Protein 7LIR (pdb70)

Foldseek 3Di:
DDFWDKFFQQLDAAADARDDDPAQDADDVCSAKHADPLRKIKGFAAAFAKKKKWWFAWWPEAPVGHTFFWKMKIFIKTAHGRQMKMHWKHWWFWAWFCDPNDTFIATGTPSRPGGDGGDQAWIWWIAWTFMDRVPPATQKTTKTTFTDGGDDDAFKEWFEARDDDDADPRCDDRHVQQHDHFLRDDDQHRQGPDPLSRRWTGYTRRGIIIGSGQTYAIYTNHTAHSPDDDCSSIYDIDGNCLAGVDMDMGGDPDRGTIIDIIGDQDDDEDPPWGWFFDDVSSPDIDTAQLLPDHLVPDPHGNPQPDDADDQWDWAARNMHRQTWTQHPVRDICSDDPPDHND/DFDKFFQCLDAAADADDDNVVQDQDPLNKHKDFAAAWDKKKKWWFAFWAEAPVGGTFFWKMKIFIKTAHGGQMKMFWKHWWDWAWDDDPNDTGIATGTDPDPVPHGHDQAWIWWIAWGFIDRDDPATQKTIWITWTHGGPDDAQKEWFEARDDDDADPRCDDRHVQQYDPDQSGDPPGSAGDDPLSRNWGGYTRRRIIIGSGQTYAIYTNHTAHSPDDDCSRIYDIDGHCLAGVDMDIDGDPDNGIIMDGIGDQPDDEDPPWDWFFDDVSSPDIDTAQRLPDHQVPDPHGNPQPDDAPQAWAWDARNMHRHTWTQHPQGDIRSDDPPDHDD

Sequence (673 aa):
DIPDLFINTCGASGFEQPQNCDHNRELDGQTGHFLKEDGTQQWTVPVTGFYREICGAGGGSNSKASGDTGDCVTLQVHLIENLSLRLIGQGESPCFTEHDDELRPSSCSKISHNYVYDGKRGAAGGGATLLTVEKDLWNVVAGGGAGASWDGFDEVGYGASAIHVKPDQRCNETCKAVSHTDFIVERRDNRCPGEKGESTVFGGFGGGGNSCGLGGSGAGYQAGNPFGKSRARSGSSNVSIDFSKSPIYYQSERLDEGYIKIAFCRKRCEPPTVCRFRKDYFEEEYCGCPDGSNVTDTEEACAFPLVCPSSSTNQYRNFTYEPFCLCNNGKEIYDVYNDTCEPDLFINTCGASGFEQPQNCDHHFLKEDGTQQWTVPVTGFYREICGAGGGSNSKASGDTGDCVTLQVHLIENLSLRLIGQGESPCFTEHDDELRPSSCSKISHNYVYDGKRGAAGGGATLLTVEKDLWNVVAGGGAGASWDGFDEVGYGASAIHVKPDQRCNETCKAVSHTDFIVERRDNRCPGEKGESTVFGGFGGGGNSCGLGGSGAGYQAGNPFGKSRARSGSSNVSIDFSKSPIYYQSERLDEGYIKIAFCRKRCEPPTVCRFRKDYFEEEYCGCPDGSNVTDTEEACAFPLVCPSSSTNQYRNFTYEPFCLCNNGKEIYDVYNDTCE

B-factor: mean 89.22, std 40.59, range [37.66, 240.66]

Radius of gyration: 31.57 Å; Cα contacts (8 Å, |Δi|>4): 2245; chains: 2; bounding box: 45×100×73 Å

Nearest PDB structures (foldseek):
  7lir-assembly1_A  TM=1.003E+00  e=1.337E-70  Caenorhabditis elegans
  7lir-assembly2_B  TM=9.619E-01  e=8.510E-59  Caenorhabditis elegans
  7mzy-assembly1_A  TM=6.285E-01  e=9.570E-11  Homo sapiens
  7mzy-assembly1_B  TM=6.028E-01  e=8.582E-10  Homo sapiens
  7ls0-assembly1_C  TM=6.102E-01  e=5.889E-09  Homo sapiens

GO terms:
  GO:0040024 dauer larval development (P, IGI)
  GO:0050893 sensory processing (P, IGI)
  GO:0007606 sensory perception of chemical stimulus (P, IGI)
  GO:0050893 sensory processing (P, IMP)
  GO:0007606 sensory perception of chemical stimulus (P, IMP)

Structure (mmCIF, N/CA/C/O backbone):
data_7LIR
#
_entry.id   7LIR
#
_cell.length_a   224.339
_cell.length_b   224.339
_cell.length_c   114.525
_cell.angle_alpha   90.000
_cell.angle_beta   90.000
_cell.angle_gamma   90.000
#
_symmetry.space_group_name_H-M   'I 41 2 2'
#
loop_
_entity.id
_entity.type
_entity.pdbx_description
1 polymer 'ALK tyrosine kinase receptor homolog scd-2'
2 branched alpha-D-mannopyranose-(1-3)-alpha-D-mannopyranose-(1-4)-2-acetamido-2-deoxy-beta-D-glucopyranose-(1-4)-[alpha-L-fucopyranose-(1-3)][alpha-L-fucopyranose-(1-6)]2-acetamido-2-deoxy-beta-D-glucopyranose
3 branched 2-acetamido-2-deoxy-beta-D-glucopyranose-(1-4)-2-acetamido-2-deoxy-beta-D-glucopyranose
4 branched alpha-L-fucopyranose-(1-4)-2-acetamido-2-deoxy-beta-D-glucopyranose
5 branched alpha-D-mannopyranose-(1-4)-2-acetamido-2-deoxy-beta-D-glucopyranose-(1-4)-[alpha-L-fucopyranose-(1-3)][alpha-L-fucopyranose-(1-6)]2-acetamido-2-deoxy-beta-D-glucopyranose
6 branched alpha-D-mannopyranose-(1-4)-2-acetamido-2-deoxy-beta-D-glucopyranose-(1-4)-2-acetamido-2-deoxy-beta-D-glucopyranose
7 non-polymer 'SULFATE ION'
8 non-polymer 2-acetamido-2-deoxy-beta-D-glucopyranose
9 water water
#
loop_
_atom_site.group_PDB
_atom_site.id
_atom_site.type_symbol
_atom_site.label_atom_id
_atom_site.label_alt_id
_atom_site.label_comp_id
_atom_site.label_asym_id
_atom_site.label_entity_id
_atom_site.label_seq_id
_atom_site.pdbx_PDB_ins_code
_atom_site.Cartn_x
_atom_site.Cartn_y
_atom_site.Cartn_z
_atom_site.occupancy
_atom_site.B_iso_or_equiv
_atom_site.auth_seq_id
_atom_site.auth_comp_id
_atom_site.auth_asym_id
_atom_site.auth_atom_id
_atom_site.pdbx_PDB_model_num
ATOM 1 N N . ASP A 1 3 ? -27.850 -56.140 45.179 1.00 91.26 3 ASP A N 1
ATOM 2 C CA . ASP A 1 3 ? -26.789 -56.870 44.399 1.00 99.38 3 ASP A CA 1
ATOM 3 C C . ASP A 1 3 ? -27.098 -56.836 42.892 1.00 95.61 3 ASP A C 1
ATOM 4 O O . ASP A 1 3 ? -27.848 -57.721 42.409 1.00 88.29 3 ASP A O 1
ATOM 9 N N . ILE A 1 4 ? -26.519 -55.867 42.175 1.00 78.86 4 ILE A N 1
ATOM 10 C CA . ILE A 1 4 ? -26.864 -55.565 40.759 1.00 67.31 4 ILE A CA 1
ATOM 11 C C . ILE A 1 4 ? -25.667 -55.913 39.898 1.00 63.77 4 ILE A C 1
ATOM 12 O O . ILE A 1 4 ? -24.528 -55.687 40.304 1.00 69.65 4 ILE A O 1
ATOM 17 N N . PRO A 1 5 ? -25.887 -56.494 38.701 1.00 59.95 5 PRO A N 1
ATOM 18 C CA . PRO A 1 5 ? -24.784 -56.756 37.782 1.00 61.21 5 PRO A CA 1
ATOM 19 C C . PRO A 1 5 ? -24.389 -55.485 37.022 1.00 60.91 5 PRO A C 1
ATOM 20 O O . PRO A 1 5 ? -25.200 -54.531 36.937 1.00 55.39 5 PRO A O 1
ATOM 24 N N . ASP A 1 6 ? -23.181 -55.509 36.458 1.00 54.71 6 ASP A N 1
ATOM 25 C CA . ASP A 1 6 ? -22.679 -54.431 35.572 1.00 52.58 6 ASP A CA 1
ATOM 26 C C . ASP A 1 6 ? -23.701 -54.160 34.472 1.00 53.72 6 ASP A C 1
ATOM 27 O O . ASP A 1 6 ? -24.310 -55.110 33.948 1.00 62.06 6 ASP A O 1
ATOM 32 N N . LEU A 1 7 ? -23.913 -52.893 34.151 1.00 51.18 7 LEU A N 1
ATOM 33 C CA . LEU A 1 7 ? -24.834 -52.532 33.054 1.00 52.67 7 LEU A CA 1
ATOM 34 C C . LEU A 1 7 ? -24.075 -52.492 31.730 1.00 51.20 7 LEU A C 1
ATOM 35 O O . LEU A 1 7 ? -22.857 -52.298 31.713 1.00 48.36 7 LEU A O 1
ATOM 40 N N . PHE A 1 8 ? -24.816 -52.703 30.658 1.00 52.19 8 PHE A N 1
ATOM 41 C CA . PHE A 1 8 ? -24.333 -52.624 29.266 1.00 51.19 8 PHE A CA 1
ATOM 42 C C . PHE A 1 8 ? -25.401 -51.871 28.504 1.00 48.26 8 PHE A C 1
ATOM 43 O O . PHE A 1 8 ? -26.360 -52.534 28.057 1.00 45.68 8 PHE A O 1
ATOM 51 N N . ILE A 1 9 ? -25.272 -50.542 28.467 1.00 47.85 9 ILE A N 1
ATOM 52 C CA . ILE A 1 9 ? -26.189 -49.671 27.689 1.00 46.41 9 ILE A CA 1
ATOM 53 C C . ILE A 1 9 ? -25.794 -49.755 26.219 1.00 46.37 9 ILE A C 1
ATOM 54 O O . ILE A 1 9 ? -24.674 -49.363 25.859 1.00 48.98 9 ILE A O 1
ATOM 59 N N . ASN A 1 10 ? -26.699 -50.303 25.425 1.00 46.84 10 ASN A N 1
ATOM 60 C CA . ASN A 1 10 ? -26.430 -50.735 24.041 1.00 46.76 10 ASN A CA 1
ATOM 61 C C . ASN A 1 10 ? -27.416 -50.006 23.127 1.00 48.93 10 ASN A C 1
ATOM 62 O O . ASN A 1 10 ? -28.132 -49.088 23.565 1.00 48.52 10 ASN A O 1
ATOM 67 N N . THR A 1 11 ? -27.447 -50.436 21.885 1.00 47.27 11 THR A N 1
ATOM 68 C CA . THR A 1 11 ? -28.212 -49.813 20.796 1.00 48.89 11 THR A CA 1
ATOM 69 C C . THR A 1 11 ? -29.616 -50.434 20.713 1.00 52.84 11 THR A C 1
ATOM 70 O O . THR A 1 11 ? -30.382 -50.011 19.836 1.00 48.34 11 THR A O 1
ATOM 74 N N . CYS A 1 12 ? -29.927 -51.442 21.536 1.00 56.80 12 CYS A N 1
ATOM 75 C CA . CYS A 1 12 ? -31.225 -52.165 21.533 1.00 54.06 12 CYS A CA 1
ATOM 76 C C . CYS A 1 12 ? -31.564 -52.689 20.127 1.00 55.20 12 CYS A C 1
ATOM 77 O O . CYS A 1 12 ? -32.696 -52.499 19.640 1.00 59.54 12 CYS A O 1
ATOM 80 N N . GLY A 1 13 ? -30.604 -53.325 19.472 1.00 59.91 13 GLY A N 1
ATOM 81 C CA . GLY A 1 13 ? -30.830 -53.985 18.177 1.00 62.49 13 GLY A CA 1
ATOM 82 C C . GLY A 1 13 ? -30.897 -53.022 17.006 1.00 60.81 13 GLY A C 1
ATOM 83 O O . GLY A 1 13 ? -31.030 -53.510 15.876 1.00 62.82 13 GLY A O 1
ATOM 84 N N . ALA A 1 14 ? -30.767 -51.717 17.243 1.00 53.09 14 ALA A N 1
ATOM 85 C CA . ALA A 1 14 ? -30.805 -50.677 16.190 1.00 54.81 14 ALA A CA 1
ATOM 86 C C . ALA A 1 14 ? -29.409 -50.466 15.615 1.00 52.41 14 ALA A C 1
ATOM 87 O O . ALA A 1 14 ? -28.439 -50.526 16.375 1.00 56.12 14 ALA A O 1
ATOM 89 N N . SER A 1 15 ? -29.326 -50.180 14.323 1.00 52.82 15 SER A N 1
ATOM 90 C CA . SER A 1 15 ? -28.076 -49.710 13.688 1.00 47.00 15 SER A CA 1
ATOM 91 C C . SER A 1 15 ? -28.386 -48.630 12.652 1.00 44.89 15 SER A C 1
ATOM 92 O O . SER A 1 15 ? -29.564 -48.400 12.349 1.00 57.47 15 SER A O 1
ATOM 95 N N . GLY A 1 16 ? -27.335 -48.000 12.130 1.00 48.42 16 GLY A N 1
ATOM 96 C CA . GLY A 1 16 ? -27.443 -47.045 11.020 1.00 43.80 16 GLY A CA 1
ATOM 97 C C . GLY A 1 16 ? -28.128 -45.791 11.483 1.00 44.09 16 GLY A C 1
ATOM 98 O O . GLY A 1 16 ? -28.054 -45.472 12.689 1.00 41.75 16 GLY A O 1
ATOM 99 N N . PHE A 1 17 ? -28.801 -45.114 10.565 1.00 46.71 17 PHE A N 1
ATOM 100 C CA . PHE A 1 17 ? -29.365 -43.766 10.826 1.00 51.38 17 PHE A CA 1
ATOM 101 C C . PHE A 1 17 ? -30.512 -43.823 11.845 1.00 46.61 17 PHE A C 1
ATOM 102 O O . PHE A 1 17 ? -30.521 -43.032 12.791 1.00 47.03 17 PHE A O 1
ATOM 110 N N . GLU A 1 18 ? -31.437 -44.766 11.687 1.00 51.26 18 GLU A N 1
ATOM 111 C CA . GLU A 1 18 ? -32.669 -44.836 12.506 1.00 50.10 18 GLU A CA 1
ATOM 112 C C . GLU A 1 18 ? -32.281 -45.144 13.950 1.00 53.26 18 GLU A C 1
ATOM 113 O O . GLU A 1 18 ? -31.483 -46.076 14.160 1.00 50.67 18 GLU A O 1
ATOM 119 N N . GLN A 1 19 ? -32.823 -44.360 14.885 1.00 58.70 19 GLN A N 1
ATOM 120 C CA . GLN A 1 19 ? -32.563 -44.431 16.351 1.00 53.94 19 GLN A CA 1
ATOM 121 C C . GLN A 1 19 ? -33.224 -45.671 16.939 1.00 49.19 19 GLN A C 1
ATOM 122 O O . GLN A 1 19 ? -34.062 -46.289 16.301 1.00 57.23 19 GLN A O 1
ATOM 128 N N . PRO A 1 20 ? -32.880 -46.071 18.178 1.00 50.04 20 PRO A N 1
ATOM 129 C CA . PRO A 1 20 ? -33.534 -47.193 18.825 1.00 51.09 20 PRO A CA 1
ATOM 130 C C . PRO A 1 20 ? -35.027 -46.918 18.972 1.00 53.33 20 PRO A C 1
ATOM 131 O O . PRO A 1 20 ? -35.377 -45.771 19.172 1.00 54.18 20 PRO A O 1
ATOM 135 N N . GLN A 1 21 ? -35.832 -47.980 18.865 1.00 59.23 21 GLN A N 1
ATOM 136 C CA . GLN A 1 21 ? -37.314 -47.942 18.969 1.00 65.54 21 GLN A CA 1
ATOM 137 C C . GLN A 1 21 ? -37.831 -48.773 20.155 1.00 71.23 21 GLN A C 1
ATOM 138 O O . GLN A 1 21 ? -38.819 -48.374 20.764 1.00 78.98 21 GLN A O 1
ATOM 144 N N . ASN A 1 22 ? -37.218 -49.909 20.463 1.00 84.18 22 ASN A N 1
ATOM 145 C CA . ASN A 1 22 ? -37.720 -50.817 21.522 1.00 94.33 22 ASN A CA 1
ATOM 146 C C . ASN A 1 22 ? -36.550 -51.313 22.370 1.00 87.85 22 ASN A C 1
ATOM 147 O O . ASN A 1 22 ? -35.819 -52.189 21.910 1.00 99.30 22 ASN A O 1
ATOM 152 N N . CYS A 1 23 ? -36.417 -50.802 23.588 1.00 85.52 23 CYS A N 1
ATOM 153 C CA . CYS A 1 23 ? -35.493 -51.354 24.603 1.00 89.43 23 CYS A CA 1
ATOM 154 C C . CYS A 1 23 ? -36.311 -52.087 25.672 1.00 97.87 23 CYS A C 1
ATOM 155 O O . CYS A 1 23 ? -37.555 -52.196 25.533 1.00 80.57 23 CYS A O 1
ATOM 158 N N . ASP A 1 24 ? -35.609 -52.634 26.667 1.00 125.74 24 ASP A N 1
ATOM 159 C CA . ASP A 1 24 ? -36.186 -53.414 27.795 1.00 131.47 24 ASP A CA 1
ATOM 160 C C . ASP A 1 24 ? -37.348 -52.614 28.383 1.00 123.90 24 ASP A C 1
ATOM 161 O O . ASP A 1 24 ? -38.510 -53.036 28.215 1.00 108.59 24 ASP A O 1
ATOM 166 N N . HIS A 1 25 ? -37.017 -51.494 29.028 1.00 131.30 25 HIS A N 1
ATOM 167 C CA . HIS A 1 25 ? -37.977 -50.475 29.516 1.00 133.51 25 HIS A CA 1
ATOM 168 C C . HIS A 1 25 ? -37.990 -49.324 28.512 1.00 122.34 25 HIS A C 1
ATOM 169 O O . HIS A 1 25 ? -36.894 -48.939 28.056 1.00 99.90 25 HIS A O 1
ATOM 176 N N . ASN A 1 26 ? -39.188 -48.841 28.173 1.00 123.16 26 ASN A N 1
ATOM 177 C CA . ASN A 1 26 ? -39.422 -47.619 27.361 1.00 121.37 26 ASN A CA 1
ATOM 178 C C . ASN A 1 26 ? -40.068 -46.542 28.234 1.00 127.74 26 ASN A C 1
ATOM 179 O O . ASN A 1 26 ? -40.048 -45.370 27.821 1.00 141.04 26 ASN A O 1
ATOM 184 N N . ARG A 1 27 ? -40.648 -46.928 29.373 1.00 140.84 27 ARG A N 1
ATOM 185 C CA . ARG A 1 27 ? -41.144 -45.976 30.397 1.00 147.68 27 ARG A CA 1
ATOM 186 C C . ARG A 1 27 ? -40.454 -46.285 31.725 1.00 143.85 27 ARG A C 1
ATOM 187 O O . ARG A 1 27 ? -40.050 -47.451 31.944 1.00 120.22 27 ARG A O 1
ATOM 195 N N . GLU A 1 28 ? -40.310 -45.255 32.559 1.00 153.62 28 GLU A N 1
ATOM 196 C CA . GLU A 1 28 ? -39.645 -45.361 33.878 1.00 157.56 28 GLU A CA 1
ATOM 197 C C . GLU A 1 28 ? -40.541 -46.192 34.802 1.00 159.88 28 GLU A C 1
ATOM 198 O O . GLU A 1 28 ? -41.787 -46.088 34.706 1.00 149.14 28 GLU A O 1
ATOM 204 N N . LEU A 1 29 ? -39.910 -47.033 35.619 1.00 167.16 29 LEU A N 1
ATOM 205 C CA . LEU A 1 29 ? -40.544 -47.708 36.775 1.00 166.76 29 LEU A CA 1
ATOM 206 C C . LEU A 1 29 ? -40.006 -47.059 38.051 1.00 170.83 29 LEU A C 1
ATOM 207 O O . LEU A 1 29 ? -39.121 -46.180 37.948 1.00 159.31 29 LEU A O 1
ATOM 212 N N . ASP A 1 30 ? -40.528 -47.476 39.205 1.00 178.34 30 ASP A N 1
ATOM 213 C CA . ASP A 1 30 ? -40.131 -46.947 40.536 1.00 177.88 30 ASP A CA 1
ATOM 214 C C . ASP A 1 30 ? -39.330 -48.011 41.291 1.00 179.66 30 ASP A C 1
ATOM 215 O O . ASP A 1 30 ? -38.335 -47.625 41.929 1.00 184.04 30 ASP A O 1
ATOM 220 N N . GLY A 1 31 ? -39.732 -49.286 41.217 1.00 186.98 31 GLY A N 1
ATOM 221 C CA . GLY A 1 31 ? -38.931 -50.422 41.717 1.00 187.17 31 GLY A CA 1
ATOM 222 C C . GLY A 1 31 ? -37.773 -50.724 40.779 1.00 185.42 31 GLY A C 1
ATOM 223 O O . GLY A 1 31 ? -38.043 -51.175 39.644 1.00 179.99 31 GLY A O 1
ATOM 224 N N . GLN A 1 32 ? -36.534 -50.481 41.227 1.00 185.53 32 GLN A N 1
ATOM 225 C CA . GLN A 1 32 ? -35.312 -50.535 40.379 1.00 181.24 32 GLN A CA 1
ATOM 226 C C . GLN A 1 32 ? -35.548 -49.630 39.159 1.00 179.06 32 GLN A C 1
ATOM 227 O O . GLN A 1 32 ? -35.552 -50.154 38.021 1.00 189.15 32 GLN A O 1
ATOM 233 N N . THR A 1 33 ? -35.791 -48.335 39.402 1.00 168.88 33 THR A N 1
ATOM 234 C CA . THR A 1 33 ? -36.087 -47.287 38.378 1.00 155.69 33 THR A CA 1
ATOM 235 C C . THR A 1 33 ? -35.170 -47.492 37.159 1.00 146.01 33 THR A C 1
ATOM 236 O O . THR A 1 33 ? -35.689 -47.501 36.016 1.00 130.02 33 THR A O 1
ATOM 240 N N . GLY A 1 34 ? -33.866 -47.663 37.403 1.00 136.17 34 GLY A N 1
ATOM 241 C CA . GLY A 1 34 ? -32.889 -48.213 36.443 1.00 126.89 34 GLY A CA 1
ATOM 242 C C . GLY A 1 34 ? -32.862 -47.469 35.120 1.00 106.51 34 GLY A C 1
ATOM 243 O O . GLY A 1 34 ? -33.093 -46.227 35.117 1.00 78.81 34 GLY A O 1
ATOM 244 N N . HIS A 1 35 ? -32.610 -48.228 34.043 1.00 99.33 35 HIS A N 1
ATOM 245 C CA . HIS A 1 35 ? -32.388 -47.743 32.657 1.00 92.80 35 HIS A CA 1
ATOM 246 C C . HIS A 1 35 ? -33.671 -47.806 31.829 1.00 76.66 35 HIS A C 1
ATOM 247 O O . HIS A 1 35 ? -34.458 -48.707 32.023 1.00 96.30 35 HIS A O 1
ATOM 254 N N . PHE A 1 36 ? -33.827 -46.891 30.887 1.00 76.99 36 PHE A N 1
ATOM 255 C CA . PHE A 1 36 ? -34.936 -46.915 29.910 1.00 80.92 36 PHE A CA 1
ATOM 256 C C . PHE A 1 36 ? -34.683 -45.953 28.740 1.00 80.06 36 PHE A C 1
ATOM 257 O O . PHE A 1 36 ? -33.852 -45.032 28.823 1.00 67.69 36 PHE A O 1
ATOM 265 N N . LEU A 1 37 ? -35.452 -46.160 27.674 1.00 71.07 37 LEU A N 1
ATOM 266 C CA . LEU A 1 37 ? -35.271 -45.488 26.374 1.00 62.32 37 LEU A CA 1
ATOM 267 C C . LEU A 1 37 ? -36.254 -44.330 26.252 1.00 60.00 37 LEU A C 1
ATOM 268 O O . LEU A 1 37 ? -37.437 -44.562 26.294 1.00 56.22 37 LEU A O 1
ATOM 273 N N . LYS A 1 38 ? -35.726 -43.135 26.021 1.00 68.76 38 LYS A N 1
ATOM 274 C CA . LYS A 1 38 ? -36.494 -41.904 25.728 1.00 61.93 38 LYS A CA 1
ATOM 275 C C . LYS A 1 38 ? -36.960 -41.937 24.275 1.00 66.22 38 LYS A C 1
ATOM 276 O O . LYS A 1 38 ? -36.429 -42.750 23.495 1.00 62.25 38 LYS A O 1
ATOM 282 N N . GLU A 1 39 ? -37.893 -41.051 23.925 1.00 67.83 39 GLU A N 1
ATOM 283 C CA . GLU A 1 39 ? -38.544 -41.037 22.595 1.00 68.69 39 GLU A CA 1
ATOM 284 C C . GLU A 1 39 ? -37.634 -40.375 21.559 1.00 65.43 39 GLU A C 1
ATOM 285 O O . GLU A 1 39 ? -37.851 -40.607 20.363 1.00 65.74 39 GLU A O 1
ATOM 291 N N . ASP A 1 40 ? -36.659 -39.572 21.983 1.00 59.73 40 ASP A N 1
ATOM 292 C CA . ASP A 1 40 ? -35.724 -38.913 21.034 1.00 62.96 40 ASP A CA 1
ATOM 293 C C . ASP A 1 40 ? -34.555 -39.838 20.670 1.00 62.95 40 ASP A C 1
ATOM 294 O O . ASP A 1 40 ? -33.759 -39.437 19.797 1.00 65.75 40 ASP A O 1
ATOM 299 N N . GLY A 1 41 ? -34.456 -41.028 21.268 1.00 58.72 41 GLY A N 1
ATOM 300 C CA . GLY A 1 41 ? -33.393 -41.991 20.928 1.00 53.14 41 GLY A CA 1
ATOM 301 C C . GLY A 1 41 ? -32.336 -42.066 22.003 1.00 51.55 41 GLY A C 1
ATOM 302 O O . GLY A 1 41 ? -31.508 -42.979 21.928 1.00 49.91 41 GLY A O 1
ATOM 303 N N . THR A 1 42 ? -32.351 -41.148 22.969 1.00 50.72 42 THR A N 1
ATOM 304 C CA . THR A 1 42 ? -31.412 -41.174 24.113 1.00 53.03 42 THR A CA 1
ATOM 305 C C . THR A 1 42 ? -31.923 -42.147 25.162 1.00 54.56 42 THR A C 1
ATOM 306 O O . THR A 1 42 ? -33.029 -42.632 25.014 1.00 49.82 42 THR A O 1
ATOM 310 N N . GLN A 1 43 ? -31.108 -42.408 26.179 1.00 58.81 43 GLN A N 1
ATOM 311 C CA . GLN A 1 43 ? -31.374 -43.445 27.200 1.00 53.89 43 GLN A CA 1
ATOM 312 C C . GLN A 1 43 ? -31.006 -42.906 28.576 1.00 54.89 43 GLN A C 1
ATOM 313 O O . GLN A 1 43 ? -29.849 -42.514 28.779 1.00 66.49 43 GLN A O 1
ATOM 319 N N . GLN A 1 44 ? -31.970 -42.923 29.492 1.00 68.60 44 GLN A N 1
ATOM 320 C CA . GLN A 1 44 ? -31.814 -42.423 30.880 1.00 63.39 44 GLN A CA 1
ATOM 321 C C . GLN A 1 44 ? -31.395 -43.572 31.800 1.00 54.14 44 GLN A C 1
ATOM 322 O O . GLN A 1 44 ? -31.732 -44.714 31.528 1.00 68.48 44 GLN A O 1
ATOM 328 N N . TRP A 1 45 ? -30.634 -43.272 32.832 1.00 51.45 45 TRP A N 1
ATOM 329 C CA . TRP A 1 45 ? -30.260 -44.252 33.868 1.00 53.22 45 TRP A CA 1
ATOM 330 C C . TRP A 1 45 ? -30.144 -43.532 35.198 1.00 61.16 45 TRP A C 1
ATOM 331 O O . TRP A 1 45 ? -29.483 -42.485 35.243 1.00 61.75 45 TRP A O 1
ATOM 342 N N . THR A 1 46 ? -30.764 -44.087 36.234 1.00 66.52 46 THR A N 1
ATOM 343 C CA . THR A 1 46 ? -30.751 -43.500 37.589 1.00 61.63 46 THR A CA 1
ATOM 344 C C . THR A 1 46 ? -29.801 -44.312 38.445 1.00 65.55 46 THR A C 1
ATOM 345 O O . THR A 1 46 ? -30.013 -45.518 38.576 1.00 70.32 46 THR A O 1
ATOM 349 N N . VAL A 1 47 ? -28.759 -43.657 38.944 1.00 67.04 47 VAL A N 1
ATOM 350 C CA . VAL A 1 47 ? -27.700 -44.309 39.752 1.00 64.72 47 VAL A CA 1
ATOM 351 C C . VAL A 1 47 ? -28.399 -44.897 40.965 1.00 66.66 47 VAL A C 1
ATOM 352 O O . VAL A 1 47 ? -29.156 -44.198 41.629 1.00 64.51 47 VAL A O 1
ATOM 356 N N . PRO A 1 48 ? -28.220 -46.198 41.254 1.00 61.43 48 PRO A N 1
ATOM 357 C CA . PRO A 1 48 ? -28.931 -46.817 42.366 1.00 63.89 48 PRO A CA 1
ATOM 358 C C . PRO A 1 48 ? -28.183 -46.739 43.712 1.00 64.88 48 PRO A C 1
ATOM 359 O O . PRO A 1 48 ? -28.804 -46.652 44.744 1.00 63.89 48 PRO A O 1
ATOM 363 N N . VAL A 1 49 ? -26.859 -46.782 43.705 1.00 64.65 49 VAL A N 1
ATOM 364 C CA . VAL A 1 49 ? -26.085 -46.741 44.977 1.00 69.69 49 VAL A CA 1
ATOM 365 C C . VAL A 1 49 ? -24.962 -45.717 44.832 1.00 67.92 49 VAL A C 1
ATOM 366 O O . VAL A 1 49 ? -24.261 -45.726 43.822 1.00 79.37 49 VAL A O 1
ATOM 370 N N . THR A 1 50 ? -24.794 -44.878 45.840 1.00 68.93 50 THR A N 1
ATOM 371 C CA . THR A 1 50 ? -23.657 -43.948 45.925 1.00 63.86 50 THR A CA 1
ATOM 372 C C . THR A 1 50 ? -22.360 -44.738 46.004 1.00 58.21 50 THR A C 1
ATOM 373 O O . THR A 1 50 ? -22.241 -45.555 46.876 1.00 68.80 50 THR A O 1
ATOM 377 N N . GLY A 1 51 ? -21.417 -44.451 45.125 1.00 67.17 51 GLY A N 1
ATOM 378 C CA . GLY A 1 51 ? -20.110 -45.119 45.133 1.00 70.57 51 GLY A CA 1
ATOM 379 C C . GLY A 1 51 ? -19.376 -44.843 43.845 1.00 66.42 51 GLY A C 1
ATOM 380 O O . GLY A 1 51 ? -19.901 -44.062 43.002 1.00 55.93 51 GLY A O 1
ATOM 381 N N . PHE A 1 52 ? -18.211 -45.467 43.716 1.00 64.04 52 PHE A N 1
ATOM 382 C CA . PHE A 1 52 ? -17.355 -45.345 42.527 1.00 63.39 52 PHE A CA 1
ATOM 383 C C . PHE A 1 52 ? -17.805 -46.361 41.502 1.00 69.25 52 PHE A C 1
ATOM 384 O O . PHE A 1 52 ? -18.103 -47.505 41.855 1.00 77.77 52 PHE A O 1
ATOM 392 N N . TYR A 1 53 ? -17.843 -45.902 40.260 1.00 72.14 53 TYR A N 1
ATOM 393 C CA . TYR A 1 53 ? -18.246 -46.681 39.077 1.00 59.98 53 TYR A CA 1
ATOM 394 C C . TYR A 1 53 ? -17.134 -46.556 38.059 1.00 54.44 53 TYR A C 1
ATOM 395 O O . TYR A 1 53 ? -16.563 -45.481 37.969 1.00 62.44 53 TYR A O 1
ATOM 404 N N . ARG A 1 54 ? -16.839 -47.643 37.367 1.00 55.01 54 ARG A N 1
ATOM 405 C CA . ARG A 1 54 ? -15.927 -47.658 36.206 1.00 53.10 54 ARG A CA 1
ATOM 406 C C . ARG A 1 54 ? -16.762 -47.735 34.926 1.00 59.68 54 ARG A C 1
ATOM 407 O O . ARG A 1 54 ? -17.594 -48.651 34.788 1.00 60.16 54 ARG A O 1
ATOM 423 N N . GLU A 1 56 ? -16.817 -47.727 30.594 1.00 49.00 56 GLU A N 1
ATOM 424 C CA . GLU A 1 56 ? -16.178 -47.768 29.258 1.00 51.69 56 GLU A CA 1
ATOM 425 C C . GLU A 1 56 ? -17.213 -47.171 28.309 1.00 48.57 56 GLU A C 1
ATOM 426 O O . GLU A 1 56 ? -18.353 -47.604 28.319 1.00 46.27 56 GLU A O 1
ATOM 432 N N . ILE A 1 57 ? -16.838 -46.117 27.601 1.00 53.69 57 ILE A N 1
ATOM 433 C CA . ILE A 1 57 ? -17.743 -45.439 26.644 1.00 53.52 57 ILE A CA 1
ATOM 434 C C . ILE A 1 57 ? -17.094 -45.492 25.274 1.00 54.01 57 ILE A C 1
ATOM 435 O O . ILE A 1 57 ? -15.991 -44.920 25.136 1.00 54.05 57 ILE A O 1
ATOM 440 N N . CYS A 1 58 ? -17.750 -46.181 24.332 1.00 51.05 58 CYS A N 1
ATOM 441 C CA . CYS A 1 58 ? -17.221 -46.446 22.974 1.00 49.80 58 CYS A CA 1
ATOM 442 C C . CYS A 1 58 ? -18.171 -45.863 21.941 1.00 47.08 58 CYS A C 1
ATOM 443 O O . CYS A 1 58 ? -19.399 -46.068 22.024 1.00 45.15 58 CYS A O 1
ATOM 446 N N . GLY A 1 59 ? -17.597 -45.138 21.001 1.00 47.61 59 GLY A N 1
ATOM 447 C CA . GLY A 1 59 ? -18.327 -44.692 19.818 1.00 45.93 59 GLY A CA 1
ATOM 448 C C . GLY A 1 59 ? -18.515 -45.853 18.863 1.00 47.38 59 GLY A C 1
ATOM 449 O O . GLY A 1 59 ? -17.910 -46.891 19.066 1.00 48.43 59 GLY A O 1
ATOM 450 N N . ALA A 1 60 ? -19.367 -45.665 17.863 1.00 49.30 60 ALA A N 1
ATOM 451 C CA . ALA A 1 60 ? -19.730 -46.701 16.893 1.00 46.91 60 ALA A CA 1
ATOM 452 C C . ALA A 1 60 ? -18.702 -46.696 15.775 1.00 47.71 60 ALA A C 1
ATOM 453 O O . ALA A 1 60 ? -18.120 -45.653 15.484 1.00 46.41 60 ALA A O 1
ATOM 455 N N . GLY A 1 61 ? -18.541 -47.848 15.149 1.00 47.44 61 GLY A N 1
ATOM 456 C CA . GLY A 1 61 ? -17.602 -48.016 14.044 1.00 47.82 61 GLY A CA 1
ATOM 457 C C . GLY A 1 61 ? -18.224 -47.582 12.754 1.00 51.21 61 GLY A C 1
ATOM 458 O O . GLY A 1 61 ? -19.459 -47.430 12.690 1.00 55.50 61 GLY A O 1
ATOM 459 N N . GLY A 1 62 ? -17.374 -47.418 11.751 1.00 53.05 62 GLY A N 1
ATOM 460 C CA . GLY A 1 62 ? -17.811 -47.010 10.409 1.00 54.19 62 GLY A CA 1
ATOM 461 C C . GLY A 1 62 ? -18.492 -48.152 9.692 1.00 48.84 62 GLY A C 1
ATOM 462 O O . GLY A 1 62 ? -18.201 -49.318 10.007 1.00 48.29 62 GLY A O 1
ATOM 463 N N . GLY A 1 63 ? -19.363 -47.829 8.747 1.00 44.57 63 GLY A N 1
ATOM 464 C CA . GLY A 1 63 ? -19.910 -48.835 7.830 1.00 46.63 63 GLY A CA 1
ATOM 465 C C . GLY A 1 63 ? -18.836 -49.404 6.919 1.00 48.21 63 GLY A C 1
ATOM 466 O O . GLY A 1 63 ? -17.710 -48.828 6.823 1.00 42.78 63 GLY A O 1
ATOM 467 N N . SER A 1 64 ? -19.187 -50.474 6.218 1.00 44.80 64 SER A N 1
ATOM 468 C CA . SER A 1 64 ? -18.243 -51.208 5.354 1.00 47.20 64 SER A CA 1
ATOM 469 C C . SER A 1 64 ? -18.831 -51.393 3.962 1.00 50.22 64 SER A C 1
ATOM 470 O O . SER A 1 64 ? -20.067 -51.485 3.822 1.00 58.54 64 SER A O 1
ATOM 473 N N . ASN A 1 65 ? -17.951 -51.486 2.978 1.00 45.68 65 ASN A N 1
ATOM 474 C CA . ASN A 1 65 ? -18.330 -51.788 1.582 1.00 47.37 65 ASN A CA 1
ATOM 475 C C . ASN A 1 65 ? -17.688 -53.116 1.206 1.00 49.83 65 ASN A C 1
ATOM 476 O O . ASN A 1 65 ? -16.916 -53.638 2.016 1.00 61.16 65 ASN A O 1
ATOM 481 N N . SER A 1 66 ? -18.018 -53.615 0.019 1.00 51.43 66 SER A N 1
ATOM 482 C CA . SER A 1 66 ? -17.627 -54.952 -0.466 1.00 51.81 66 SER A CA 1
ATOM 483 C C . SER A 1 66 ? -16.101 -55.028 -0.550 1.00 51.92 66 SER A C 1
ATOM 484 O O . SER A 1 66 ? -15.578 -56.157 -0.592 1.00 53.07 66 SER A O 1
ATOM 487 N N . LYS A 1 67 ? -15.401 -53.896 -0.514 1.00 49.41 67 LYS A N 1
ATOM 488 C CA . LYS A 1 67 ? -13.927 -53.895 -0.701 1.00 53.05 67 LYS A CA 1
ATOM 489 C C . LYS A 1 67 ? -13.186 -53.845 0.626 1.00 53.26 67 LYS A C 1
ATOM 490 O O . LYS A 1 67 ? -12.029 -54.265 0.637 1.00 65.91 67 LYS A O 1
ATOM 496 N N . ALA A 1 68 ? -13.785 -53.271 1.664 1.00 53.88 68 ALA A N 1
ATOM 497 C CA . ALA A 1 68 ? -13.052 -52.868 2.881 1.00 53.60 68 ALA A CA 1
ATOM 498 C C . ALA A 1 68 ? -14.002 -52.793 4.079 1.00 51.72 68 ALA A C 1
ATOM 499 O O . ALA A 1 68 ? -15.214 -52.598 3.872 1.00 49.65 68 ALA A O 1
ATOM 501 N N . SER A 1 69 ? -13.444 -52.955 5.278 1.00 51.25 69 SER A N 1
ATOM 502 C CA . SER A 1 69 ? -14.161 -52.858 6.566 1.00 44.88 69 SER A CA 1
ATOM 503 C C . SER A 1 69 ? -14.021 -51.434 7.045 1.00 51.08 69 SER A C 1
ATOM 504 O O . SER A 1 69 ? -12.994 -50.782 6.707 1.00 56.33 69 SER A O 1
ATOM 507 N N . GLY A 1 70 ? -15.017 -50.986 7.792 1.00 44.91 70 GLY A N 1
ATOM 508 C CA . GLY A 1 70 ? -14.996 -49.648 8.396 1.00 49.96 70 GLY A CA 1
ATOM 509 C C . GLY A 1 70 ? -13.966 -49.573 9.504 1.00 49.52 70 GLY A C 1
ATOM 510 O O . GLY A 1 70 ? -13.438 -50.627 9.924 1.00 49.03 70 GLY A O 1
ATOM 511 N N . ASP A 1 71 ? -13.694 -48.361 9.950 1.00 41.19 71 ASP A N 1
ATOM 512 C CA . ASP A 1 71 ? -12.790 -48.083 11.079 1.00 46.74 71 ASP A CA 1
ATOM 513 C C . ASP A 1 71 ? -13.572 -48.279 12.383 1.00 55.31 71 ASP A C 1
ATOM 514 O O . ASP A 1 71 ? -14.795 -47.934 12.431 1.00 51.75 71 ASP A O 1
ATOM 519 N N . THR A 1 72 ? -12.880 -48.746 13.427 1.00 49.50 72 THR A N 1
ATOM 520 C CA . THR A 1 72 ? -13.491 -48.988 14.752 1.00 42.19 72 THR A CA 1
ATOM 521 C C . THR A 1 72 ? -13.727 -47.659 15.457 1.00 42.71 72 THR A C 1
ATOM 522 O O . THR A 1 72 ? -12.948 -46.704 15.268 1.00 42.62 72 THR A O 1
ATOM 526 N N . GLY A 1 73 ? -14.771 -47.619 16.268 1.00 44.18 73 GLY A N 1
ATOM 527 C CA . GLY A 1 73 ? -15.029 -46.443 17.110 1.00 48.27 73 GLY A CA 1
ATOM 528 C C . GLY A 1 73 ? -13.884 -46.227 18.084 1.00 50.73 73 GLY A C 1
ATOM 529 O O . GLY A 1 73 ? -12.974 -47.120 18.183 1.00 46.88 73 GLY A O 1
ATOM 530 N N . ASP A 1 74 ? -13.936 -45.096 18.783 1.00 44.83 74 ASP A N 1
ATOM 531 C CA . ASP A 1 74 ? -12.960 -44.724 19.828 1.00 48.90 74 ASP A CA 1
ATOM 532 C C . ASP A 1 74 ? -13.594 -45.052 21.178 1.00 52.51 74 ASP A C 1
ATOM 533 O O . ASP A 1 74 ? -14.819 -44.914 21.335 1.00 55.94 74 ASP A O 1
ATOM 538 N N . CYS A 1 75 ? -12.781 -45.449 22.145 1.00 57.79 75 CYS A N 1
ATOM 539 C CA . CYS A 1 75 ? -13.258 -45.742 23.511 1.00 57.24 75 CYS A CA 1
ATOM 540 C C . CYS A 1 75 ? -12.539 -44.860 24.521 1.00 53.92 75 CYS A C 1
ATOM 541 O O . CYS A 1 75 ? -11.382 -44.470 24.279 1.00 58.57 75 CYS A O 1
ATOM 544 N N . VAL A 1 76 ? -13.229 -44.578 25.613 1.00 47.07 76 VAL A N 1
ATOM 545 C CA . VAL A 1 76 ? -12.631 -43.990 26.835 1.00 52.54 76 VAL A CA 1
ATOM 546 C C . VAL A 1 76 ? -13.090 -44.831 28.027 1.00 56.94 76 VAL A C 1
ATOM 547 O O . VAL A 1 76 ? -14.302 -45.073 28.159 1.00 63.84 76 VAL A O 1
ATOM 551 N N . THR A 1 77 ? -12.146 -45.256 28.860 1.00 58.32 77 THR A N 1
ATOM 552 C CA . THR A 1 77 ? -12.412 -45.895 30.170 1.00 61.28 77 THR A CA 1
ATOM 553 C C . THR A 1 77 ? -12.125 -44.872 31.268 1.00 58.72 77 THR A C 1
ATOM 554 O O . THR A 1 77 ? -11.019 -44.317 31.271 1.00 59.87 77 THR A O 1
ATOM 558 N N . LEU A 1 78 ? -13.066 -44.668 32.181 1.00 57.18 78 LEU A N 1
ATOM 559 C CA . LEU A 1 78 ? -12.896 -43.714 33.297 1.00 59.44 78 LEU A CA 1
ATOM 560 C C . LEU A 1 78 ? -13.514 -44.256 34.587 1.00 58.99 78 LEU A C 1
ATOM 561 O O . LEU A 1 78 ? -14.356 -45.148 34.539 1.00 59.06 78 LEU A O 1
ATOM 566 N N . GLN A 1 79 ? -13.140 -43.645 35.698 1.00 65.39 79 GLN A N 1
ATOM 567 C CA . GLN A 1 79 ? -13.680 -43.916 37.052 1.00 60.16 79 GLN A CA 1
ATOM 568 C C . GLN A 1 79 ? -14.341 -42.633 37.537 1.00 53.71 79 GLN A C 1
ATOM 569 O O . GLN A 1 79 ? -13.805 -41.533 37.348 1.00 60.48 79 GLN A O 1
ATOM 575 N N . VAL A 1 80 ? -15.502 -42.750 38.122 1.00 53.06 80 VAL A N 1
ATOM 576 C CA . VAL A 1 80 ? -16.254 -41.543 38.533 1.00 54.71 80 VAL A CA 1
ATOM 577 C C . VAL A 1 80 ? -17.073 -41.921 39.756 1.00 63.00 80 VAL A C 1
ATOM 578 O O . VAL A 1 80 ? -17.635 -43.029 39.784 1.00 71.76 80 VAL A O 1
ATOM 582 N N . HIS A 1 81 ? -17.137 -41.020 40.721 1.00 63.96 81 HIS A N 1
ATOM 583 C CA . HIS A 1 81 ? -17.976 -41.196 41.918 1.00 61.29 81 HIS A CA 1
ATOM 584 C C . HIS A 1 81 ? -19.356 -40.676 41.571 1.00 61.27 81 HIS A C 1
ATOM 585 O O . HIS A 1 81 ? -19.435 -39.498 41.170 1.00 62.02 81 HIS A O 1
ATOM 592 N N . LEU A 1 82 ? -20.371 -41.531 41.736 1.00 59.39 82 LEU A N 1
ATOM 593 C CA . LEU A 1 82 ? -21.784 -41.163 41.482 1.00 63.72 82 LEU A CA 1
ATOM 594 C C . LEU A 1 82 ? -22.609 -41.271 42.764 1.00 58.79 82 LEU A C 1
ATOM 595 O O . LEU A 1 82 ? -22.379 -42.183 43.562 1.00 56.38 82 LEU A O 1
ATOM 600 N N . ILE A 1 83 ? -23.526 -40.328 42.924 1.00 59.85 83 ILE A N 1
ATOM 601 C CA . ILE A 1 83 ? -24.465 -40.232 44.069 1.00 63.83 83 ILE A CA 1
ATOM 602 C C . ILE A 1 83 ? -25.737 -40.954 43.662 1.00 70.11 83 ILE A C 1
ATOM 603 O O . ILE A 1 83 ? -26.161 -40.792 42.500 1.00 72.05 83 ILE A O 1
ATOM 608 N N . GLU A 1 84 ? -26.330 -41.693 44.599 1.00 74.27 84 GLU A N 1
ATOM 609 C CA . GLU A 1 84 ? -27.612 -42.389 44.357 1.00 75.73 84 GLU A CA 1
ATOM 610 C C . GLU A 1 84 ? -28.642 -41.368 43.854 1.00 66.48 84 GLU A C 1
ATOM 611 O O . GLU A 1 84 ? -28.591 -40.207 44.249 1.00 62.95 84 GLU A O 1
ATOM 617 N N . ASN A 1 85 ? -29.492 -41.811 42.938 1.00 71.16 85 ASN A N 1
ATOM 618 C CA . ASN A 1 85 ? -30.685 -41.097 42.420 1.00 77.52 85 ASN A CA 1
ATOM 619 C C . ASN A 1 85 ? -30.303 -39.988 41.430 1.00 76.77 85 ASN A C 1
ATOM 620 O O . ASN A 1 85 ? -31.232 -39.358 40.856 1.00 63.95 85 ASN A O 1
ATOM 625 N N . LEU A 1 86 ? -29.010 -39.802 41.164 1.00 75.60 86 LEU A N 1
ATOM 626 C CA . LEU A 1 86 ? -28.546 -38.932 40.055 1.00 72.32 86 LEU A CA 1
ATOM 627 C C . LEU A 1 86 ? -28.991 -39.562 38.741 1.00 67.10 86 LEU A C 1
ATOM 628 O O . LEU A 1 86 ? -28.824 -40.769 38.608 1.00 69.69 86 LEU A O 1
ATOM 633 N N . SER A 1 87 ? -29.517 -38.764 37.817 1.00 66.34 87 SER A N 1
ATOM 634 C CA . SER A 1 87 ? -29.973 -39.225 36.480 1.00 68.94 87 SER A CA 1
ATOM 635 C C . SER A 1 87 ? -28.918 -38.913 35.408 1.00 66.34 87 SER A C 1
ATOM 636 O O . SER A 1 87 ? -28.492 -37.762 35.310 1.00 67.02 87 SER A O 1
ATOM 639 N N . LEU A 1 88 ? -28.506 -39.925 34.650 1.00 66.60 88 LEU A N 1
ATOM 640 C CA . LEU A 1 88 ? -27.583 -39.803 33.497 1.00 60.24 88 LEU A CA 1
ATOM 641 C C . LEU A 1 88 ? -28.386 -40.009 32.218 1.00 65.26 88 LEU A C 1
ATOM 642 O O . LEU A 1 88 ? -29.140 -40.991 32.154 1.00 66.95 88 LEU A O 1
ATOM 647 N N . ARG A 1 89 ? -28.206 -39.118 31.245 1.00 62.11 89 ARG A N 1
ATOM 648 C CA . ARG A 1 89 ? -28.807 -39.237 29.900 1.00 54.76 89 ARG A CA 1
ATOM 649 C C . ARG A 1 89 ? -27.688 -39.543 28.912 1.00 54.07 89 ARG A C 1
ATOM 650 O O . ARG A 1 89 ? -26.588 -38.975 29.035 1.00 56.33 89 ARG A O 1
ATOM 666 N N . LEU A 1 91 ? -26.486 -41.023 24.745 1.00 50.50 91 LEU A N 1
ATOM 667 C CA . LEU A 1 91 ? -26.702 -41.388 23.327 1.00 47.00 91 LEU A CA 1
ATOM 668 C C . LEU A 1 91 ? -25.688 -42.468 22.996 1.00 48.02 91 LEU A C 1
ATOM 669 O O . LEU A 1 91 ? -24.479 -42.277 23.218 1.00 49.23 91 LEU A O 1
ATOM 674 N N . ILE A 1 92 ? -26.178 -43.605 22.545 1.00 45.57 92 ILE A N 1
ATOM 675 C CA . ILE A 1 92 ? -25.290 -44.706 22.093 1.00 47.75 92 ILE A CA 1
ATOM 676 C C . ILE A 1 92 ? -25.190 -44.582 20.580 1.00 48.04 92 ILE A C 1
ATOM 677 O O . ILE A 1 92 ? -26.226 -44.718 19.886 1.00 42.37 92 ILE A O 1
ATOM 682 N N . GLY A 1 93 ? -23.992 -44.258 20.115 1.00 45.64 93 GLY A N 1
ATOM 683 C CA . GLY A 1 93 ? -23.734 -44.106 18.683 1.00 41.73 93 GLY A CA 1
ATOM 684 C C . GLY A 1 93 ? -23.965 -45.422 17.978 1.00 43.04 93 GLY A C 1
ATOM 685 O O . GLY A 1 93 ? -23.768 -46.491 18.591 1.00 37.82 93 GLY A O 1
ATOM 686 N N . GLN A 1 94 ? -24.335 -45.342 16.715 1.00 38.73 94 GLN A N 1
ATOM 687 C CA . GLN A 1 94 ? -24.681 -46.515 15.910 1.00 41.68 94 GLN A CA 1
ATOM 688 C C . GLN A 1 94 ? -23.781 -46.510 14.681 1.00 43.13 94 GLN A C 1
ATOM 689 O O . GLN A 1 94 ? -23.356 -45.455 14.258 1.00 43.87 94 GLN A O 1
ATOM 703 N N . GLY A 1 96 ? -22.343 -46.746 10.884 1.00 51.10 96 GLY A N 1
ATOM 704 C CA . GLY A 1 96 ? -22.727 -46.134 9.612 1.00 44.73 96 GLY A CA 1
ATOM 705 C C . GLY A 1 96 ? -23.308 -47.151 8.667 1.00 44.35 96 GLY A C 1
ATOM 706 O O . GLY A 1 96 ? -23.010 -48.332 8.781 1.00 49.02 96 GLY A O 1
ATOM 707 N N . GLU A 1 97 ? -24.125 -46.690 7.738 1.00 45.98 97 GLU A N 1
ATOM 708 C CA . GLU A 1 97 ? -24.786 -47.577 6.771 1.00 40.59 97 GLU A CA 1
ATOM 709 C C . GLU A 1 97 ? -23.811 -47.762 5.623 1.00 45.44 97 GLU A C 1
ATOM 710 O O . GLU A 1 97 ? -22.699 -47.149 5.644 1.00 42.62 97 GLU A O 1
ATOM 716 N N . SER A 1 98 ? -24.258 -48.524 4.639 1.00 43.30 98 SER A N 1
ATOM 717 C CA . SER A 1 98 ? -23.425 -49.001 3.523 1.00 48.02 98 SER A CA 1
ATOM 718 C C . SER A 1 98 ? -24.135 -48.727 2.203 1.00 49.47 98 SER A C 1
ATOM 719 O O . SER A 1 98 ? -25.361 -48.768 2.119 1.00 55.04 98 SER A O 1
ATOM 722 N N . PRO A 1 99 ? -23.377 -48.505 1.115 1.00 48.29 99 PRO A N 1
ATOM 723 C CA . PRO A 1 99 ? -23.968 -48.316 -0.196 1.00 45.76 99 PRO A CA 1
ATOM 724 C C . PRO A 1 99 ? -24.560 -49.609 -0.734 1.00 44.49 99 PRO A C 1
ATOM 725 O O . PRO A 1 99 ? -23.861 -50.582 -0.728 1.00 54.28 99 PRO A O 1
ATOM 729 N N . CYS A 1 100 ? -25.816 -49.549 -1.169 1.00 46.28 100 CYS A N 1
ATOM 730 C CA . CYS A 1 100 ? -26.572 -50.703 -1.694 1.00 47.80 100 CYS A CA 1
ATOM 731 C C . CYS A 1 100 ? -27.457 -50.254 -2.863 1.00 52.39 100 CYS A C 1
ATOM 732 O O . CYS A 1 100 ? -27.328 -49.112 -3.318 1.00 48.65 100 CYS A O 1
ATOM 735 N N . PHE A 1 101 ? -28.245 -51.182 -3.386 1.00 53.52 101 PHE A N 1
ATOM 736 C CA . PHE A 1 101 ? -29.358 -50.928 -4.317 1.00 51.78 101 PHE A CA 1
ATOM 737 C C . PHE A 1 101 ? -30.606 -51.606 -3.759 1.00 60.98 101 PHE A C 1
ATOM 738 O O . PHE A 1 101 ? -30.489 -52.678 -3.131 1.00 65.58 101 PHE A O 1
ATOM 746 N N . THR A 1 102 ? -31.769 -51.007 -4.001 1.00 67.30 102 THR A N 1
ATOM 747 C CA . THR A 1 102 ? -33.075 -51.593 -3.622 1.00 68.46 102 THR A CA 1
ATOM 748 C C . THR A 1 102 ? -34.004 -51.631 -4.826 1.00 77.77 102 THR A C 1
ATOM 749 O O . THR A 1 102 ? -33.928 -50.724 -5.678 1.00 73.44 102 THR A O 1
ATOM 753 N N . GLU A 1 103 ? -34.847 -52.662 -4.845 1.00 87.64 103 GLU A N 1
ATOM 754 C CA . GLU A 1 103 ? -35.839 -52.935 -5.907 1.00 103.43 103 GLU A CA 1
ATOM 755 C C . GLU A 1 103 ? -37.049 -52.046 -5.630 1.00 115.44 103 GLU A C 1
ATOM 756 O O . GLU A 1 103 ? -38.065 -52.571 -5.151 1.00 127.58 103 GLU A O 1
ATOM 762 N N . HIS A 1 104 ? -36.906 -50.739 -5.860 1.00 130.69 104 HIS A N 1
ATOM 763 C CA . HIS A 1 104 ? -38.021 -49.757 -5.817 1.00 145.46 104 HIS A CA 1
ATOM 764 C C . HIS A 1 104 ? -38.829 -49.900 -7.105 1.00 163.64 104 HIS A C 1
ATOM 765 O O . HIS A 1 104 ? -38.216 -49.782 -8.177 1.00 183.85 104 HIS A O 1
ATOM 772 N N . ASP A 1 105 ? -40.127 -50.187 -6.993 1.00 173.45 105 ASP A N 1
ATOM 773 C CA . ASP A 1 105 ? -40.964 -50.426 -8.198 1.00 172.67 105 ASP A CA 1
ATOM 774 C C . ASP A 1 105 ? -40.437 -51.671 -8.925 1.00 165.20 105 ASP A C 1
ATOM 775 O O . ASP A 1 105 ? -40.331 -52.725 -8.278 1.00 157.09 105 ASP A O 1
ATOM 780 N N . ASP A 1 106 ? -40.155 -51.558 -10.224 1.00 152.93 106 ASP A N 1
ATOM 781 C CA . ASP A 1 106 ? -39.678 -52.711 -11.035 1.00 148.89 106 ASP A CA 1
ATOM 782 C C . ASP A 1 106 ? -38.214 -52.517 -11.449 1.00 144.69 106 ASP A C 1
ATOM 783 O O . ASP A 1 106 ? -37.781 -53.209 -12.387 1.00 141.36 106 ASP A O 1
ATOM 788 N N . GLU A 1 107 ? -37.485 -51.631 -10.765 1.00 133.98 107 GLU A N 1
ATOM 789 C CA . GLU A 1 107 ? -36.076 -51.308 -11.129 1.00 119.20 107 GLU A CA 1
ATOM 790 C C . GLU A 1 107 ? -35.235 -51.126 -9.854 1.00 103.38 107 GLU A C 1
ATOM 791 O O . GLU A 1 107 ? -35.773 -51.301 -8.735 1.00 105.95 107 GLU A O 1
ATOM 797 N N . LEU A 1 108 ? -33.939 -50.864 -10.030 1.00 84.86 108 LEU A N 1
ATOM 798 C CA . LEU A 1 108 ? -32.943 -50.847 -8.932 1.00 79.02 108 LEU A CA 1
ATOM 799 C C . LEU A 1 108 ? -32.413 -49.435 -8.785 1.00 79.71 108 LEU A C 1
ATOM 800 O O . LEU A 1 108 ? -31.676 -48.991 -9.689 1.00 84.61 108 LEU A O 1
ATOM 805 N N . ARG A 1 109 ? -32.722 -48.794 -7.662 1.00 81.08 109 ARG A N 1
ATOM 806 C CA . ARG A 1 109 ? -32.181 -47.453 -7.347 1.00 81.17 109 ARG A CA 1
ATOM 807 C C . ARG A 1 109 ? -31.073 -47.627 -6.321 1.00 67.01 109 ARG A C 1
ATOM 808 O O . ARG A 1 109 ? -31.158 -48.500 -5.456 1.00 63.49 109 ARG A O 1
ATOM 816 N N . PRO A 1 110 ? -30.030 -46.772 -6.366 1.00 58.28 110 PRO A N 1
ATOM 817 C CA . PRO A 1 110 ? -29.068 -46.677 -5.276 1.00 57.23 110 PRO A CA 1
ATOM 818 C C . PRO A 1 110 ? -29.780 -46.367 -3.955 1.00 54.35 110 PRO A C 1
ATOM 819 O O . PRO A 1 110 ? -30.827 -45.756 -3.944 1.00 67.44 110 PRO A O 1
ATOM 823 N N . SER A 1 111 ? -29.200 -46.806 -2.855 1.00 49.41 111 SER A N 1
ATOM 824 C CA . SER A 1 111 ? -29.830 -46.664 -1.530 1.00 48.22 111 SER A CA 1
ATOM 825 C C . SER A 1 111 ? -28.762 -46.758 -0.454 1.00 46.90 111 SER A C 1
ATOM 826 O O . SER A 1 111 ? -27.580 -46.907 -0.802 1.00 49.38 111 SER A O 1
ATOM 829 N N . SER A 1 112 ? -29.194 -46.605 0.793 1.00 43.98 112 SER A N 1
ATOM 830 C CA . SER A 1 112 ? -28.362 -46.750 2.002 1.00 42.24 112 SER A CA 1
ATOM 831 C C . SER A 1 112 ? -28.924 -47.907 2.784 1.00 46.26 112 SER A C 1
ATOM 832 O O . SER A 1 112 ? -30.138 -47.952 2.902 1.00 65.89 112 SER A O 1
ATOM 835 N N . CYS A 1 113 ? -28.068 -48.799 3.261 1.00 51.33 113 CYS A N 1
ATOM 836 C CA . CYS A 1 113 ? -28.483 -50.029 3.980 1.00 60.93 113 CYS A CA 1
ATOM 837 C C . CYS A 1 113 ? -27.701 -50.151 5.298 1.00 57.16 113 CYS A C 1
ATOM 838 O O . CYS A 1 113 ? -26.468 -50.072 5.267 1.00 53.77 113 CYS A O 1
ATOM 841 N N . SER A 1 114 ? -28.428 -50.291 6.408 1.00 55.34 114 SER A N 1
ATOM 842 C CA . SER A 1 114 ? -27.891 -50.509 7.767 1.00 53.94 114 SER A CA 1
ATOM 843 C C . SER A 1 114 ? -27.611 -51.997 7.951 1.00 55.94 114 SER A C 1
ATOM 844 O O . SER A 1 114 ? -28.188 -52.820 7.206 1.00 60.01 114 SER A O 1
ATOM 847 N N . LYS A 1 115 ? -26.852 -52.334 8.987 1.00 54.13 115 LYS A N 1
ATOM 848 C CA . LYS A 1 115 ? -26.516 -53.748 9.283 1.00 49.08 115 LYS A CA 1
ATOM 849 C C . LYS A 1 115 ? -27.765 -54.555 9.642 1.00 49.44 115 LYS A C 1
ATOM 850 O O . LYS A 1 115 ? -27.693 -55.794 9.548 1.00 58.75 115 LYS A O 1
ATOM 856 N N . ILE A 1 116 ? -28.862 -53.903 10.029 1.00 50.73 116 ILE A N 1
ATOM 857 C CA . ILE A 1 116 ? -30.126 -54.609 10.379 1.00 48.82 116 ILE A CA 1
ATOM 858 C C . ILE A 1 116 ? -31.152 -54.453 9.260 1.00 51.48 116 ILE A C 1
ATOM 859 O O . ILE A 1 116 ? -32.353 -54.734 9.513 1.00 58.50 116 ILE A O 1
ATOM 864 N N . SER A 1 117 ? -30.721 -54.083 8.055 1.00 57.09 117 SER A N 1
ATOM 865 C CA . SER A 1 117 ? -31.653 -53.963 6.903 1.00 56.96 117 SER A CA 1
ATOM 866 C C . SER A 1 117 ? -32.214 -55.332 6.533 1.00 56.74 117 SER A C 1
ATOM 867 O O . SER A 1 117 ? -31.430 -56.306 6.411 1.00 55.99 117 SER A O 1
ATOM 870 N N . HIS A 1 118 ? -33.522 -55.388 6.316 1.00 63.26 118 HIS A N 1
ATOM 871 C CA . HIS A 1 118 ? -34.221 -56.595 5.816 1.00 67.21 118 HIS A CA 1
ATOM 872 C C . HIS A 1 118 ? -34.163 -56.627 4.285 1.00 67.36 118 HIS A C 1
ATOM 873 O O . HIS A 1 118 ? -34.361 -57.717 3.766 1.00 77.93 118 HIS A O 1
ATOM 880 N N . ASN A 1 119 ? -33.867 -55.506 3.602 1.00 75.15 119 ASN A N 1
ATOM 881 C CA . ASN A 1 119 ? -33.990 -55.375 2.121 1.00 73.67 119 ASN A CA 1
ATOM 882 C C . ASN A 1 119 ? -32.621 -55.139 1.462 1.00 67.05 119 ASN A C 1
ATOM 883 O O . ASN A 1 119 ? -32.553 -54.446 0.435 1.00 78.29 119 ASN A O 1
ATOM 888 N N . TYR A 1 120 ? -31.553 -55.715 1.997 1.00 67.27 120 TYR A N 1
ATOM 889 C CA . TYR A 1 120 ? -30.181 -55.554 1.453 1.00 63.19 120 TYR A CA 1
ATOM 890 C C . TYR A 1 120 ? -29.827 -56.815 0.675 1.00 60.18 120 TYR A C 1
ATOM 891 O O . TYR A 1 120 ? -29.689 -57.855 1.279 1.00 72.17 120 TYR A O 1
ATOM 900 N N . VAL A 1 121 ? -29.704 -56.737 -0.635 1.00 64.07 121 VAL A N 1
ATOM 901 C CA . VAL A 1 121 ? -29.235 -57.901 -1.437 1.00 66.40 121 VAL A CA 1
ATOM 902 C C . VAL A 1 121 ? -28.153 -57.444 -2.429 1.00 53.06 121 VAL A C 1
ATOM 903 O O . VAL A 1 121 ? -27.341 -58.271 -2.806 1.00 53.85 121 VAL A O 1
ATOM 907 N N . TYR A 1 122 ? -28.118 -56.175 -2.828 1.00 49.22 122 TYR A N 1
ATOM 908 C CA . TYR A 1 122 ? -27.227 -55.691 -3.915 1.00 52.53 122 TYR A CA 1
ATOM 909 C C . TYR A 1 122 ? -26.230 -54.681 -3.352 1.00 50.56 122 TYR A C 1
ATOM 910 O O . TYR A 1 122 ? -26.628 -53.730 -2.669 1.00 52.19 122 TYR A O 1
ATOM 919 N N . ASP A 1 123 ? -24.956 -54.871 -3.658 1.00 49.11 123 ASP A N 1
ATOM 920 C CA . ASP A 1 123 ? -23.875 -54.000 -3.145 1.00 51.87 123 ASP A CA 1
ATOM 921 C C . ASP A 1 123 ? -23.590 -52.867 -4.111 1.00 52.37 123 ASP A C 1
ATOM 922 O O . ASP A 1 123 ? -23.749 -53.067 -5.309 1.00 57.13 123 ASP A O 1
ATOM 927 N N . GLY A 1 124 ? -23.133 -51.745 -3.559 1.00 53.87 124 GLY A N 1
ATOM 928 C CA . GLY A 1 124 ? -22.742 -50.533 -4.296 1.00 49.09 124 GLY A CA 1
ATOM 929 C C . GLY A 1 124 ? -21.251 -50.341 -4.254 1.00 50.04 124 GLY A C 1
ATOM 930 O O . GLY A 1 124 ? -20.597 -50.984 -3.426 1.00 71.12 124 GLY A O 1
ATOM 931 N N . LYS A 1 125 ? -20.718 -49.520 -5.143 1.00 45.94 125 LYS A N 1
ATOM 932 C CA . LYS A 1 125 ? -19.259 -49.362 -5.293 1.00 46.54 125 LYS A CA 1
ATOM 933 C C . LYS A 1 125 ? -18.889 -47.925 -4.938 1.00 48.97 125 LYS A C 1
ATOM 934 O O . LYS A 1 125 ? -18.426 -47.155 -5.803 1.00 54.81 125 LYS A O 1
ATOM 940 N N . ARG A 1 126 ? -19.062 -47.600 -3.670 1.00 49.82 126 ARG A N 1
ATOM 941 C CA . ARG A 1 126 ? -18.737 -46.265 -3.141 1.00 50.01 126 ARG A CA 1
ATOM 942 C C . ARG A 1 126 ? -18.411 -46.363 -1.645 1.00 47.90 126 ARG A C 1
ATOM 943 O O . ARG A 1 126 ? -18.602 -47.404 -1.014 1.00 45.02 126 ARG A O 1
ATOM 951 N N . GLY A 1 127 ? -17.919 -45.266 -1.093 1.00 53.00 127 GLY A N 1
ATOM 952 C CA . GLY A 1 127 ? -17.684 -45.132 0.353 1.00 50.28 127 GLY A CA 1
ATOM 953 C C . GLY A 1 127 ? -18.904 -45.537 1.161 1.00 50.96 127 GLY A C 1
ATOM 954 O O . GLY A 1 127 ? -20.037 -45.535 0.628 1.00 57.31 127 GLY A O 1
ATOM 955 N N . ALA A 1 128 ? -18.663 -45.904 2.409 1.00 49.87 128 ALA A N 1
ATOM 956 C CA . ALA A 1 128 ? -19.708 -46.158 3.406 1.00 46.66 128 ALA A CA 1
ATOM 957 C C . ALA A 1 128 ? -19.647 -45.014 4.408 1.00 47.07 128 ALA A C 1
ATOM 958 O O . ALA A 1 128 ? -18.700 -44.198 4.330 1.00 46.87 128 ALA A O 1
ATOM 960 N N . ALA A 1 129 ? -20.610 -44.969 5.325 1.00 39.97 129 ALA A N 1
ATOM 961 C CA . ALA A 1 129 ? -20.786 -43.809 6.216 1.00 42.83 129 ALA A CA 1
ATOM 962 C C . ALA A 1 129 ? -20.048 -43.989 7.543 1.00 41.94 129 ALA A C 1
ATOM 963 O O . ALA A 1 129 ? -19.653 -45.099 7.937 1.00 45.30 129 ALA A O 1
ATOM 965 N N . GLY A 1 130 ? -19.906 -42.888 8.243 1.00 42.68 130 GLY A N 1
ATOM 966 C CA . GLY A 1 130 ? -19.218 -42.865 9.536 1.00 51.31 130 GLY A CA 1
ATOM 967 C C . GLY A 1 130 ? -20.101 -43.348 10.667 1.00 50.07 130 GLY A C 1
ATOM 968 O O . GLY A 1 130 ? -21.340 -43.271 10.587 1.00 44.94 130 GLY A O 1
ATOM 969 N N . GLY A 1 131 ? -19.462 -43.815 11.726 1.00 48.91 131 GLY A N 1
ATOM 970 C CA . GLY A 1 131 ? -20.170 -44.156 12.958 1.00 49.91 131 GLY A CA 1
ATOM 971 C C . GLY A 1 131 ? -20.554 -42.909 13.726 1.00 43.67 131 GLY A C 1
ATOM 972 O O . GLY A 1 131 ? -19.827 -41.873 13.662 1.00 44.60 131 GLY A O 1
ATOM 973 N N . GLY A 1 132 ? -21.625 -43.027 14.494 1.00 38.97 132 GLY A N 1
ATOM 974 C CA . GLY A 1 132 ? -22.036 -41.978 15.442 1.00 48.45 132 GLY A CA 1
ATOM 975 C C . GLY A 1 132 ? -21.162 -42.005 16.677 1.00 48.54 132 GLY A C 1
ATOM 976 O O . GLY A 1 132 ? -20.669 -43.106 17.076 1.00 45.59 132 GLY A O 1
ATOM 977 N N . ALA A 1 133 ? -20.978 -40.842 17.279 1.00 43.58 133 ALA A N 1
ATOM 978 C CA . ALA A 1 133 ? -20.308 -40.735 18.586 1.00 49.00 133 ALA A CA 1
ATOM 979 C C . ALA A 1 133 ? -21.252 -41.267 19.669 1.00 48.69 133 ALA A C 1
ATOM 980 O O . ALA A 1 133 ? -22.477 -41.340 19.421 1.00 41.41 133 ALA A O 1
ATOM 982 N N . THR A 1 134 ? -20.696 -41.560 20.847 1.00 45.70 134 THR A N 1
ATOM 983 C CA . THR A 1 134 ? -21.451 -41.973 22.046 1.00 44.13 134 THR A CA 1
ATOM 984 C C . THR A 1 134 ? -21.274 -40.901 23.107 1.00 47.22 134 THR A C 1
ATOM 985 O O . THR A 1 134 ? -20.125 -40.526 23.395 1.00 46.14 134 THR A O 1
ATOM 989 N N . LEU A 1 135 ? -22.392 -40.417 23.642 1.00 52.71 135 LEU A N 1
ATOM 990 C CA . LEU A 1 135 ? -22.427 -39.205 24.487 1.00 51.41 135 LEU A CA 1
ATOM 991 C C . LEU A 1 135 ? -22.971 -39.531 25.872 1.00 51.50 135 LEU A C 1
ATOM 992 O O . LEU A 1 135 ? -23.833 -40.389 25.981 1.00 49.25 135 LEU A O 1
ATOM 997 N N . LEU A 1 136 ? -22.507 -38.797 26.873 1.00 55.97 136 LEU A N 1
ATOM 998 C CA . LEU A 1 136 ? -23.072 -38.822 28.236 1.00 55.25 136 LEU A CA 1
ATOM 999 C C . LEU A 1 136 ? -23.141 -37.400 28.774 1.00 56.54 136 LEU A C 1
ATOM 1000 O O . LEU A 1 136 ? -22.118 -36.719 28.806 1.00 60.89 136 LEU A O 1
ATOM 1005 N N . THR A 1 137 ? -24.326 -37.004 29.203 1.00 55.31 137 THR A N 1
ATOM 1006 C CA . THR A 1 137 ? -24.578 -35.727 29.888 1.00 54.80 137 THR A CA 1
ATOM 1007 C C . THR A 1 137 ? -25.063 -36.041 31.300 1.00 60.34 137 THR A C 1
ATOM 1008 O O . THR A 1 137 ? -25.978 -36.854 31.440 1.00 61.10 137 THR A O 1
ATOM 1012 N N . VAL A 1 138 ? -24.467 -35.394 32.295 1.00 65.67 138 VAL A N 1
ATOM 1013 C CA . VAL A 1 138 ? -24.921 -35.429 33.714 1.00 60.58 138 VAL A CA 1
ATOM 1014 C C . VAL A 1 138 ? -26.048 -34.405 33.914 1.00 58.25 138 VAL A C 1
ATOM 1015 O O . VAL A 1 138 ? -27.150 -34.841 34.236 1.00 54.78 138 VAL A O 1
ATOM 1019 N N . GLU A 1 139 ? -25.789 -33.106 33.709 1.00 56.66 139 GLU A N 1
ATOM 1020 C CA . GLU A 1 139 ? -26.746 -32.017 34.044 1.00 58.82 139 GLU A CA 1
ATOM 1021 C C . GLU A 1 139 ? -27.643 -31.655 32.853 1.00 58.47 139 GLU A C 1
ATOM 1022 O O . GLU A 1 139 ? -28.424 -30.714 32.988 1.00 67.12 139 GLU A O 1
ATOM 1028 N N . LYS A 1 140 ? -27.547 -32.362 31.730 1.00 64.13 140 LYS A N 1
ATOM 1029 C CA . LYS A 1 140 ? -28.421 -32.178 30.535 1.00 63.28 140 LYS A CA 1
ATOM 1030 C C . LYS A 1 140 ? -28.281 -30.762 29.975 1.00 58.19 140 LYS A C 1
ATOM 1031 O O . LYS A 1 140 ? -29.298 -30.228 29.465 1.00 58.96 140 LYS A O 1
ATOM 1037 N N . ASP A 1 141 ? -27.083 -30.177 30.042 1.00 57.50 141 ASP A N 1
ATOM 1038 C CA . ASP A 1 141 ? -26.788 -28.861 29.399 1.00 63.99 141 ASP A CA 1
ATOM 1039 C C . ASP A 1 141 ? -25.598 -28.983 28.435 1.00 53.76 141 ASP A C 1
ATOM 1040 O O . ASP A 1 141 ? -25.485 -28.150 27.541 1.00 62.64 141 ASP A O 1
ATOM 1045 N N . LEU A 1 142 ? -24.745 -29.979 28.604 1.00 52.72 142 LEU A N 1
ATOM 1046 C CA . LEU A 1 142 ? -23.712 -30.288 27.601 1.00 51.67 142 LEU A CA 1
ATOM 1047 C C . LEU A 1 142 ? -23.235 -31.728 27.788 1.00 50.77 142 LEU A C 1
ATOM 1048 O O . LEU A 1 142 ? -23.450 -32.309 28.829 1.00 65.40 142 LEU A O 1
ATOM 1053 N N . TRP A 1 143 ? -22.586 -32.272 26.785 1.00 48.19 143 TRP A N 1
ATOM 1054 C CA . TRP A 1 143 ? -22.137 -33.676 26.800 1.00 52.55 143 TRP A CA 1
ATOM 1055 C C . TRP A 1 143 ? -20.830 -33.741 27.576 1.00 52.29 143 TRP A C 1
ATOM 1056 O O . TRP A 1 143 ? -19.795 -33.330 27.027 1.00 69.21 143 TRP A O 1
ATOM 1067 N N . ASN A 1 144 ? -20.878 -34.233 28.803 1.00 50.54 144 ASN A N 1
ATOM 1068 C CA . ASN A 1 144 ? -19.667 -34.337 29.657 1.00 51.82 144 ASN A CA 1
ATOM 1069 C C . ASN A 1 144 ? -18.724 -35.397 29.092 1.00 51.30 144 ASN A C 1
ATOM 1070 O O . ASN A 1 144 ? -17.520 -35.371 29.436 1.00 62.77 144 ASN A O 1
ATOM 1075 N N . VAL A 1 145 ? -19.238 -36.349 28.320 1.00 48.50 145 VAL A N 1
ATOM 1076 C CA . VAL A 1 145 ? -18.350 -37.340 27.658 1.00 51.44 145 VAL A CA 1
ATOM 1077 C C . VAL A 1 145 ? -18.783 -37.451 26.214 1.00 49.94 145 VAL A C 1
ATOM 1078 O O . VAL A 1 145 ? -19.987 -37.523 25.962 1.00 52.21 145 VAL A O 1
ATOM 1082 N N . VAL A 1 146 ? -17.797 -37.441 25.327 1.00 49.33 146 VAL A N 1
ATOM 1083 C CA . VAL A 1 146 ? -17.976 -37.740 23.888 1.00 46.37 146 VAL A CA 1
ATOM 1084 C C . VAL A 1 146 ? -16.928 -38.774 23.497 1.00 47.21 146 VAL A C 1
ATOM 1085 O O . VAL A 1 146 ? -15.743 -38.532 23.696 1.00 47.40 146 VAL A O 1
ATOM 1089 N N . ALA A 1 147 ? -17.377 -39.906 22.981 1.00 45.57 147 ALA A N 1
ATOM 1090 C CA . ALA A 1 147 ? -16.489 -40.953 22.476 1.00 46.82 147 ALA A CA 1
ATOM 1091 C C . ALA A 1 147 ? -16.660 -40.977 20.968 1.00 50.44 147 ALA A C 1
ATOM 1092 O O . ALA A 1 147 ? -17.797 -41.091 20.499 1.00 49.53 147 ALA A O 1
ATOM 1094 N N . GLY A 1 148 ? -15.553 -40.867 20.246 1.00 56.91 148 GLY A N 1
ATOM 1095 C CA . GLY A 1 148 ? -15.579 -40.689 18.787 1.00 56.91 148 GLY A CA 1
ATOM 1096 C C . GLY A 1 148 ? -15.963 -41.975 18.104 1.00 55.69 148 GLY A C 1
ATOM 1097 O O . GLY A 1 148 ? -15.604 -43.057 18.631 1.00 51.60 148 GLY A O 1
ATOM 1098 N N . GLY A 1 149 ? -16.674 -41.851 16.986 1.00 53.08 149 GLY A N 1
ATOM 1099 C CA . GLY A 1 149 ? -16.947 -42.971 16.067 1.00 52.60 149 GLY A CA 1
ATOM 1100 C C . GLY A 1 149 ? -15.904 -43.088 14.960 1.00 48.32 149 GLY A C 1
ATOM 1101 O O . GLY A 1 149 ? -15.077 -42.181 14.764 1.00 44.77 149 GLY A O 1
ATOM 1102 N N . GLY A 1 150 ? -15.942 -44.199 14.244 1.00 47.27 150 GLY A N 1
ATOM 1103 C CA . GLY A 1 150 ? -14.964 -44.519 13.199 1.00 53.59 150 GLY A CA 1
ATOM 1104 C C . GLY A 1 150 ? -15.451 -44.065 11.845 1.00 53.97 150 GLY A C 1
ATOM 1105 O O . GLY A 1 150 ? -16.676 -44.054 11.608 1.00 46.01 150 GLY A O 1
ATOM 1106 N N . ALA A 1 151 ? -14.514 -43.731 10.965 1.00 55.24 151 ALA A N 1
ATOM 1107 C CA . ALA A 1 151 ? -14.827 -43.387 9.563 1.00 55.41 151 ALA A CA 1
ATOM 1108 C C . ALA A 1 151 ? -15.339 -44.628 8.841 1.00 49.91 151 ALA A C 1
ATOM 1109 O O . ALA A 1 151 ? -14.966 -45.725 9.239 1.00 46.66 151 ALA A O 1
ATOM 1111 N N . GLY A 1 152 ? -16.170 -44.438 7.817 1.00 50.25 152 GLY A N 1
ATOM 1112 C CA . GLY A 1 152 ? -16.661 -45.537 6.963 1.00 50.11 152 GLY A CA 1
ATOM 1113 C C . GLY A 1 152 ? -15.578 -46.019 6.021 1.00 50.03 152 GLY A C 1
ATOM 1114 O O . GLY A 1 152 ? -14.530 -45.352 5.863 1.00 48.47 152 GLY A O 1
ATOM 1115 N N . ALA A 1 153 ? -15.803 -47.160 5.397 1.00 49.71 153 ALA A N 1
ATOM 1116 C CA . ALA A 1 153 ? -14.839 -47.727 4.428 1.00 48.73 153 ALA A CA 1
ATOM 1117 C C . ALA A 1 153 ? -14.877 -46.844 3.189 1.00 48.22 153 ALA A C 1
ATOM 1118 O O . ALA A 1 153 ? -15.982 -46.622 2.675 1.00 47.53 153 ALA A O 1
ATOM 1120 N N . SER A 1 154 ? -13.715 -46.388 2.727 1.00 48.91 154 SER A N 1
ATOM 1121 C CA . SER A 1 154 ? -13.544 -45.765 1.391 1.00 43.67 154 SER A CA 1
ATOM 1122 C C . SER A 1 154 ? -13.534 -46.838 0.302 1.00 39.00 154 SER A C 1
ATOM 1123 O O . SER A 1 154 ? -13.193 -47.979 0.584 1.00 45.86 154 SER A O 1
ATOM 1126 N N . TRP A 1 155 ? -13.905 -46.457 -0.910 1.00 46.15 155 TRP A N 1
ATOM 1127 C CA . TRP A 1 155 ? -13.752 -47.290 -2.122 1.00 48.66 155 TRP A CA 1
ATOM 1128 C C . TRP A 1 155 ? -12.480 -46.803 -2.807 1.00 52.84 155 TRP A C 1
ATOM 1129 O O . TRP A 1 155 ? -11.691 -46.131 -2.137 1.00 58.10 155 TRP A O 1
ATOM 1140 N N . ASP A 1 156 ? -12.318 -47.045 -4.098 1.00 61.59 156 ASP A N 1
ATOM 1141 C CA . ASP A 1 156 ? -10.991 -47.028 -4.748 1.00 69.65 156 ASP A CA 1
ATOM 1142 C C . ASP A 1 156 ? -10.558 -45.592 -5.043 1.00 71.02 156 ASP A C 1
ATOM 1143 O O . ASP A 1 156 ? -9.334 -45.295 -4.945 1.00 85.31 156 ASP A O 1
ATOM 1148 N N . GLY A 1 157 ? -11.488 -44.726 -5.411 1.00 58.01 157 GLY A N 1
ATOM 1149 C CA . GLY A 1 157 ? -11.082 -43.481 -6.087 1.00 66.68 157 GLY A CA 1
ATOM 1150 C C . GLY A 1 157 ? -10.743 -42.352 -5.135 1.00 57.71 157 GLY A C 1
ATOM 1151 O O . GLY A 1 157 ? -10.149 -42.601 -4.087 1.00 62.28 157 GLY A O 1
ATOM 1152 N N . PHE A 1 158 ? -11.087 -41.133 -5.536 1.00 60.47 158 PHE A N 1
ATOM 1153 C CA . PHE A 1 158 ? -11.033 -39.925 -4.687 1.00 55.68 158 PHE A CA 1
ATOM 1154 C C . PHE A 1 158 ? -11.971 -38.881 -5.272 1.00 52.61 158 PHE A C 1
ATOM 1155 O O . PHE A 1 158 ? -12.092 -38.789 -6.487 1.00 60.12 158 PHE A O 1
ATOM 1163 N N . ASP A 1 159 ? -12.597 -38.122 -4.388 1.00 55.83 159 ASP A N 1
ATOM 1164 C CA . ASP A 1 159 ? -13.406 -36.937 -4.735 1.00 50.84 159 ASP A CA 1
ATOM 1165 C C . ASP A 1 159 ? -13.659 -36.169 -3.448 1.00 53.69 159 ASP A C 1
ATOM 1166 O O . ASP A 1 159 ? -13.112 -36.563 -2.421 1.00 69.07 159 ASP A O 1
ATOM 1179 N N . GLU A 1 161 ? -16.832 -35.471 -2.454 1.00 43.69 161 GLU A N 1
ATOM 1180 C CA . GLU A 1 161 ? -18.287 -35.709 -2.237 1.00 48.19 161 GLU A CA 1
ATOM 1181 C C . GLU A 1 161 ? -18.500 -36.556 -0.980 1.00 47.50 161 GLU A C 1
ATOM 1182 O O . GLU A 1 161 ? -18.810 -37.745 -1.088 1.00 53.54 161 GLU A O 1
ATOM 1188 N N . VAL A 1 162 ? -18.231 -35.967 0.177 1.00 48.70 162 VAL A N 1
ATOM 1189 C CA . VAL A 1 162 ? -18.185 -36.693 1.466 1.00 46.48 162 VAL A CA 1
ATOM 1190 C C . VAL A 1 162 ? -18.374 -35.689 2.587 1.00 47.93 162 VAL A C 1
ATOM 1191 O O . VAL A 1 162 ? -17.983 -34.510 2.422 1.00 49.61 162 VAL A O 1
ATOM 1195 N N . GLY A 1 163 ? -18.942 -36.174 3.681 1.00 45.52 163 GLY A N 1
ATOM 1196 C CA . GLY A 1 163 ? -19.344 -35.330 4.810 1.00 50.95 163 GLY A CA 1
ATOM 1197 C C . GLY A 1 163 ? -18.529 -35.636 6.049 1.00 55.35 163 GLY A C 1
ATOM 1198 O O . GLY A 1 163 ? -18.169 -36.804 6.259 1.00 56.92 163 GLY A O 1
ATOM 1199 N N . TYR A 1 164 ? -18.244 -34.606 6.839 1.00 52.21 164 TYR A N 1
ATOM 1200 C CA . TYR A 1 164 ? -17.788 -34.754 8.229 1.00 49.05 164 TYR A CA 1
ATOM 1201 C C . TYR A 1 164 ? -18.938 -35.335 9.047 1.00 50.90 164 TYR A C 1
ATOM 1202 O O . TYR A 1 164 ? -20.128 -35.031 8.734 1.00 42.36 164 TYR A O 1
ATOM 1211 N N . GLY A 1 165 ? -18.576 -36.096 10.082 1.00 47.36 165 GLY A N 1
ATOM 1212 C CA . GLY A 1 165 ? -19.485 -36.419 11.186 1.00 49.84 165 GLY A CA 1
ATOM 1213 C C . GLY A 1 165 ? -19.802 -35.182 11.994 1.00 45.26 165 GLY A C 1
ATOM 1214 O O . GLY A 1 165 ? -19.262 -34.130 11.692 1.00 51.14 165 GLY A O 1
ATOM 1215 N N . ALA A 1 166 ? -20.656 -35.312 12.993 1.00 45.15 166 ALA A N 1
ATOM 1216 C CA . ALA A 1 166 ? -21.005 -34.203 13.896 1.00 46.28 166 ALA A CA 1
ATOM 1217 C C . ALA A 1 166 ? -19.883 -34.018 14.903 1.00 39.72 166 ALA A C 1
ATOM 1218 O O . ALA A 1 166 ? -19.148 -34.967 15.147 1.00 45.25 166 ALA A O 1
ATOM 1220 N N . SER A 1 167 ? -19.802 -32.819 15.472 1.00 44.32 167 SER A N 1
ATOM 1221 C CA . SER A 1 167 ? -18.755 -32.419 16.445 1.00 49.14 167 SER A CA 1
ATOM 1222 C C . SER A 1 167 ? -19.399 -31.715 17.629 1.00 44.30 167 SER A C 1
ATOM 1223 O O . SER A 1 167 ? -20.490 -31.197 17.490 1.00 48.97 167 SE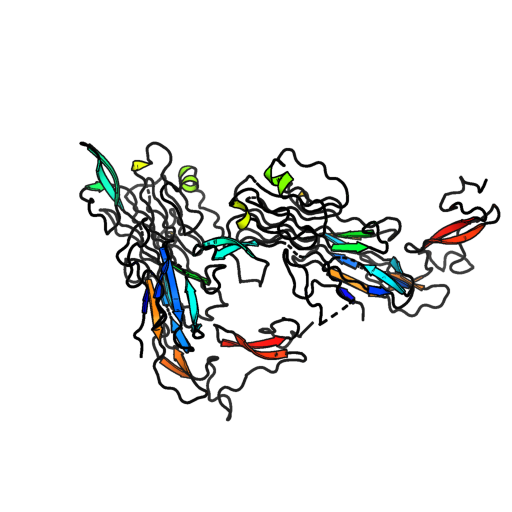R A O 1
ATOM 1226 N N . ALA A 1 168 ? -18.756 -31.729 18.778 1.00 49.35 168 ALA A N 1
ATOM 1227 C CA . ALA A 1 168 ? -19.271 -30.958 19.925 1.00 53.21 168 ALA A CA 1
ATOM 1228 C C . ALA A 1 168 ? -18.806 -29.523 19.747 1.00 59.35 168 ALA A C 1
ATOM 1229 O O . ALA A 1 168 ? -19.637 -28.571 19.863 1.00 63.73 168 ALA A O 1
ATOM 1231 N N . ILE A 1 169 ? -17.520 -29.372 19.447 1.00 52.40 169 ILE A N 1
ATOM 1232 C CA . ILE A 1 169 ? -16.906 -28.025 19.345 1.00 51.90 169 ILE A CA 1
ATOM 1233 C C . ILE A 1 169 ? -16.622 -27.710 17.881 1.00 57.03 169 ILE A C 1
ATOM 1234 O O . ILE A 1 169 ? -16.645 -28.632 17.027 1.00 57.14 169 ILE A O 1
ATOM 1239 N N . HIS A 1 170 ? -16.358 -26.439 17.611 1.00 58.19 170 HIS A N 1
ATOM 1240 C CA . HIS A 1 170 ? -16.106 -25.927 16.245 1.00 54.96 170 HIS A CA 1
ATOM 1241 C C . HIS A 1 170 ? -14.909 -26.670 15.648 1.00 47.82 170 HIS A C 1
ATOM 1242 O O . HIS A 1 170 ? -13.971 -26.968 16.378 1.00 54.53 170 HIS A O 1
ATOM 1249 N N . VAL A 1 171 ? -14.984 -26.927 14.348 1.00 53.79 171 VAL A N 1
ATOM 1250 C CA . VAL A 1 171 ? -13.924 -27.556 13.521 1.00 58.88 171 VAL A CA 1
ATOM 1251 C C . VAL A 1 171 ? -13.705 -26.708 12.272 1.00 59.96 171 VAL A C 1
ATOM 1252 O O . VAL A 1 171 ? -14.676 -26.419 11.585 1.00 65.85 171 VAL A O 1
ATOM 1256 N N . LYS A 1 172 ? -12.460 -26.343 11.997 1.00 60.03 172 LYS A N 1
ATOM 1257 C CA . LYS A 1 172 ? -12.059 -25.744 10.707 1.00 62.17 172 LYS A CA 1
ATOM 1258 C C . LYS A 1 172 ? -11.869 -26.889 9.733 1.00 57.41 172 LYS A C 1
ATOM 1259 O O . LYS A 1 172 ? -10.952 -27.681 9.882 1.00 80.43 172 LYS A O 1
ATOM 1265 N N . PRO A 1 173 ? -12.729 -27.025 8.712 1.00 55.65 173 PRO A N 1
ATOM 1266 C CA . PRO A 1 173 ? -12.638 -28.170 7.815 1.00 52.11 173 PRO A CA 1
ATOM 1267 C C . PRO A 1 173 ? -11.400 -28.146 6.928 1.00 50.71 173 PRO A C 1
ATOM 1268 O O . PRO A 1 173 ? -10.765 -27.143 6.836 1.00 56.43 173 PRO A O 1
ATOM 1272 N N . ASP A 1 174 ? -11.137 -29.282 6.300 1.00 52.45 174 ASP A N 1
ATOM 1273 C CA . ASP A 1 174 ? -10.003 -29.522 5.374 1.00 55.71 174 ASP A CA 1
ATOM 1274 C C . ASP A 1 174 ? -10.242 -28.713 4.100 1.00 57.55 174 ASP A C 1
ATOM 1275 O O . ASP A 1 174 ? -11.409 -28.557 3.679 1.00 54.14 174 ASP A O 1
ATOM 1280 N N . GLN A 1 175 ? -9.165 -28.219 3.501 1.00 61.94 175 GLN A N 1
ATOM 1281 C CA . GLN A 1 175 ? -9.248 -27.398 2.267 1.00 59.77 175 GLN A CA 1
ATOM 1282 C C . GLN A 1 175 ? -10.028 -28.166 1.196 1.00 55.41 175 GLN A C 1
ATOM 1283 O O . GLN A 1 175 ? -10.679 -27.519 0.390 1.00 56.24 175 GLN A O 1
ATOM 1289 N N . ARG A 1 176 ? -10.000 -29.493 1.203 1.00 54.71 176 ARG A N 1
ATOM 1290 C CA . ARG A 1 176 ? -10.727 -30.318 0.209 1.00 49.43 176 ARG A CA 1
ATOM 1291 C C . ARG A 1 176 ? -12.208 -30.417 0.567 1.00 50.48 176 ARG A C 1
ATOM 1292 O O . ARG A 1 176 ? -12.946 -31.051 -0.187 1.00 45.55 176 ARG A O 1
ATOM 1300 N N . CYS A 1 177 ? -12.634 -29.842 1.694 1.00 51.24 177 CYS A N 1
ATOM 1301 C CA . CYS A 1 177 ? -14.096 -29.891 1.938 1.00 55.14 177 CYS A CA 1
ATOM 1302 C C . CYS A 1 177 ? -14.671 -28.712 1.163 1.00 53.21 177 CYS A C 1
ATOM 1303 O O . CYS A 1 177 ? -14.446 -27.565 1.564 1.00 55.09 177 CYS A O 1
ATOM 1306 N N . ASN A 1 178 ? -15.381 -29.023 0.085 1.00 49.24 178 ASN A N 1
ATOM 1307 C CA . ASN A 1 178 ? -15.917 -27.997 -0.851 1.00 54.12 178 ASN A CA 1
ATOM 1308 C C . ASN A 1 178 ? -17.452 -28.059 -0.817 1.00 53.45 178 ASN A C 1
ATOM 1309 O O . ASN A 1 178 ? -18.002 -28.510 0.192 1.00 61.46 178 ASN A O 1
ATOM 1314 N N . GLU A 1 179 ? -18.103 -27.588 -1.887 1.00 54.53 179 GLU A N 1
ATOM 1315 C CA . GLU A 1 179 ? -19.577 -27.457 -1.960 1.00 59.45 179 GLU A CA 1
ATOM 1316 C C . GLU A 1 179 ? -20.317 -28.612 -1.300 1.00 54.46 179 GLU A C 1
ATOM 1317 O O . GLU A 1 179 ? -21.045 -28.350 -0.324 1.00 55.14 179 GLU A O 1
ATOM 1323 N N . THR A 1 180 ? -20.147 -29.829 -1.814 1.00 50.45 180 THR A N 1
ATOM 1324 C CA . THR A 1 180 ? -20.933 -30.992 -1.344 1.00 51.88 180 THR A CA 1
ATOM 1325 C C . THR A 1 180 ? -20.592 -31.247 0.126 1.00 51.57 180 THR A C 1
ATOM 1326 O O . THR A 1 180 ? -21.511 -31.400 0.954 1.00 54.00 180 THR A O 1
ATOM 1330 N N . CYS A 1 181 ? -19.310 -31.268 0.451 1.00 48.79 181 CYS A N 1
ATOM 1331 C CA . CYS A 1 181 ? -18.858 -31.646 1.802 1.00 48.81 181 CYS A CA 1
ATOM 1332 C C . CYS A 1 181 ? -19.528 -30.731 2.827 1.00 51.16 181 CYS A C 1
ATOM 1333 O O . CYS A 1 181 ? -20.034 -31.220 3.835 1.00 63.13 181 CYS A O 1
ATOM 1336 N N . LYS A 1 182 ? -19.543 -29.436 2.569 1.00 50.45 182 LYS A N 1
ATOM 1337 C CA . LYS A 1 182 ? -20.171 -28.457 3.478 1.00 45.23 182 LYS A CA 1
ATOM 1338 C C . LYS A 1 182 ? -21.676 -28.652 3.466 1.00 44.86 182 LYS A C 1
ATOM 1339 O O . LYS A 1 182 ? -22.288 -28.436 4.497 1.00 55.46 182 LYS A O 1
ATOM 1345 N N . ALA A 1 183 ? -22.250 -29.055 2.343 1.00 47.39 183 ALA A N 1
ATOM 1346 C CA . ALA A 1 183 ? -23.714 -29.237 2.234 1.00 47.71 183 ALA A CA 1
ATOM 1347 C C . ALA A 1 183 ? -24.174 -30.413 3.095 1.00 51.08 183 ALA A C 1
ATOM 1348 O O . ALA A 1 183 ? -25.295 -30.332 3.599 1.00 55.18 183 ALA A O 1
ATOM 1350 N N . VAL A 1 184 ? -23.372 -31.478 3.212 1.00 46.85 184 VAL A N 1
ATOM 1351 C CA . VAL A 1 184 ? -23.855 -32.763 3.804 1.00 48.33 184 VAL A CA 1
ATOM 1352 C C . VAL A 1 184 ? -23.233 -32.982 5.190 1.00 53.04 184 VAL A C 1
ATOM 1353 O O . VAL A 1 184 ? -23.690 -33.895 5.900 1.00 58.59 184 VAL A O 1
ATOM 1357 N N . SER A 1 185 ? -22.235 -32.191 5.572 1.00 51.27 185 SER A N 1
ATOM 1358 C CA . SER A 1 185 ? -21.568 -32.313 6.891 1.00 49.28 185 SER A CA 1
ATOM 1359 C C . SER A 1 185 ? -22.597 -32.036 7.988 1.00 52.31 185 SER A C 1
ATOM 1360 O O . SER A 1 185 ? -23.351 -31.068 7.869 1.00 54.86 185 SER A O 1
ATOM 1363 N N . HIS A 1 186 ? -22.630 -32.875 9.018 1.00 56.96 186 HIS A N 1
ATOM 1364 C CA . HIS A 1 186 ? -23.622 -32.788 10.116 1.00 50.12 186 HIS A CA 1
ATOM 1365 C C . HIS A 1 186 ? -23.193 -31.717 11.094 1.00 49.19 186 HIS A C 1
ATOM 1366 O O . HIS A 1 186 ? -21.981 -31.580 11.312 1.00 51.52 186 HIS A O 1
ATOM 1373 N N . THR A 1 187 ? -24.161 -31.036 11.695 1.00 54.03 187 THR A N 1
ATOM 1374 C CA . THR A 1 187 ? -23.892 -29.939 12.652 1.00 64.85 187 THR A CA 1
ATOM 1375 C C . THR A 1 187 ? -24.020 -30.491 14.067 1.00 72.97 187 THR A C 1
ATOM 1376 O O . THR A 1 187 ? -23.048 -30.303 14.844 1.00 74.21 187 THR A O 1
ATOM 1380 N N . ASP A 1 188 ? -25.142 -31.140 14.398 1.00 69.49 188 ASP A N 1
ATOM 1381 C CA . ASP A 1 188 ? -25.291 -31.726 15.753 1.00 79.78 188 ASP A CA 1
ATOM 1382 C C . ASP A 1 188 ? -25.563 -33.227 15.687 1.00 71.76 188 ASP A C 1
ATOM 1383 O O . ASP A 1 188 ? -26.022 -33.724 14.640 1.00 64.91 188 ASP A O 1
ATOM 1388 N N . PHE A 1 189 ? -25.275 -33.901 16.804 1.00 66.68 189 PHE A N 1
ATOM 1389 C CA . PHE A 1 189 ? -25.311 -35.375 16.920 1.00 65.41 189 PHE A CA 1
ATOM 1390 C C . PHE A 1 189 ? -26.736 -35.905 16.735 1.00 69.72 189 PHE A C 1
ATOM 1391 O O . PHE A 1 189 ? -26.864 -37.062 16.301 1.00 76.01 189 PHE A O 1
ATOM 1399 N N . ILE A 1 190 ? -27.759 -35.089 17.005 1.00 74.54 190 ILE A N 1
ATOM 1400 C CA . ILE A 1 190 ? -29.202 -35.488 16.915 1.00 87.33 190 ILE A CA 1
ATOM 1401 C C . ILE A 1 190 ? -29.837 -34.981 15.597 1.00 104.36 190 ILE A C 1
ATOM 1402 O O . ILE A 1 190 ? -30.399 -33.858 15.573 1.00 122.30 190 ILE A O 1
ATOM 1407 N N . VAL A 1 191 ? -29.816 -35.811 14.549 1.00 111.45 191 VAL A N 1
ATOM 1408 C CA . VAL A 1 191 ? -30.056 -35.389 13.134 1.00 129.62 191 VAL A CA 1
ATOM 1409 C C . VAL A 1 191 ? -31.305 -36.105 12.597 1.00 137.33 191 VAL A C 1
ATOM 1410 O O . VAL A 1 191 ? -31.530 -37.293 12.974 1.00 122.45 191 VAL A O 1
ATOM 1414 N N . GLU A 1 192 ? -32.070 -35.399 11.747 1.00 133.62 192 GLU A N 1
ATOM 1415 C CA . GLU A 1 192 ? -33.409 -35.817 11.239 1.00 127.10 192 GLU A CA 1
ATOM 1416 C C . GLU A 1 192 ? -33.300 -36.319 9.797 1.00 127.50 192 GLU A C 1
ATOM 1417 O O . GLU A 1 192 ? -32.272 -36.038 9.139 1.00 140.89 192 GLU A O 1
ATOM 1423 N N . ARG A 1 193 ? -34.365 -36.974 9.318 1.00 124.52 193 ARG A N 1
ATOM 1424 C CA . ARG A 1 193 ? -34.355 -37.886 8.140 1.00 129.73 193 ARG A CA 1
ATOM 1425 C C . ARG A 1 193 ? -33.851 -37.158 6.882 1.00 128.55 193 ARG A C 1
ATOM 1426 O O . ARG A 1 193 ? -32.808 -37.598 6.302 1.00 104.04 193 ARG A O 1
ATOM 1434 N N . ARG A 1 194 ? -34.548 -36.085 6.482 1.00 143.64 194 ARG A N 1
ATOM 1435 C CA . ARG A 1 194 ? -34.263 -35.303 5.242 1.00 145.67 194 ARG A CA 1
ATOM 1436 C C . ARG A 1 194 ? -32.897 -34.613 5.357 1.00 129.08 194 ARG A C 1
ATOM 1437 O O . ARG A 1 194 ? -32.445 -34.011 4.347 1.00 79.72 194 ARG A O 1
ATOM 1445 N N . ASP A 1 195 ? -32.266 -34.676 6.536 1.00 122.37 195 ASP A N 1
ATOM 1446 C CA . ASP A 1 195 ? -31.063 -33.861 6.829 1.00 124.39 195 ASP A CA 1
ATOM 1447 C C . ASP A 1 195 ? -29.871 -34.499 6.096 1.00 103.23 195 ASP A C 1
ATOM 1448 O O . ASP A 1 195 ? -29.552 -35.710 6.312 1.00 85.21 195 ASP A O 1
ATOM 1453 N N . ASN A 1 196 ? -29.306 -33.701 5.190 1.00 75.56 196 ASN A N 1
ATOM 1454 C CA . ASN A 1 196 ? -27.932 -33.826 4.653 1.00 62.64 196 ASN A CA 1
ATOM 1455 C C . ASN A 1 196 ? -27.874 -34.928 3.601 1.00 62.15 196 ASN A C 1
ATOM 1456 O O . ASN A 1 196 ? -26.789 -35.546 3.443 1.00 61.16 196 ASN A O 1
ATOM 1461 N N . ARG A 1 197 ? -28.963 -35.132 2.854 1.00 56.74 197 ARG A N 1
ATOM 1462 C CA . ARG A 1 197 ? -28.880 -35.981 1.648 1.00 58.29 197 ARG A CA 1
ATOM 1463 C C . ARG A 1 197 ? -27.941 -35.255 0.698 1.00 57.29 197 ARG A C 1
ATOM 1464 O O . ARG A 1 197 ? -27.820 -34.040 0.805 1.00 55.44 197 ARG A O 1
ATOM 1472 N N . CYS A 1 198 ? -27.255 -36.002 -0.150 1.00 62.92 198 CYS A N 1
ATOM 1473 C CA . CYS A 1 198 ? -26.372 -35.447 -1.195 1.00 62.32 198 CYS A CA 1
ATOM 1474 C C . CYS A 1 198 ? -27.225 -34.582 -2.107 1.00 62.58 198 CYS A C 1
ATOM 1475 O O . CYS A 1 198 ? -28.317 -34.985 -2.482 1.00 58.91 198 CYS A O 1
ATOM 1478 N N . PRO A 1 199 ? -26.753 -33.372 -2.473 1.00 69.98 199 PRO A N 1
ATOM 1479 C CA . PRO A 1 199 ? -27.533 -32.458 -3.290 1.00 69.86 199 PRO A CA 1
ATOM 1480 C C . PRO A 1 199 ? -27.649 -33.003 -4.716 1.00 71.64 199 PRO A C 1
ATOM 1481 O O . PRO A 1 199 ? -26.691 -33.580 -5.210 1.00 71.21 199 PRO A O 1
ATOM 1485 N N . GLY A 1 200 ? -28.846 -32.874 -5.288 1.00 77.55 200 GLY A N 1
ATOM 1486 C CA . GLY A 1 200 ? -29.115 -33.138 -6.710 1.00 82.91 200 GLY A CA 1
ATOM 1487 C C . GLY A 1 200 ? -29.310 -34.607 -7.009 1.00 76.71 200 GLY A C 1
ATOM 1488 O O . GLY A 1 200 ? -30.068 -35.271 -6.274 1.00 70.63 200 GLY A O 1
ATOM 1489 N N . GLU A 1 201 ? -28.676 -35.060 -8.091 1.00 84.47 201 GLU A N 1
ATOM 1490 C CA . GLU A 1 201 ? -28.846 -36.417 -8.664 1.00 92.27 201 GLU A CA 1
ATOM 1491 C C . GLU A 1 201 ? -28.286 -37.456 -7.689 1.00 80.50 201 GLU A C 1
ATOM 1492 O O . GLU A 1 201 ? -28.904 -38.520 -7.576 1.00 78.00 201 GLU A O 1
ATOM 1498 N N . LYS A 1 202 ? -27.198 -37.150 -6.971 1.00 76.92 202 LYS A N 1
ATOM 1499 C CA . LYS A 1 202 ? -26.568 -38.128 -6.038 1.00 87.59 202 LYS A CA 1
ATOM 1500 C C . LYS A 1 202 ? -27.414 -38.329 -4.771 1.00 77.48 202 LYS A C 1
ATOM 1501 O O . LYS A 1 202 ? -27.008 -39.147 -3.941 1.00 81.47 202 LYS A O 1
ATOM 1507 N N . GLY A 1 203 ? -28.566 -37.676 -4.645 1.00 66.25 203 GLY A N 1
ATOM 1508 C CA . GLY A 1 203 ? -29.435 -37.786 -3.462 1.00 66.73 203 GLY A CA 1
ATOM 1509 C C . GLY A 1 203 ? -29.756 -39.225 -3.097 1.00 66.54 203 GLY A C 1
ATOM 1510 O O . GLY A 1 203 ? -29.643 -39.586 -1.901 1.00 71.09 203 GLY A O 1
ATOM 1511 N N . GLU A 1 204 ? -30.155 -40.031 -4.074 1.00 65.61 204 GLU A N 1
ATOM 1512 C CA . GLU A 1 204 ? -30.509 -41.455 -3.831 1.00 71.57 204 GLU A CA 1
ATOM 1513 C C . GLU A 1 204 ? -29.267 -42.264 -3.435 1.00 66.11 204 GLU A C 1
ATOM 1514 O O . GLU A 1 204 ? -29.419 -43.317 -2.804 1.00 63.04 204 GLU A O 1
ATOM 1520 N N . SER A 1 205 ? -28.081 -41.812 -3.825 1.00 60.73 205 SER A N 1
ATOM 1521 C CA . SER A 1 205 ? -26.820 -42.551 -3.607 1.00 58.88 205 SER A CA 1
ATOM 1522 C C . SER A 1 205 ? -26.226 -42.187 -2.247 1.00 58.99 205 SER A C 1
ATOM 1523 O O . SER A 1 205 ? -25.171 -42.771 -1.891 1.00 60.34 205 SER A O 1
ATOM 1526 N N . THR A 1 206 ? -26.847 -41.259 -1.522 1.00 53.67 206 THR A N 1
ATOM 1527 C CA . THR A 1 206 ? -26.371 -40.848 -0.179 1.00 54.14 206 THR A CA 1
ATOM 1528 C C . THR A 1 206 ? -26.269 -42.080 0.708 1.00 50.73 206 THR A C 1
ATOM 1529 O O . THR A 1 206 ? -27.242 -42.860 0.757 1.00 57.73 206 THR A O 1
ATOM 1533 N N . VAL A 1 207 ? -25.146 -42.232 1.393 1.00 48.33 207 VAL A N 1
ATOM 1534 C CA . VAL A 1 207 ? -25.000 -43.275 2.444 1.00 51.78 207 VAL A CA 1
ATOM 1535 C C . VAL A 1 207 ? -25.000 -42.577 3.796 1.00 46.54 207 VAL A C 1
ATOM 1536 O O . VAL A 1 207 ? -24.164 -41.684 4.003 1.00 44.64 207 VAL A O 1
ATOM 1540 N N . PHE A 1 208 ? -25.929 -42.957 4.659 1.00 47.15 208 PHE A N 1
ATOM 1541 C CA . PHE A 1 208 ? -26.214 -42.219 5.904 1.00 46.69 208 PHE A CA 1
ATOM 1542 C C . PHE A 1 208 ? -25.325 -42.751 7.014 1.00 45.36 208 PHE A C 1
ATOM 1543 O O . PHE A 1 208 ? -25.285 -43.961 7.234 1.00 47.03 208 PHE A O 1
ATOM 1551 N N . GLY A 1 209 ? -24.625 -41.847 7.682 1.00 44.15 209 GLY A N 1
ATOM 1552 C CA . GLY A 1 209 ? -23.942 -42.111 8.950 1.00 41.38 209 GLY A CA 1
ATOM 1553 C C . GLY A 1 209 ? -24.920 -42.520 10.016 1.00 42.46 209 GLY A C 1
ATOM 1554 O O . GLY A 1 209 ? -26.131 -42.261 9.881 1.00 50.38 209 GLY A O 1
ATOM 1555 N N . GLY A 1 210 ? -24.402 -43.182 11.034 1.00 47.51 210 GLY A N 1
ATOM 1556 C CA . GLY A 1 210 ? -25.224 -43.814 12.076 1.00 44.28 210 GLY A CA 1
ATOM 1557 C C . GLY A 1 210 ? -25.651 -42.800 13.113 1.00 48.85 210 GLY A C 1
ATOM 1558 O O . GLY A 1 210 ? -24.879 -41.806 13.348 1.00 42.04 210 GLY A O 1
ATOM 1559 N N . PHE A 1 211 ? -26.838 -43.026 13.685 1.00 46.59 211 PHE A N 1
ATOM 1560 C CA . PHE A 1 211 ? -27.379 -42.275 14.841 1.00 45.54 211 PHE A CA 1
ATOM 1561 C C . PHE A 1 211 ? -26.207 -41.886 15.734 1.00 47.52 211 PHE A C 1
ATOM 1562 O O . PHE A 1 211 ? -25.325 -42.745 16.021 1.00 46.73 211 PHE A O 1
ATOM 1570 N N . GLY A 1 212 ? -26.159 -40.609 16.097 1.00 45.75 212 GLY A N 1
ATOM 1571 C CA . GLY A 1 212 ? -24.993 -40.056 16.810 1.00 51.26 212 GLY A CA 1
ATOM 1572 C C . GLY A 1 212 ? -24.092 -39.239 15.913 1.00 49.35 212 GLY A C 1
ATOM 1573 O O . GLY A 1 212 ? -23.034 -38.855 16.387 1.00 54.38 212 GLY A O 1
ATOM 1574 N N . GLY A 1 213 ? -24.495 -38.969 14.671 1.00 49.91 213 GLY A N 1
ATOM 1575 C CA . GLY A 1 213 ? -23.851 -37.926 13.849 1.00 52.87 213 GLY A CA 1
ATOM 1576 C C . GLY A 1 213 ? -22.776 -38.467 12.921 1.00 51.22 213 GLY A C 1
ATOM 1577 O O . GLY A 1 213 ? -21.947 -37.674 12.451 1.00 52.95 213 GLY A O 1
ATOM 1578 N N . GLY A 1 214 ? -22.791 -39.760 12.623 1.00 51.18 214 GLY A N 1
ATOM 1579 C CA . GLY A 1 214 ? -21.843 -40.322 11.646 1.00 54.09 214 GLY A CA 1
ATOM 1580 C C . GLY A 1 214 ? -21.913 -39.593 10.310 1.00 51.09 214 GLY A C 1
ATOM 1581 O O . GLY A 1 214 ? -23.022 -39.298 9.803 1.00 45.17 214 GLY A O 1
ATOM 1582 N N . GLY A 1 215 ? -20.762 -39.319 9.722 1.00 49.78 215 GLY A N 1
ATOM 1583 C CA . GLY A 1 215 ? -20.707 -38.563 8.463 1.00 50.75 215 GLY A CA 1
ATOM 1584 C C . GLY A 1 215 ? -21.411 -39.313 7.355 1.00 47.62 215 GLY A C 1
ATOM 1585 O O . GLY A 1 215 ? -21.299 -40.523 7.291 1.00 47.89 215 GLY A O 1
ATOM 1586 N N . ASN A 1 216 ? -22.137 -38.601 6.510 1.00 55.82 216 ASN A N 1
ATOM 1587 C CA . ASN A 1 216 ? -22.660 -39.161 5.244 1.00 47.90 216 ASN A CA 1
ATOM 1588 C C . ASN A 1 216 ? -21.534 -39.249 4.223 1.00 44.80 216 ASN A C 1
ATOM 1589 O O . ASN A 1 216 ? -20.473 -38.637 4.411 1.00 50.53 216 ASN A O 1
ATOM 1594 N N . SER A 1 217 ? -21.776 -39.997 3.167 1.00 45.22 217 SER A N 1
ATOM 1595 C CA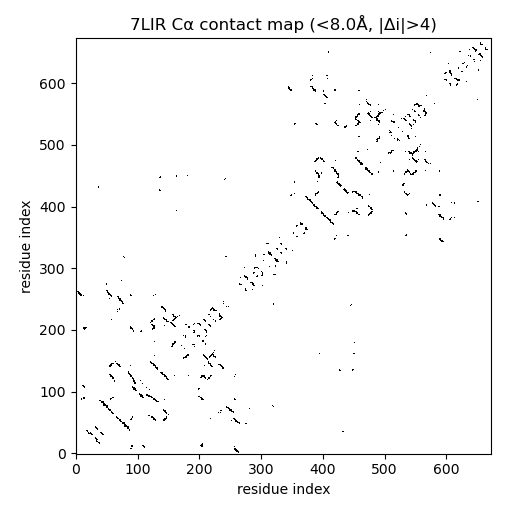 . SER A 1 217 ? -20.886 -40.018 1.992 1.00 50.82 217 SER A CA 1
ATOM 1596 C C . SER A 1 217 ? -21.759 -39.890 0.747 1.00 47.50 217 SER A C 1
ATOM 1597 O O . SER A 1 217 ? -22.941 -40.292 0.778 1.00 47.13 217 SER A O 1
ATOM 1600 N N . CYS A 1 218 ? -21.199 -39.277 -0.280 1.00 50.80 218 CYS A N 1
ATOM 1601 C CA . CYS A 1 218 ? -21.850 -39.051 -1.593 1.00 54.02 218 CYS A CA 1
ATOM 1602 C C . CYS A 1 218 ? -20.977 -39.634 -2.700 1.00 46.42 218 CYS A C 1
ATOM 1603 O O . CYS A 1 218 ? -21.408 -39.582 -3.831 1.00 61.81 218 CYS A O 1
ATOM 1606 N N . GLY A 1 219 ? -19.788 -40.144 -2.377 1.00 53.63 219 GLY A N 1
ATOM 1607 C CA . GLY A 1 219 ? -18.835 -40.640 -3.382 1.00 53.95 219 GLY A CA 1
ATOM 1608 C C . GLY A 1 219 ? -17.982 -41.775 -2.871 1.00 54.01 219 GLY A C 1
ATOM 1609 O O . GLY A 1 219 ? -18.519 -42.669 -2.214 1.00 57.65 219 GLY A O 1
ATOM 1618 N N . LEU A 1 221 ? -15.023 -41.728 -0.983 1.00 51.46 221 LEU A N 1
ATOM 1619 C CA . LEU A 1 221 ? -14.491 -41.649 0.398 1.00 47.54 221 LEU A CA 1
ATOM 1620 C C . LEU A 1 221 ? -15.552 -42.118 1.399 1.00 52.55 221 LEU A C 1
ATOM 1621 O O . LEU A 1 221 ? -16.760 -41.921 1.184 1.00 49.80 221 LEU A O 1
ATOM 1626 N N . GLY A 1 222 ? -15.098 -42.730 2.481 1.00 58.04 222 GLY A N 1
ATOM 1627 C CA . GLY A 1 222 ? -15.966 -43.020 3.629 1.00 53.42 222 GLY A CA 1
ATOM 1628 C C . GLY A 1 222 ? -16.242 -41.751 4.407 1.00 46.90 222 GLY A C 1
ATOM 1629 O O . GLY A 1 222 ? -15.311 -40.889 4.533 1.00 45.34 222 GLY A O 1
ATOM 1630 N N . GLY A 1 223 ? -17.461 -41.634 4.920 1.00 45.62 223 GLY A N 1
ATOM 1631 C CA . GLY A 1 223 ? -17.820 -40.500 5.786 1.00 47.99 223 GLY A CA 1
ATOM 1632 C C . GLY A 1 223 ? -17.000 -40.559 7.049 1.00 47.06 223 GLY A C 1
ATOM 1633 O O . GLY A 1 223 ? -16.658 -41.673 7.512 1.00 52.24 223 GLY A O 1
ATOM 1634 N N . SER A 1 224 ? -16.663 -39.407 7.587 1.00 41.72 224 SER A N 1
ATOM 1635 C CA . SER A 1 224 ? -15.818 -39.358 8.790 1.00 46.66 224 SER A CA 1
ATOM 1636 C C . SER A 1 224 ? -16.690 -39.724 9.984 1.00 53.86 224 SER A C 1
ATOM 1637 O O . SER A 1 224 ? -17.926 -39.561 9.898 1.00 49.20 224 SER A O 1
ATOM 1640 N N . GLY A 1 225 ? -16.037 -40.184 11.046 1.00 54.52 225 GLY A N 1
ATOM 1641 C CA . GLY A 1 225 ? -16.693 -40.512 12.315 1.00 55.99 225 GLY A CA 1
ATOM 1642 C C . GLY A 1 225 ? -17.004 -39.248 13.074 1.00 46.55 225 GLY A C 1
ATOM 1643 O O . GLY A 1 225 ? -16.216 -38.310 12.972 1.00 45.76 225 GLY A O 1
ATOM 1644 N N . ALA A 1 226 ? -18.120 -39.236 13.802 1.00 46.00 226 ALA A N 1
ATOM 1645 C CA . ALA A 1 226 ? -18.466 -38.093 14.666 1.00 48.88 226 ALA A CA 1
ATOM 1646 C C . ALA A 1 226 ? -17.541 -38.149 15.870 1.00 46.42 226 ALA A C 1
ATOM 1647 O O . ALA A 1 226 ? -16.841 -39.171 16.042 1.00 48.80 226 ALA A O 1
ATOM 1649 N N . GLY A 1 227 ? -17.534 -37.082 16.660 1.00 45.94 227 GLY A N 1
ATOM 1650 C CA . GLY A 1 227 ? -16.675 -37.033 17.846 1.00 52.60 227 GLY A CA 1
ATOM 1651 C C . GLY A 1 227 ? -16.675 -35.676 18.500 1.00 52.72 227 GLY A C 1
ATOM 1652 O O . GLY A 1 227 ? -17.558 -34.830 18.183 1.00 46.84 227 GLY A O 1
ATOM 1653 N N . TYR A 1 228 ? -15.752 -35.497 19.444 1.00 55.91 228 TYR A N 1
ATOM 1654 C CA . TYR A 1 228 ? -15.610 -34.209 20.161 1.00 61.74 228 TYR A CA 1
ATOM 1655 C C . TYR A 1 228 ? -15.334 -33.168 19.088 1.00 57.48 228 TYR A C 1
ATOM 1656 O O . TYR A 1 228 ? -16.034 -32.128 19.071 1.00 52.30 228 TYR A O 1
ATOM 1665 N N . GLN A 1 229 ? -14.365 -33.502 18.227 1.00 59.48 229 GLN A N 1
ATOM 1666 C CA . GLN A 1 229 ? -14.226 -32.962 16.847 1.00 60.76 229 GLN A CA 1
ATOM 1667 C C . GLN A 1 229 ? -14.295 -34.120 15.848 1.00 55.41 229 GLN A C 1
ATOM 1668 O O . GLN A 1 229 ? -13.574 -35.109 16.045 1.00 60.26 229 GLN A O 1
ATOM 1674 N N . ALA A 1 230 ? -15.127 -34.002 14.815 1.00 44.51 230 ALA A N 1
ATOM 1675 C CA . ALA A 1 230 ? -15.376 -35.111 13.871 1.00 44.31 230 ALA A CA 1
ATOM 1676 C C . ALA A 1 230 ? -14.096 -35.463 13.131 1.00 40.77 230 ALA A C 1
ATOM 1677 O O . ALA A 1 230 ? -13.333 -34.598 12.856 1.00 42.98 230 ALA A O 1
ATOM 1679 N N . GLY A 1 231 ? -13.939 -36.719 12.761 1.00 47.12 231 GLY A N 1
ATOM 1680 C CA . GLY A 1 231 ? -12.884 -37.182 11.845 1.00 49.22 231 GLY A CA 1
ATOM 1681 C C . GLY A 1 231 ? -12.779 -36.314 10.595 1.00 57.48 231 GLY A C 1
ATOM 1682 O O . GLY A 1 231 ? -13.746 -35.572 10.240 1.00 53.12 231 GLY A O 1
ATOM 1683 N N . ASN A 1 232 ? -11.618 -36.364 9.952 1.00 56.84 232 ASN A N 1
ATOM 1684 C CA . ASN A 1 232 ? -11.379 -35.682 8.662 1.00 53.62 232 ASN A CA 1
ATOM 1685 C C . ASN A 1 232 ? -11.553 -36.700 7.555 1.00 52.60 232 ASN A C 1
ATOM 1686 O O . ASN A 1 232 ? -10.746 -37.621 7.442 1.00 53.46 232 ASN A O 1
ATOM 1691 N N . PRO A 1 233 ? -12.554 -36.526 6.669 1.00 48.74 233 PRO A N 1
ATOM 1692 C CA . PRO A 1 233 ? -12.792 -37.481 5.598 1.00 49.40 233 PRO A CA 1
ATOM 1693 C C . PRO A 1 233 ? -11.588 -37.614 4.663 1.00 50.21 233 PRO A C 1
ATOM 1694 O O . PRO A 1 233 ? -11.495 -38.616 3.995 1.00 47.22 233 PRO A O 1
ATOM 1698 N N . PHE A 1 234 ? -10.703 -36.617 4.651 1.00 51.21 234 PHE A N 1
ATOM 1699 C CA . PHE A 1 234 ? -9.556 -36.554 3.709 1.00 52.92 234 PHE A CA 1
ATOM 1700 C C . PHE A 1 234 ? -8.270 -37.019 4.381 1.00 55.16 234 PHE A C 1
ATOM 1701 O O . PHE A 1 234 ? -7.270 -37.162 3.658 1.00 65.53 234 PHE A O 1
ATOM 1709 N N . GLY A 1 235 ? -8.300 -37.260 5.694 1.00 61.59 235 GLY A N 1
ATOM 1710 C CA . GLY A 1 235 ? -7.115 -37.683 6.465 1.00 59.56 235 GLY A CA 1
ATOM 1711 C C . GLY A 1 235 ? -6.706 -39.132 6.226 1.00 57.08 235 GLY A C 1
ATOM 1712 O O . GLY A 1 235 ? -7.362 -39.855 5.437 1.00 60.08 235 GLY A O 1
ATOM 1713 N N . LYS A 1 236 ? -5.637 -39.551 6.896 1.00 63.76 236 LYS A N 1
ATOM 1714 C CA . LYS A 1 236 ? -5.122 -40.941 6.809 1.00 72.23 236 LYS A CA 1
ATOM 1715 C C . LYS A 1 236 ? -5.313 -41.591 8.182 1.00 76.95 236 LYS A C 1
ATOM 1716 O O . LYS A 1 236 ? -5.259 -40.872 9.235 1.00 66.96 236 LYS A O 1
ATOM 1722 N N . SER A 1 237 ? -5.585 -42.893 8.162 1.00 71.81 237 SER A N 1
ATOM 1723 C CA . SER A 1 237 ? -5.752 -43.730 9.372 1.00 74.09 237 SER A CA 1
ATOM 1724 C C . SER A 1 237 ? -6.751 -43.063 10.330 1.00 72.79 237 SER A C 1
ATOM 1725 O O . SER A 1 237 ? -7.859 -42.674 9.888 1.00 78.66 237 SER A O 1
ATOM 1728 N N . ARG A 1 238 ? -6.377 -42.917 11.601 1.00 59.52 238 ARG A N 1
ATOM 1729 C CA . ARG A 1 238 ? -7.326 -42.551 12.674 1.00 62.38 238 ARG A CA 1
ATOM 1730 C C . ARG A 1 238 ? -7.789 -41.118 12.500 1.00 61.73 238 ARG A C 1
ATOM 1731 O O . ARG A 1 238 ? -8.820 -40.779 13.131 1.00 62.91 238 ARG A O 1
ATOM 1739 N N . ALA A 1 239 ? -7.068 -40.315 11.708 1.00 57.27 239 ALA A N 1
ATOM 1740 C CA . ALA A 1 239 ? -7.458 -38.903 11.478 1.00 58.11 239 ALA A CA 1
ATOM 1741 C C . ALA A 1 239 ? -8.895 -38.845 10.940 1.00 53.19 239 ALA A C 1
ATOM 1742 O O . ALA A 1 239 ? -9.566 -37.817 11.167 1.00 44.10 239 ALA A O 1
ATOM 1744 N N . ARG A 1 240 ? -9.340 -39.911 10.265 1.00 45.01 240 ARG A N 1
ATOM 1745 C CA . ARG A 1 240 ? -10.694 -39.965 9.690 1.00 47.86 240 ARG A CA 1
ATOM 1746 C C . ARG A 1 240 ? -11.729 -40.229 10.775 1.00 48.17 240 ARG A C 1
ATOM 1747 O O . ARG A 1 240 ? -12.920 -40.073 10.502 1.00 52.43 240 ARG A O 1
ATOM 1755 N N . SER A 1 241 ? -11.311 -40.674 11.948 1.00 56.00 241 SER A N 1
ATOM 1756 C CA . SER A 1 241 ? -12.253 -41.084 13.017 1.00 49.78 241 SER A CA 1
ATOM 1757 C C . SER A 1 241 ? -12.317 -39.953 14.028 1.00 41.37 241 SER A C 1
ATOM 1758 O O . SER A 1 241 ? -11.390 -39.142 14.057 1.00 47.12 241 SER A O 1
ATOM 1761 N N . GLY A 1 242 ? -13.406 -39.871 14.777 1.00 41.99 242 GLY A N 1
ATOM 1762 C CA . GLY A 1 242 ? -13.659 -38.757 15.704 1.00 44.02 242 GLY A CA 1
ATOM 1763 C C . GLY A 1 242 ? -12.761 -38.809 16.928 1.00 48.07 242 GLY A C 1
ATOM 1764 O O . GLY A 1 242 ? -12.179 -39.866 17.254 1.00 48.97 242 GLY A O 1
ATOM 1765 N N . SER A 1 243 ? -12.629 -37.671 17.581 1.00 45.97 243 SER A N 1
ATOM 1766 C CA . SER A 1 243 ? -11.872 -37.513 18.834 1.00 45.38 243 SER A CA 1
ATOM 1767 C C . SER A 1 243 ? -12.840 -37.710 19.980 1.00 51.36 243 SER A C 1
ATOM 1768 O O . SER A 1 243 ? -14.069 -37.514 19.769 1.00 50.30 243 SER A O 1
ATOM 1771 N N . SER A 1 244 ? -12.287 -37.979 21.158 1.00 54.05 244 SER A N 1
ATOM 1772 C CA . SER A 1 244 ? -13.059 -38.149 22.411 1.00 50.15 244 SER A CA 1
ATOM 1773 C C . SER A 1 244 ? -12.566 -37.139 23.444 1.00 50.25 244 SER A C 1
ATOM 1774 O O . SER A 1 244 ? -11.388 -36.758 23.410 1.00 55.59 244 SER A O 1
ATOM 1777 N N . ASN A 1 245 ? -13.456 -36.722 24.330 1.00 51.67 245 ASN A N 1
ATOM 1778 C CA . ASN A 1 245 ? -13.068 -35.880 25.474 1.00 57.64 245 ASN A CA 1
ATOM 1779 C C . ASN A 1 245 ? -14.001 -36.157 26.641 1.00 59.86 245 ASN A C 1
ATOM 1780 O O . ASN A 1 245 ? -15.197 -36.395 26.413 1.00 52.78 245 ASN A O 1
ATOM 1785 N N . VAL A 1 246 ? -13.445 -36.045 27.846 1.00 65.21 246 VAL A N 1
ATOM 1786 C CA . VAL A 1 246 ? -14.195 -36.142 29.125 1.00 59.10 246 VAL A CA 1
ATOM 1787 C C . VAL A 1 246 ? -14.051 -34.831 29.889 1.00 54.26 246 VAL A C 1
ATOM 1788 O O . VAL A 1 246 ? -12.938 -34.460 30.221 1.00 61.41 246 VAL A O 1
ATOM 1792 N N . SER A 1 247 ? -15.161 -34.175 30.191 1.00 56.45 247 SER A N 1
ATOM 1793 C CA . SER A 1 247 ? -15.163 -32.944 31.009 1.00 55.27 247 SER A CA 1
ATOM 1794 C C . SER A 1 247 ? -14.386 -33.240 32.287 1.00 62.82 247 SER A C 1
ATOM 1795 O O . SER A 1 247 ? -14.702 -34.244 32.918 1.00 81.07 247 SER A O 1
ATOM 1798 N N . ILE A 1 248 ? -13.389 -32.435 32.650 1.00 72.34 248 ILE A N 1
ATOM 1799 C CA . ILE A 1 248 ? -12.538 -32.734 33.847 1.00 76.33 248 ILE A CA 1
ATOM 1800 C C . ILE A 1 248 ? -13.361 -32.550 35.127 1.00 77.45 248 ILE A C 1
ATOM 1801 O O . ILE A 1 248 ? -12.880 -32.975 36.185 1.00 74.42 248 ILE A O 1
ATOM 1806 N N . ASP A 1 249 ? -14.535 -31.921 35.041 1.00 82.73 249 ASP A N 1
ATOM 1807 C CA . ASP A 1 249 ? -15.520 -31.878 36.155 1.00 86.19 249 ASP A CA 1
ATOM 1808 C C . ASP A 1 249 ? -16.201 -33.241 36.362 1.00 86.69 249 ASP A C 1
ATOM 1809 O O . ASP A 1 249 ? -17.035 -33.336 37.284 1.00 87.17 249 ASP A O 1
ATOM 1814 N N . PHE A 1 250 ? -15.874 -34.248 35.544 1.00 76.78 250 PHE A N 1
ATOM 1815 C CA . PHE A 1 250 ? -16.509 -35.588 35.568 1.00 67.36 250 PHE A CA 1
ATOM 1816 C C . PHE A 1 250 ? -15.477 -36.649 35.950 1.00 61.87 250 PHE A C 1
ATOM 1817 O O . PHE A 1 250 ? -15.749 -37.410 36.862 1.00 78.48 250 PHE A O 1
ATOM 1825 N N . SER A 1 251 ? -14.354 -36.732 35.265 1.00 45.93 251 SER A N 1
ATOM 1826 C CA . SER A 1 251 ? -13.298 -37.682 35.647 1.00 56.07 251 SER A CA 1
ATOM 1827 C C . SER A 1 251 ? -11.935 -36.998 35.576 1.00 69.54 251 SER A C 1
ATOM 1828 O O . SER A 1 251 ? -11.686 -36.237 34.652 1.00 75.77 251 SER A O 1
ATOM 1831 N N . LYS A 1 252 ? -11.096 -37.256 36.570 1.00 98.15 252 LYS A N 1
ATOM 1832 C CA . LYS A 1 252 ? -9.728 -36.695 36.665 1.00 99.79 252 LYS A CA 1
ATOM 1833 C C . LYS A 1 252 ? -8.870 -37.293 35.553 1.00 81.19 252 LYS A C 1
ATOM 1834 O O . LYS A 1 252 ? -8.281 -36.507 34.825 1.00 75.01 252 LYS A O 1
ATOM 1840 N N . SER A 1 253 ? -8.808 -38.625 35.445 1.00 72.49 253 SER A N 1
ATOM 1841 C CA . SER A 1 253 ? -7.745 -39.360 34.709 1.00 75.47 253 SER A CA 1
ATOM 1842 C C . SER A 1 253 ? -8.346 -40.405 33.776 1.00 75.71 253 SER A C 1
ATOM 1843 O O . SER A 1 253 ? -8.083 -41.594 33.936 1.00 73.12 253 SER A O 1
ATOM 1846 N N . PRO A 1 254 ? -9.107 -39.999 32.734 1.00 63.48 254 PRO A N 1
ATOM 1847 C CA . PRO A 1 254 ? -9.644 -40.956 31.782 1.00 56.17 254 PRO A CA 1
ATOM 1848 C C . PRO A 1 254 ? -8.556 -41.493 30.859 1.00 57.35 254 PRO A C 1
ATOM 1849 O O . PRO A 1 254 ? -7.579 -40.824 30.626 1.00 60.89 254 PRO A O 1
ATOM 1853 N N . ILE A 1 255 ? -8.785 -42.701 30.371 1.00 59.53 255 ILE A N 1
ATOM 1854 C CA . ILE A 1 255 ? -7.882 -43.429 29.443 1.00 63.92 255 ILE A CA 1
ATOM 1855 C C . ILE A 1 255 ? -8.606 -43.465 28.102 1.00 64.55 255 ILE A C 1
ATOM 1856 O O . ILE A 1 255 ? -9.788 -43.823 28.100 1.00 67.56 255 ILE A O 1
ATOM 1861 N N . TYR A 1 256 ? -7.927 -43.062 27.030 1.00 64.05 256 TYR A N 1
ATOM 1862 C CA . TYR A 1 256 ? -8.485 -43.028 25.664 1.00 52.90 256 TYR A CA 1
ATOM 1863 C C . TYR A 1 256 ? -7.744 -44.057 24.834 1.00 50.58 256 TYR A C 1
ATOM 1864 O O . TYR A 1 256 ? -6.531 -44.059 24.867 1.00 56.63 256 TYR A O 1
ATOM 1873 N N . TYR A 1 257 ? -8.478 -44.901 24.124 1.00 54.16 257 TYR A N 1
ATOM 1874 C CA . TYR A 1 257 ? -7.898 -45.951 23.263 1.00 51.95 257 TYR A CA 1
ATOM 1875 C C . TYR A 1 257 ? -8.874 -46.251 22.129 1.00 55.53 257 TYR A C 1
ATOM 1876 O O . TYR A 1 257 ? -10.036 -45.821 22.133 1.00 59.99 257 TYR A O 1
ATOM 1885 N N . GLN A 1 258 ? -8.380 -47.012 21.175 1.00 54.04 258 GLN A N 1
ATOM 1886 C CA . GLN A 1 258 ? -9.141 -47.417 19.985 1.00 54.73 258 GLN A CA 1
ATOM 1887 C C . GLN A 1 258 ? -9.745 -48.801 20.235 1.00 51.88 258 GLN A C 1
ATOM 1888 O O . GLN A 1 258 ? -9.042 -49.698 20.684 1.00 58.99 258 GLN A O 1
ATOM 1894 N N . SER A 1 259 ? -11.003 -48.990 19.884 1.00 44.37 259 SER A N 1
ATOM 1895 C CA . SER A 1 259 ? -11.679 -50.277 20.115 1.00 46.44 259 SER A CA 1
ATOM 1896 C C . SER A 1 259 ? -10.948 -51.364 19.342 1.00 43.38 259 SER A C 1
ATOM 1897 O O . SER A 1 259 ? -10.424 -51.097 18.278 1.00 57.64 259 SER A O 1
ATOM 1900 N N . GLU A 1 260 ? -10.932 -52.560 19.893 1.00 49.89 260 GLU A N 1
ATOM 1901 C CA . GLU A 1 260 ? -10.348 -53.739 19.227 1.00 54.54 260 GLU A CA 1
ATOM 1902 C C . GLU A 1 260 ? -11.431 -54.384 18.368 1.00 52.25 260 GLU A C 1
ATOM 1903 O O . GLU A 1 260 ? -11.143 -55.439 17.754 1.00 55.44 260 GLU A O 1
ATOM 1909 N N . ARG A 1 261 ? -12.627 -53.805 18.295 1.00 46.39 261 ARG A N 1
ATOM 1910 C CA . ARG A 1 261 ? -13.690 -54.464 17.487 1.00 52.09 261 ARG A CA 1
ATOM 1911 C C . ARG A 1 261 ? -14.497 -53.413 16.705 1.00 50.75 261 ARG A C 1
ATOM 1912 O O . ARG A 1 261 ? -14.628 -52.240 17.140 1.00 45.36 261 ARG A O 1
ATOM 1920 N N . LEU A 1 262 ? -15.010 -53.836 15.552 1.00 48.01 262 LEU A N 1
ATOM 1921 C CA . LEU A 1 262 ? -15.918 -53.018 14.728 1.00 44.42 262 LEU A CA 1
ATOM 1922 C C . LEU A 1 262 ? -17.345 -53.341 15.165 1.00 45.04 262 LEU A C 1
ATOM 1923 O O . LEU A 1 262 ? -17.849 -54.458 14.917 1.00 53.19 262 LEU A O 1
ATOM 1928 N N . ASP A 1 263 ? -17.958 -52.404 15.870 1.00 45.56 263 ASP A N 1
ATOM 1929 C CA . ASP A 1 263 ? -19.246 -52.669 16.548 1.00 47.44 263 ASP A CA 1
ATOM 1930 C C . ASP A 1 263 ? -20.052 -51.382 16.703 1.00 39.99 263 ASP A C 1
ATOM 1931 O O . ASP A 1 263 ? -19.557 -50.295 16.408 1.00 46.01 263 ASP A O 1
ATOM 1936 N N . GLU A 1 264 ? -21.255 -51.521 17.223 1.00 40.61 264 GLU A N 1
ATOM 1937 C CA . GLU A 1 264 ? -22.070 -50.361 17.597 1.00 42.89 264 GLU A CA 1
ATOM 1938 C C . GLU A 1 264 ? -21.374 -49.737 18.792 1.00 41.53 264 GLU A C 1
ATOM 1939 O O . GLU A 1 264 ? -20.443 -50.360 19.323 1.00 40.89 264 GLU A O 1
ATOM 1945 N N . GLY A 1 265 ? -21.814 -48.544 19.171 1.00 40.15 265 GLY A N 1
ATOM 1946 C CA . GLY A 1 265 ? -21.408 -47.893 20.431 1.00 41.42 265 GLY A CA 1
ATOM 1947 C C . GLY A 1 265 ? -21.984 -48.650 21.604 1.00 41.83 265 GLY A C 1
ATOM 1948 O O . GLY A 1 265 ? -22.778 -49.600 21.417 1.00 48.07 265 GLY A O 1
ATOM 1949 N N . TYR A 1 266 ? -21.607 -48.252 22.797 1.00 47.07 266 TYR A N 1
ATOM 1950 C CA . TYR A 1 266 ? -22.127 -48.852 24.044 1.00 48.71 266 TYR A CA 1
ATOM 1951 C C . TYR A 1 266 ? -21.429 -48.201 25.207 1.00 48.63 266 TYR A C 1
ATOM 1952 O O . TYR A 1 266 ? -20.326 -47.686 25.025 1.00 54.70 266 TYR A O 1
ATOM 1961 N N . ILE A 1 267 ? -22.081 -48.249 26.357 1.00 55.82 267 ILE A N 1
ATOM 1962 C CA . ILE A 1 267 ? -21.476 -47.819 27.646 1.00 54.78 267 ILE A CA 1
ATOM 1963 C C . ILE A 1 267 ? -21.586 -48.966 28.648 1.00 48.16 267 ILE A C 1
ATOM 1964 O O . ILE A 1 267 ? -22.682 -49.441 28.878 1.00 49.43 267 ILE A O 1
ATOM 1969 N N . LYS A 1 268 ? -20.445 -49.395 29.152 1.00 44.62 268 LYS A N 1
ATOM 1970 C CA . LYS A 1 268 ? -20.333 -50.382 30.225 1.00 49.27 268 LYS A CA 1
ATOM 1971 C C . LYS A 1 268 ? -20.220 -49.621 31.535 1.00 52.71 268 LYS A C 1
ATOM 1972 O O . LYS A 1 268 ? -19.351 -48.783 31.635 1.00 57.20 268 LYS A O 1
ATOM 1978 N N . ILE A 1 269 ? -21.099 -49.904 32.486 1.00 59.96 269 ILE A N 1
ATOM 1979 C CA . ILE A 1 269 ? -21.046 -49.322 33.853 1.00 58.37 269 ILE A CA 1
ATOM 1980 C C . ILE A 1 269 ? -20.817 -50.467 34.825 1.00 53.91 269 ILE A C 1
ATOM 1981 O O . ILE A 1 269 ? -21.635 -51.382 34.871 1.00 59.58 269 ILE A O 1
ATOM 1986 N N . ALA A 1 270 ? -19.721 -50.400 35.549 1.00 50.21 270 ALA A N 1
ATOM 1987 C CA . ALA A 1 270 ? -19.296 -51.454 36.479 1.00 53.33 270 ALA A CA 1
ATOM 1988 C C . ALA A 1 270 ? -19.444 -50.896 37.892 1.00 58.13 270 ALA A C 1
ATOM 1989 O O . ALA A 1 270 ? -19.049 -49.750 38.129 1.00 55.45 270 ALA A O 1
ATOM 1991 N N . PHE A 1 271 ? -20.070 -51.678 38.769 1.00 70.26 271 PHE A N 1
ATOM 1992 C CA . PHE A 1 271 ? -20.142 -51.420 40.223 1.00 61.37 271 PHE A CA 1
ATOM 1993 C C . PHE A 1 271 ? -18.795 -51.789 40.849 1.00 59.53 271 PHE A C 1
ATOM 1994 O O . PHE A 1 271 ? -18.060 -52.690 40.326 1.00 60.93 271 PHE A O 1
ATOM 2002 N N . CYS A 1 272 ? -18.438 -51.047 41.898 1.00 53.00 272 CYS A N 1
ATOM 2003 C CA . CYS A 1 272 ? -17.264 -51.374 42.744 1.00 73.42 272 CYS A CA 1
ATOM 2004 C C . CYS A 1 272 ? -17.759 -52.273 43.881 1.00 75.99 272 CYS A C 1
ATOM 2005 O O . CYS A 1 272 ? -18.652 -51.832 44.648 1.00 63.84 272 CYS A O 1
ATOM 2008 N N . ARG A 1 273 ? -17.246 -53.500 43.949 1.00 72.48 273 ARG A N 1
ATOM 2009 C CA . ARG A 1 273 ? -17.921 -54.588 44.696 1.00 79.24 273 ARG A CA 1
ATOM 2010 C C . ARG A 1 273 ? -17.158 -54.962 45.967 1.00 83.12 273 ARG A C 1
ATOM 2011 O O . ARG A 1 273 ? -17.824 -55.476 46.887 1.00 78.94 273 ARG A O 1
ATOM 2019 N N . LYS A 1 274 ? -15.839 -54.742 46.015 1.00 75.58 274 LYS A N 1
ATOM 2020 C CA . LYS A 1 274 ? -15.013 -55.063 47.209 1.00 70.51 274 LYS A CA 1
ATOM 2021 C C . LYS A 1 274 ? -15.676 -54.433 48.435 1.00 79.60 274 LYS A C 1
ATOM 2022 O O . LYS A 1 274 ? -16.099 -53.257 48.339 1.00 71.39 274 LYS A O 1
ATOM 2028 N N . ARG A 1 275 ? -15.838 -55.217 49.509 1.00 100.22 275 ARG A N 1
ATOM 2029 C CA . ARG A 1 275 ? -16.284 -54.718 50.840 1.00 99.00 275 ARG A CA 1
ATOM 2030 C C . ARG A 1 275 ? -15.074 -54.076 51.523 1.00 94.82 275 ARG A C 1
ATOM 2031 O O . ARG A 1 275 ? -13.961 -54.701 51.557 1.00 68.31 275 ARG A O 1
ATOM 2039 N N . CYS A 1 276 ? -15.254 -52.841 51.986 1.00 88.97 276 CYS A N 1
ATOM 2040 C CA . CYS A 1 276 ? -14.129 -51.996 52.452 1.00 96.54 276 CYS A CA 1
ATOM 2041 C C . CYS A 1 276 ? -14.425 -51.441 53.842 1.00 100.47 276 CYS A C 1
ATOM 2042 O O . CYS A 1 276 ? -15.576 -50.972 54.078 1.00 88.33 276 CYS A O 1
ATOM 2045 N N . GLU A 1 277 ? -13.401 -51.487 54.698 1.00 103.48 277 GLU A N 1
ATOM 2046 C CA . GLU A 1 277 ? -13.450 -51.005 56.099 1.00 108.08 277 GLU A CA 1
ATOM 2047 C C . GLU A 1 277 ? -13.390 -49.482 56.090 1.00 100.43 277 GLU A C 1
ATOM 2048 O O . GLU A 1 277 ? -12.363 -48.925 55.701 1.00 106.91 277 GLU A O 1
ATOM 2054 N N . PRO A 1 278 ? -14.466 -48.765 56.503 1.00 83.67 278 PRO A N 1
ATOM 2055 C CA . PRO A 1 278 ? -14.417 -47.311 56.624 1.00 83.30 278 PRO A CA 1
ATOM 2056 C C . PRO A 1 278 ? -13.164 -46.836 57.358 1.00 96.29 278 PRO A C 1
ATOM 2057 O O . PRO A 1 278 ? -12.572 -47.575 58.148 1.00 89.14 278 PRO A O 1
ATOM 2061 N N . PRO A 1 279 ? -12.686 -45.603 57.064 1.00 103.75 279 PRO A N 1
ATOM 2062 C CA . PRO A 1 279 ? -13.363 -44.703 56.120 1.00 105.68 279 PRO A CA 1
ATOM 2063 C C . PRO A 1 279 ? -13.050 -44.968 54.631 1.00 95.03 279 PRO A C 1
ATOM 2064 O O . PRO A 1 279 ? -13.559 -44.221 53.803 1.00 94.45 279 PRO A O 1
ATOM 2068 N N . THR A 1 280 ? -12.258 -46.009 54.326 1.00 72.65 280 THR A N 1
ATOM 2069 C CA . THR A 1 280 ? -11.870 -46.391 52.947 1.00 81.10 280 THR A CA 1
ATOM 2070 C C . THR A 1 280 ? -13.097 -46.891 52.195 1.00 87.87 280 THR A C 1
ATOM 2071 O O . THR A 1 280 ? -13.951 -47.533 52.842 1.00 81.14 280 THR A O 1
ATOM 2075 N N . VAL A 1 281 ? -13.145 -46.621 50.883 1.00 91.13 281 VAL A N 1
ATOM 2076 C CA . VAL A 1 281 ? -14.189 -47.151 49.962 1.00 82.47 281 VAL A CA 1
ATOM 2077 C C . VAL A 1 281 ? -13.518 -47.981 48.863 1.00 76.25 281 VAL A C 1
ATOM 2078 O O . VAL A 1 281 ? -12.257 -48.039 48.785 1.00 70.30 281 VAL A O 1
ATOM 2082 N N . CYS A 1 282 ? -14.362 -48.626 48.065 1.00 78.22 282 CYS A N 1
ATOM 2083 C CA . CYS A 1 282 ? -13.972 -49.384 46.856 1.00 73.33 282 CYS A CA 1
ATOM 2084 C C . CYS A 1 282 ? -13.656 -48.404 45.722 1.00 75.11 282 CYS A C 1
ATOM 2085 O O . CYS A 1 282 ? -14.451 -47.472 45.470 1.00 79.21 282 CYS A O 1
ATOM 2088 N N . ARG A 1 283 ? -12.538 -48.644 45.043 1.00 77.56 283 ARG A N 1
ATOM 2089 C CA . ARG A 1 283 ? -11.995 -47.782 43.968 1.00 69.87 283 ARG A CA 1
ATOM 2090 C C . ARG A 1 283 ? -11.190 -48.648 43.003 1.00 67.85 283 ARG A C 1
ATOM 2091 O O . ARG A 1 283 ? -10.794 -49.759 43.376 1.00 64.64 283 ARG A O 1
ATOM 2099 N N . PHE A 1 284 ? -10.944 -48.137 41.803 1.00 67.98 284 PHE A N 1
ATOM 2100 C CA . PHE A 1 284 ? -10.228 -48.871 40.739 1.00 65.33 284 PHE A CA 1
ATOM 2101 C C . PHE A 1 284 ? -8.877 -48.200 40.532 1.00 67.56 284 PHE A C 1
ATOM 2102 O O . PHE A 1 284 ? -8.824 -46.951 40.719 1.00 68.04 284 PHE A O 1
ATOM 2110 N N . ARG A 1 285 ? -7.826 -48.962 40.207 1.00 67.34 285 ARG A N 1
ATOM 2111 C CA . ARG A 1 285 ? -6.506 -48.295 40.062 1.00 81.12 285 ARG A CA 1
ATOM 2112 C C . ARG A 1 285 ? -5.565 -48.917 39.018 1.00 85.42 285 ARG A C 1
ATOM 2113 O O . ARG A 1 285 ? -4.699 -48.175 38.530 1.00 123.08 285 ARG A O 1
ATOM 2121 N N . LYS A 1 286 ? -5.680 -50.206 38.693 1.00 74.21 286 LYS A N 1
ATOM 2122 C CA . LYS A 1 286 ? -4.609 -50.789 37.841 1.00 86.51 286 LYS A CA 1
ATOM 2123 C C . LYS A 1 286 ? -4.726 -50.159 36.440 1.00 98.68 286 LYS A C 1
ATOM 2124 O O . LYS A 1 286 ? -5.407 -49.121 36.300 1.00 98.96 286 LYS A O 1
ATOM 2130 N N . ASP A 1 287 ? -4.063 -50.778 35.456 1.00 114.44 287 ASP A N 1
ATOM 2131 C CA . ASP A 1 287 ? -4.148 -50.304 34.051 1.00 123.57 287 ASP A CA 1
ATOM 2132 C C . ASP A 1 287 ? -5.595 -50.519 33.619 1.00 112.95 287 ASP A C 1
ATOM 2133 O O . ASP A 1 287 ? -6.101 -51.629 33.858 1.00 109.84 287 ASP A O 1
ATOM 2138 N N . TYR A 1 288 ? -6.231 -49.468 33.081 1.00 90.48 288 TYR A N 1
ATOM 2139 C CA . TYR A 1 288 ? -7.644 -49.423 32.606 1.00 77.42 288 TYR A CA 1
ATOM 2140 C C . TYR A 1 288 ? -8.635 -49.582 33.768 1.00 71.25 288 TYR A C 1
ATOM 2141 O O . TYR A 1 288 ? -9.784 -49.938 33.491 1.00 74.42 288 TYR A O 1
ATOM 2150 N N . PHE A 1 289 ? -8.218 -49.302 35.010 1.00 71.07 289 PHE A N 1
ATOM 2151 C CA . PHE A 1 289 ? -9.054 -49.443 36.231 1.00 69.19 289 PHE A CA 1
ATOM 2152 C C . PHE A 1 289 ? -9.628 -50.862 36.325 1.00 66.54 289 PHE A C 1
ATOM 2153 O O . PHE A 1 289 ? -10.801 -51.005 36.677 1.00 58.98 289 PHE A O 1
ATOM 2161 N N . GLU A 1 290 ? -8.816 -51.878 36.028 1.00 62.34 290 GLU A N 1
ATOM 2162 C CA . GLU A 1 290 ? -9.306 -53.277 36.014 1.00 71.88 290 GLU A CA 1
ATOM 2163 C C . GLU A 1 290 ? -9.199 -53.888 37.408 1.00 74.07 290 GLU A C 1
ATOM 2164 O O . GLU A 1 290 ? -9.691 -55.006 37.590 1.00 81.76 290 GLU A O 1
ATOM 2170 N N . GLU A 1 291 ? -8.589 -53.171 38.350 1.00 79.61 291 GLU A N 1
ATOM 2171 C CA . GLU A 1 291 ? -8.427 -53.717 39.725 1.00 75.64 291 GLU A CA 1
ATOM 2172 C C . GLU A 1 291 ? -9.224 -52.880 40.730 1.00 73.47 291 GLU A C 1
ATOM 2173 O O . GLU A 1 291 ? -9.004 -51.652 40.820 1.00 68.17 291 GLU A O 1
ATOM 2179 N N . GLU A 1 292 ? -10.109 -53.545 41.473 1.00 80.18 292 GLU A N 1
ATOM 2180 C CA . GLU A 1 292 ? -10.794 -52.953 42.649 1.00 81.12 292 GLU A CA 1
ATOM 2181 C C . GLU A 1 292 ? -9.841 -53.039 43.848 1.00 80.23 292 GLU A C 1
ATOM 2182 O O . GLU A 1 292 ? -9.041 -54.020 43.966 1.00 74.91 292 GLU A O 1
ATOM 2188 N N . TYR A 1 293 ? -9.922 -52.033 44.710 1.00 75.74 293 TYR A N 1
ATOM 2189 C CA . TYR A 1 293 ? -9.107 -51.924 45.937 1.00 75.34 293 TYR A CA 1
ATOM 2190 C C . TYR A 1 293 ? -9.838 -51.018 46.921 1.00 76.64 293 TYR A C 1
ATOM 2191 O O . TYR A 1 293 ? -10.779 -50.285 46.562 1.00 74.10 293 TYR A O 1
ATOM 2200 N N . CYS A 1 294 ? -9.428 -51.127 48.174 1.00 95.68 294 CYS A N 1
ATOM 2201 C CA . CYS A 1 294 ? -9.950 -50.310 49.283 1.00 91.25 294 CYS A CA 1
ATOM 2202 C C . CYS A 1 294 ? -8.934 -49.199 49.484 1.00 87.48 294 CYS A C 1
ATOM 2203 O O . CYS A 1 294 ? -7.711 -49.498 49.487 1.00 82.44 294 CYS A O 1
ATOM 2206 N N . GLY A 1 295 ? -9.421 -47.970 49.562 1.00 75.21 295 GLY A N 1
ATOM 2207 C CA . GLY A 1 295 ? -8.550 -46.808 49.770 1.00 72.92 295 GLY A CA 1
ATOM 2208 C C . GLY A 1 295 ? -9.368 -45.571 50.049 1.00 76.98 295 GLY A C 1
ATOM 2209 O O . GLY A 1 295 ? -10.628 -45.624 49.958 1.00 77.28 295 GLY A O 1
ATOM 2210 N N . CYS A 1 296 ? -8.689 -44.484 50.393 1.00 81.50 296 CYS A N 1
ATOM 2211 C CA . CYS A 1 296 ? -9.379 -43.215 50.700 1.00 86.36 296 CYS A CA 1
ATOM 2212 C C . CYS A 1 296 ? -10.074 -42.789 49.420 1.00 81.36 296 CYS A C 1
ATOM 2213 O O . CYS A 1 296 ? -9.538 -42.964 48.322 1.00 78.15 296 CYS A O 1
ATOM 2216 N N . PRO A 1 297 ? -11.324 -42.314 49.521 1.00 75.13 297 PRO A N 1
ATOM 2217 C CA . PRO A 1 297 ? -12.094 -41.996 48.330 1.00 78.37 297 PRO A CA 1
ATOM 2218 C C . PRO A 1 297 ? -11.462 -40.897 47.457 1.00 83.50 297 PRO A C 1
ATOM 2219 O O . PRO A 1 297 ? -11.637 -40.945 46.251 1.00 90.61 297 PRO A O 1
ATOM 2223 N N . ASP A 1 298 ? -10.693 -40.003 48.079 1.00 83.58 298 ASP A N 1
ATOM 2224 C CA . ASP A 1 298 ? -9.973 -38.931 47.343 1.00 84.97 298 ASP A CA 1
ATOM 2225 C C . ASP A 1 298 ? -8.799 -39.565 46.587 1.00 72.76 298 ASP A C 1
ATOM 2226 O O . ASP A 1 298 ? -8.192 -38.875 45.763 1.00 89.21 298 ASP A O 1
ATOM 2231 N N . GLY A 1 299 ? -8.503 -40.835 46.877 1.00 69.50 299 GLY A N 1
ATOM 2232 C CA . GLY A 1 299 ? -7.431 -41.588 46.200 1.00 70.30 299 GLY A CA 1
ATOM 2233 C C . GLY A 1 299 ? -6.110 -41.570 46.942 1.00 82.02 299 GLY A C 1
ATOM 2234 O O . GLY A 1 299 ? -5.136 -42.107 46.398 1.00 92.22 299 GLY A O 1
ATOM 2235 N N . SER A 1 300 ? -6.073 -40.990 48.141 1.00 92.95 300 SER A N 1
ATOM 2236 C CA . SER A 1 300 ? -4.806 -40.929 48.914 1.00 99.38 300 SER A CA 1
ATOM 2237 C C . SER A 1 300 ? -4.544 -42.209 49.715 1.00 116.06 300 SER A C 1
ATOM 2238 O O . SER A 1 300 ? -5.515 -42.875 50.109 1.00 120.03 300 SER A O 1
ATOM 2241 N N . ASN A 1 301 ? -3.261 -42.547 49.883 1.00 129.19 301 ASN A N 1
ATOM 2242 C CA . ASN A 1 301 ? -2.801 -43.652 50.766 1.00 144.32 301 ASN A CA 1
ATOM 2243 C C . ASN A 1 301 ? -3.393 -43.405 52.159 1.00 152.46 301 ASN A C 1
ATOM 2244 O O . ASN A 1 301 ? -3.464 -42.227 52.575 1.00 143.94 301 ASN A O 1
ATOM 2249 N N . VAL A 1 302 ? -3.840 -44.470 52.828 1.00 162.91 302 VAL A N 1
ATOM 2250 C CA . VAL A 1 302 ? -4.350 -44.420 54.233 1.00 173.21 302 VAL A CA 1
ATOM 2251 C C . VAL A 1 302 ? -3.176 -44.199 55.192 1.00 179.00 302 VAL A C 1
ATOM 2252 O O . VAL A 1 302 ? -3.440 -43.792 56.343 1.00 155.02 302 VAL A O 1
ATOM 2256 N N . THR A 1 303 ? -1.945 -44.445 54.721 1.00 196.06 303 THR A N 1
ATOM 2257 C CA . THR A 1 303 ? -0.696 -44.519 55.527 1.00 199.69 303 THR A CA 1
ATOM 2258 C C . THR A 1 303 ? -0.081 -43.130 55.756 1.00 211.31 303 THR A C 1
ATOM 2259 O O . THR A 1 303 ? 1.013 -43.086 56.355 1.00 213.73 303 THR A O 1
ATOM 2263 N N . ASP A 1 304 ? -0.733 -42.048 55.312 1.00 218.59 304 ASP A N 1
ATOM 2264 C CA . ASP A 1 304 ? -0.185 -40.664 55.383 1.00 215.86 304 ASP A CA 1
ATOM 2265 C C . ASP A 1 304 ? 0.064 -40.275 56.849 1.00 222.13 304 ASP A C 1
ATOM 2266 O O . ASP A 1 304 ? 1.137 -39.697 57.123 1.00 216.42 304 ASP A O 1
ATOM 2271 N N . THR A 1 305 ? -0.880 -40.575 57.751 1.00 221.91 305 THR A N 1
ATOM 2272 C CA . THR A 1 305 ? -0.784 -40.303 59.215 1.00 206.54 305 THR A CA 1
ATOM 2273 C C . THR A 1 305 ? -1.684 -41.299 59.968 1.00 209.13 305 THR A C 1
ATOM 2274 O O . THR A 1 305 ? -2.447 -42.029 59.299 1.00 213.99 305 THR A O 1
ATOM 2278 N N . GLU A 1 306 ? -1.568 -41.354 61.300 1.00 200.32 306 GLU A N 1
ATOM 2279 C CA . GLU A 1 306 ? -2.345 -42.269 62.186 1.00 190.50 306 GLU A CA 1
ATOM 2280 C C . GLU A 1 306 ? -3.857 -42.166 61.924 1.00 171.69 306 GLU A C 1
ATOM 2281 O O . GLU A 1 306 ? -4.541 -43.194 62.103 1.00 139.98 306 GLU A O 1
ATOM 2287 N N . GLU A 1 307 ? -4.383 -40.986 61.568 1.00 172.70 307 GLU A N 1
ATOM 2288 C CA . GLU A 1 307 ? -5.832 -40.807 61.253 1.00 170.11 307 GLU A CA 1
ATOM 2289 C C . GLU A 1 307 ? -6.054 -40.868 59.739 1.00 161.16 307 GLU A C 1
ATOM 2290 O O . GLU A 1 307 ? -5.883 -39.825 59.079 1.00 161.73 307 GLU A O 1
ATOM 2296 N N . ALA A 1 308 ? -6.474 -42.032 59.230 1.00 154.09 308 ALA A N 1
ATOM 2297 C CA . ALA A 1 308 ? -6.621 -42.316 57.783 1.00 141.20 308 ALA A CA 1
ATOM 2298 C C . ALA A 1 308 ? -7.697 -41.410 57.172 1.00 125.71 308 ALA A C 1
ATOM 2299 O O . ALA A 1 308 ? -8.698 -41.091 57.862 1.00 110.62 308 ALA A O 1
ATOM 2301 N N . CYS A 1 309 ? -7.463 -40.999 55.923 1.00 111.58 309 CYS A N 1
ATOM 2302 C CA . CYS A 1 309 ? -8.419 -40.275 55.038 1.00 113.84 309 CYS A CA 1
ATOM 2303 C C . CYS A 1 309 ? -8.804 -38.917 55.639 1.00 112.16 309 CYS A C 1
ATOM 2304 O O . CYS A 1 309 ? -9.938 -38.449 55.393 1.00 103.58 309 CYS A O 1
ATOM 2307 N N . ALA A 1 310 ? -7.879 -38.279 56.360 1.00 117.52 310 ALA A N 1
ATOM 2308 C CA . ALA A 1 310 ? -8.062 -36.915 56.901 1.00 105.01 310 ALA A CA 1
ATOM 2309 C C . ALA A 1 310 ? -7.957 -35.923 55.740 1.00 94.34 310 ALA A C 1
ATOM 2310 O O . ALA A 1 310 ? -7.119 -36.145 54.825 1.00 81.08 310 ALA A O 1
ATOM 2312 N N . PHE A 1 311 ? -8.766 -34.866 55.783 1.00 79.19 311 PHE A N 1
ATOM 2313 C CA . PHE A 1 311 ? -8.792 -33.811 54.742 1.00 87.19 311 PHE A CA 1
ATOM 2314 C C . PHE A 1 311 ? -7.381 -33.251 54.541 1.00 87.00 311 PHE A C 1
ATOM 2315 O O . PHE A 1 311 ? -6.801 -32.693 55.461 1.00 100.70 311 PHE A O 1
ATOM 2323 N N . PRO A 1 312 ? -6.783 -33.345 53.330 1.00 93.96 312 PRO A N 1
ATOM 2324 C CA . PRO A 1 312 ? -5.401 -32.899 53.120 1.00 94.57 312 PRO A CA 1
ATOM 2325 C C . PRO A 1 312 ? -5.167 -31.395 52.865 1.00 95.96 312 PRO A C 1
ATOM 2326 O O . PRO A 1 312 ? -4.042 -31.048 52.534 1.00 88.43 312 PRO A O 1
ATOM 2330 N N . LEU A 1 313 ? -6.180 -30.536 53.041 1.00 92.56 313 LEU A N 1
ATOM 2331 C CA . LEU A 1 313 ? -6.048 -29.073 52.808 1.00 88.34 313 LEU A CA 1
ATOM 2332 C C . LEU A 1 313 ? -6.473 -28.292 54.054 1.00 94.10 313 LEU A C 1
ATOM 2333 O O . LEU A 1 313 ? -7.415 -28.711 54.745 1.00 106.39 313 LEU A O 1
ATOM 2338 N N . VAL A 1 314 ? -5.848 -27.134 54.248 1.00 91.24 314 VAL A N 1
ATOM 2339 C CA . VAL A 1 314 ? -6.195 -26.156 55.310 1.00 89.59 314 VAL A CA 1
ATOM 2340 C C . VAL A 1 314 ? -6.897 -24.968 54.658 1.00 83.10 314 VAL A C 1
ATOM 2341 O O . VAL A 1 314 ? -6.200 -24.116 54.084 1.00 87.82 314 VAL A O 1
ATOM 2345 N N . CYS A 1 315 ? -8.224 -24.908 54.762 1.00 91.58 315 CYS A N 1
ATOM 2346 C CA . CYS A 1 315 ? -9.071 -23.883 54.088 1.00 106.00 315 CYS A CA 1
ATOM 2347 C C . CYS A 1 315 ? -8.995 -22.549 54.830 1.00 107.25 315 CYS A C 1
ATOM 2348 O O . CYS A 1 315 ? -8.861 -22.527 56.053 1.00 112.36 315 CYS A O 1
ATOM 2351 N N . PRO A 1 316 ? -9.050 -21.400 54.113 1.00 112.68 316 PRO A N 1
ATOM 2352 C CA . PRO A 1 316 ? -8.949 -20.086 54.747 1.00 120.54 316 PRO A CA 1
ATOM 2353 C C . PRO A 1 316 ? -10.269 -19.340 54.990 1.00 117.54 316 PRO A C 1
ATOM 2354 O O . PRO A 1 316 ? -11.138 -19.361 54.139 1.00 122.23 316 PRO A O 1
ATOM 2358 N N . SER A 1 317 ? -10.333 -18.697 56.151 1.00 126.44 317 SER A N 1
ATOM 2359 C CA . SER A 1 317 ? -11.429 -17.752 56.450 1.00 123.37 317 SER A CA 1
ATOM 2360 C C . SER A 1 317 ? -12.818 -18.356 56.277 1.00 129.57 317 SER A C 1
ATOM 2361 O O . SER A 1 317 ? -13.146 -19.365 56.927 1.00 130.79 317 SER A O 1
ATOM 2364 N N . SER A 1 318 ? -13.572 -17.709 55.392 1.00 136.96 318 SER A N 1
ATOM 2365 C CA . SER A 1 318 ? -15.030 -17.914 55.219 1.00 152.13 318 SER A CA 1
ATOM 2366 C C . SER A 1 318 ? -15.239 -19.074 54.246 1.00 157.28 318 SER A C 1
ATOM 2367 O O . SER A 1 318 ? -15.888 -18.871 53.203 1.00 167.71 318 SER A O 1
ATOM 2370 N N . SER A 1 319 ? -14.696 -20.244 54.587 1.00 158.12 319 SER A N 1
ATOM 2371 C CA . SER A 1 319 ? -14.648 -21.430 53.700 1.00 148.81 319 SER A CA 1
ATOM 2372 C C . SER A 1 319 ? -14.635 -22.706 54.539 1.00 139.99 319 SER A C 1
ATOM 2373 O O . SER A 1 319 ? -13.971 -22.724 55.600 1.00 116.00 319 SER A O 1
ATOM 2376 N N . THR A 1 320 ? -15.334 -23.729 54.047 1.00 136.97 320 THR A N 1
ATOM 2377 C CA . THR A 1 320 ? -15.527 -25.025 54.737 1.00 126.47 320 THR A CA 1
ATOM 2378 C C . THR A 1 320 ? -14.832 -26.127 53.938 1.00 111.18 320 THR A C 1
ATOM 2379 O O . THR A 1 320 ? -14.296 -25.844 52.854 1.00 108.16 320 THR A O 1
ATOM 2383 N N . ASN A 1 321 ? -14.881 -27.339 54.476 1.00 100.39 321 ASN A N 1
ATOM 2384 C CA . ASN A 1 321 ? -14.149 -28.526 53.981 1.00 97.61 321 ASN A CA 1
ATOM 2385 C C . ASN A 1 321 ? -15.085 -29.367 53.113 1.00 99.17 321 ASN A C 1
ATOM 2386 O O . ASN A 1 321 ? -16.105 -29.808 53.650 1.00 114.62 321 ASN A O 1
ATOM 2391 N N . GLN A 1 322 ? -14.785 -29.537 51.820 1.00 108.75 322 GLN A N 1
ATOM 2392 C CA . GLN A 1 322 ? -15.645 -30.295 50.863 1.00 102.72 322 GLN A CA 1
ATOM 2393 C C . GLN A 1 322 ? -14.801 -31.202 49.956 1.00 97.33 322 GLN A C 1
ATOM 2394 O O . GLN A 1 322 ? -13.545 -31.151 50.003 1.00 94.80 322 GLN A O 1
ATOM 2400 N N . TYR A 1 323 ? -15.510 -32.036 49.190 1.00 91.48 323 TYR A N 1
ATOM 2401 C CA . TYR A 1 323 ? -15.002 -32.812 48.029 1.00 89.39 323 TYR A CA 1
ATOM 2402 C C . TYR A 1 323 ? -15.910 -32.573 46.812 1.00 92.88 323 TYR A C 1
ATOM 2403 O O . TYR A 1 323 ? -17.133 -32.248 46.973 1.00 80.47 323 TYR A O 1
ATOM 2412 N N . ARG A 1 324 ? -15.337 -32.729 45.614 1.00 90.44 324 ARG A N 1
ATOM 2413 C CA . ARG A 1 324 ? -16.067 -32.487 44.344 1.00 90.95 324 ARG A CA 1
ATOM 2414 C C . ARG A 1 324 ? -16.967 -33.685 44.028 1.00 81.55 324 ARG A C 1
ATOM 2415 O O . ARG A 1 324 ? -16.440 -34.846 44.025 1.00 65.05 324 ARG A O 1
ATOM 2423 N N . ASN A 1 325 ? -18.234 -33.380 43.712 1.00 72.57 325 ASN A N 1
ATOM 2424 C CA . ASN A 1 325 ? -19.357 -34.341 43.602 1.00 79.38 325 ASN A CA 1
ATOM 2425 C C . ASN A 1 325 ? -18.975 -35.527 42.713 1.00 89.94 325 ASN A C 1
ATOM 2426 O O . ASN A 1 325 ? -19.632 -36.589 42.913 1.00 132.62 325 ASN A O 1
ATOM 2431 N N . PHE A 1 326 ? -18.045 -35.388 41.744 1.00 57.20 326 PHE A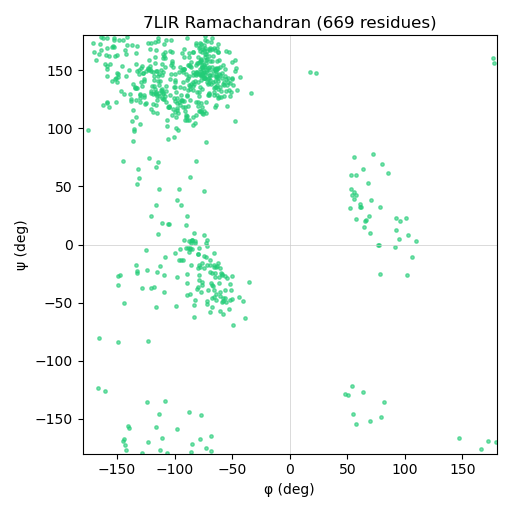 N 1
ATOM 2432 C CA . PHE A 1 326 ? -17.742 -36.512 40.803 1.00 59.74 326 PHE A CA 1
ATOM 2433 C C . PHE A 1 326 ? -16.293 -36.957 40.860 1.00 56.09 326 PHE A C 1
ATOM 2434 O O . PHE A 1 326 ? -16.041 -38.142 40.657 1.00 54.31 326 PHE A O 1
ATOM 2442 N N . THR A 1 327 ? -15.355 -36.040 41.020 1.00 60.70 327 THR A N 1
ATOM 2443 C CA . THR A 1 327 ? -13.919 -36.404 40.937 1.00 66.85 327 THR A CA 1
ATOM 2444 C C . THR A 1 327 ? -13.418 -36.671 42.350 1.00 69.31 327 THR A C 1
ATOM 2445 O O . THR A 1 327 ? -12.311 -37.247 42.476 1.00 69.79 327 THR A O 1
ATOM 2449 N N . TYR A 1 328 ? -14.209 -36.276 43.357 1.00 65.68 328 TYR A N 1
ATOM 2450 C CA . TYR A 1 328 ? -13.851 -36.449 44.781 1.00 78.22 328 TYR A CA 1
ATOM 2451 C C . TYR A 1 328 ? -12.515 -35.739 44.991 1.00 83.58 328 TYR A C 1
ATOM 2452 O O . TYR A 1 328 ? -11.589 -36.311 45.594 1.00 82.77 328 TYR A O 1
ATOM 2461 N N . GLU A 1 329 ? -12.388 -34.549 44.410 1.00 86.82 329 GLU A N 1
ATOM 2462 C CA . GLU A 1 329 ? -11.179 -33.706 44.547 1.00 86.60 329 GLU A CA 1
ATOM 2463 C C . GLU A 1 329 ? -11.387 -32.825 45.767 1.00 82.60 329 GLU A C 1
ATOM 2464 O O . GLU A 1 329 ? -12.430 -32.169 45.879 1.00 79.01 329 GLU A O 1
ATOM 2470 N N . PRO A 1 330 ? -10.409 -32.792 46.702 1.00 74.32 330 PRO A N 1
ATOM 2471 C CA . PRO A 1 330 ? -10.541 -31.991 47.911 1.00 75.52 330 PRO A CA 1
ATOM 2472 C C . PRO A 1 330 ? -10.539 -30.506 47.552 1.00 70.48 330 PRO A C 1
ATOM 2473 O O . PRO A 1 330 ? -9.786 -30.129 46.698 1.00 69.46 330 PRO A O 1
ATOM 2477 N N . PHE A 1 331 ? -11.384 -29.722 48.200 1.00 74.11 331 PHE A N 1
ATOM 2478 C CA . PHE A 1 331 ? -11.485 -28.274 47.932 1.00 76.28 331 PHE A CA 1
ATOM 2479 C C . PHE A 1 331 ? -12.220 -27.577 49.072 1.00 83.06 331 PHE A C 1
ATOM 2480 O O . PHE A 1 331 ? -12.649 -28.258 50.000 1.00 117.79 331 PHE A O 1
ATOM 2488 N N . CYS A 1 332 ? -12.363 -26.257 48.982 1.00 86.19 332 CYS A N 1
ATOM 2489 C CA . CYS A 1 332 ? -12.778 -25.379 50.101 1.00 84.83 332 CYS A CA 1
ATOM 2490 C C . CYS A 1 332 ? -13.919 -24.476 49.649 1.00 83.33 332 CYS A C 1
ATOM 2491 O O . CYS A 1 332 ? -13.655 -23.529 48.918 1.00 89.22 332 CYS A O 1
ATOM 2494 N N . LEU A 1 333 ? -15.144 -24.780 50.064 1.00 92.75 333 LEU A N 1
ATOM 2495 C CA . LEU A 1 333 ? -16.350 -24.031 49.627 1.00 108.26 333 LEU A CA 1
ATOM 2496 C C . LEU A 1 333 ? -16.395 -22.707 50.395 1.00 120.31 333 LEU A C 1
ATOM 2497 O O . LEU A 1 333 ? -16.545 -22.725 51.644 1.00 105.80 333 LEU A O 1
ATOM 2502 N N . CYS A 1 334 ? -16.265 -21.602 49.663 1.00 131.57 334 CYS A N 1
ATOM 2503 C CA . CYS A 1 334 ? -16.360 -20.226 50.202 1.00 137.53 334 CYS A CA 1
ATOM 2504 C C . CYS A 1 334 ? -17.835 -19.817 50.259 1.00 129.36 334 CYS A C 1
ATOM 2505 O O . CYS A 1 334 ? -18.559 -20.064 49.277 1.00 121.62 334 CYS A O 1
ATOM 2508 N N . ASN A 1 335 ? -18.239 -19.187 51.362 1.00 127.15 335 ASN A N 1
ATOM 2509 C CA . ASN A 1 335 ? -19.660 -18.926 51.707 1.00 123.20 335 ASN A CA 1
ATOM 2510 C C . ASN A 1 335 ? -20.295 -17.961 50.704 1.00 128.53 335 ASN A C 1
ATOM 2511 O O . ASN A 1 335 ? -21.535 -17.938 50.651 1.00 141.41 335 ASN A O 1
ATOM 2516 N N . ASN A 1 336 ? -19.504 -17.199 49.942 1.00 134.01 336 ASN A N 1
ATOM 2517 C CA . ASN A 1 336 ? -20.040 -16.264 48.913 1.00 141.70 336 ASN A CA 1
ATOM 2518 C C . ASN A 1 336 ? -20.174 -16.984 47.560 1.00 135.54 336 ASN A C 1
ATOM 2519 O O . ASN A 1 336 ? -20.314 -16.285 46.540 1.00 135.81 336 ASN A O 1
ATOM 2524 N N . GLY A 1 337 ? -20.144 -18.321 47.549 1.00 130.38 337 GLY A N 1
ATOM 2525 C CA . GLY A 1 337 ? -20.307 -19.146 46.335 1.00 123.55 337 GLY A CA 1
ATOM 2526 C C . GLY A 1 337 ? -18.980 -19.675 45.810 1.00 127.52 337 GLY A C 1
ATOM 2527 O O . GLY A 1 337 ? -18.981 -20.744 45.157 1.00 115.37 337 GLY A O 1
ATOM 2528 N N . LYS A 1 338 ? -17.875 -18.980 46.093 1.00 132.98 338 LYS A N 1
ATOM 2529 C CA . LYS A 1 338 ? -16.569 -19.201 45.410 1.00 138.92 338 LYS A CA 1
ATOM 2530 C C . LYS A 1 338 ? -15.966 -20.543 45.846 1.00 132.10 338 LYS A C 1
ATOM 2531 O O . LYS A 1 338 ? -16.022 -20.876 47.050 1.00 132.58 338 LYS A O 1
ATOM 2537 N N . GLU A 1 339 ? -15.404 -21.281 44.889 1.00 115.32 339 GLU A N 1
ATOM 2538 C CA . GLU A 1 339 ? -14.759 -22.592 45.137 1.00 115.25 339 GLU A CA 1
ATOM 2539 C C . GLU A 1 339 ? -13.250 -22.398 45.072 1.00 104.11 339 GLU A C 1
ATOM 2540 O O . GLU A 1 339 ? -12.761 -22.010 44.006 1.00 115.70 339 GLU A O 1
ATOM 2546 N N . ILE A 1 340 ? -12.546 -22.669 46.167 1.00 101.69 340 ILE A N 1
ATOM 2547 C CA . ILE A 1 340 ? -11.063 -22.551 46.227 1.00 100.36 340 ILE A CA 1
ATOM 2548 C C . ILE A 1 340 ? -10.484 -23.943 45.963 1.00 100.43 340 ILE A C 1
ATOM 2549 O O . ILE A 1 340 ? -9.580 -24.343 46.697 1.00 91.78 340 ILE A O 1
ATOM 2554 N N . TYR A 1 341 ? -10.953 -24.654 44.926 1.00 132.99 341 TYR A N 1
ATOM 2555 C CA . TYR A 1 341 ? -10.299 -25.920 44.488 1.00 141.31 341 TYR A CA 1
ATOM 2556 C C . TYR A 1 341 ? -9.013 -25.528 43.775 1.00 142.76 341 TYR A C 1
ATOM 2557 O O . TYR A 1 341 ? -8.690 -26.090 42.715 1.00 155.37 341 TYR A O 1
ATOM 2566 N N . ASP A 1 342 ? -8.294 -24.605 44.415 1.00 147.15 342 ASP A N 1
ATOM 2567 C CA . ASP A 1 342 ? -7.127 -23.884 43.858 1.00 153.14 342 ASP A CA 1
ATOM 2568 C C . ASP A 1 342 ? -6.105 -23.772 44.990 1.00 150.82 342 ASP A C 1
ATOM 2569 O O . ASP A 1 342 ? -6.187 -24.578 45.952 1.00 110.89 342 ASP A O 1
ATOM 2574 N N . VAL A 1 343 ? -5.225 -22.779 44.880 1.00 153.11 343 VAL A N 1
ATOM 2575 C CA . VAL A 1 343 ? -3.852 -22.777 45.453 1.00 136.23 343 VAL A CA 1
ATOM 2576 C C . VAL A 1 343 ? -3.932 -22.394 46.939 1.00 131.11 343 VAL A C 1
ATOM 2577 O O . VAL A 1 343 ? -5.059 -22.108 47.450 1.00 101.91 343 VAL A O 1
ATOM 2581 N N . TYR A 1 344 ? -2.779 -22.489 47.611 1.00 132.95 344 TYR A N 1
ATOM 2582 C CA . TYR A 1 344 ? -2.452 -21.839 48.906 1.00 117.04 344 TYR A CA 1
ATOM 2583 C C . TYR A 1 344 ? -2.801 -20.355 48.815 1.00 116.09 344 TYR A C 1
ATOM 2584 O O . TYR A 1 344 ? -3.426 -19.831 49.741 1.00 135.17 344 TYR A O 1
ATOM 2593 N N . ASN A 1 345 ? -2.375 -19.734 47.711 1.00 101.54 345 ASN A N 1
ATOM 2594 C CA . ASN A 1 345 ? -2.468 -18.284 47.397 1.00 109.81 345 ASN A CA 1
ATOM 2595 C C . ASN A 1 345 ? -3.918 -17.784 47.495 1.00 103.98 345 ASN A C 1
ATOM 2596 O O . ASN A 1 345 ? -4.140 -16.758 48.164 1.00 114.09 345 ASN A O 1
ATOM 2601 N N . ASP A 1 346 ? -4.862 -18.475 46.858 1.00 100.47 346 ASP A N 1
ATOM 2602 C CA . ASP A 1 346 ? -6.245 -17.983 46.624 1.00 104.65 346 ASP A CA 1
ATOM 2603 C C . ASP A 1 346 ? -6.971 -17.808 47.962 1.00 104.10 346 ASP A C 1
ATOM 2604 O O . ASP A 1 346 ? -6.628 -18.509 48.925 1.00 107.99 346 ASP A O 1
ATOM 2609 N N . THR A 1 347 ? -7.921 -16.876 48.020 1.00 110.10 347 THR A N 1
ATOM 2610 C CA . THR A 1 347 ? -8.797 -16.639 49.197 1.00 115.76 347 THR A CA 1
ATOM 2611 C C . THR A 1 347 ? -10.189 -16.230 48.721 1.00 122.72 347 THR A C 1
ATOM 2612 O O . THR A 1 347 ? -10.457 -16.298 47.510 1.00 135.53 347 THR A O 1
ATOM 2616 N N . CYS A 1 348 ? -11.020 -15.771 49.651 1.00 132.51 348 CYS A N 1
ATOM 2617 C CA . CYS A 1 348 ? -12.481 -15.606 49.471 1.00 147.53 348 CYS A CA 1
ATOM 2618 C C . CYS A 1 348 ? -12.825 -14.217 48.916 1.00 152.43 348 CYS A C 1
ATOM 2619 O O . CYS A 1 348 ? -13.991 -13.799 49.083 1.00 146.87 348 CYS A O 1
ATOM 2622 N N . GLU A 1 349 ? -11.881 -13.564 48.223 1.00 152.95 349 GLU A N 1
ATOM 2623 C CA . GLU A 1 349 ? -12.000 -12.160 47.736 1.00 136.40 349 GLU A CA 1
ATOM 2624 C C . GLU A 1 349 ? -12.070 -11.209 48.936 1.00 127.63 349 GLU A C 1
ATOM 2625 O O . GLU A 1 349 ? -11.157 -11.169 49.754 1.00 123.74 349 GLU A O 1
ATOM 2631 N N . PRO B 1 5 ? -10.148 0.900 52.123 1.00 132.86 5 PRO B N 1
ATOM 2632 C CA . PRO B 1 5 ? -11.496 0.470 51.729 1.00 123.86 5 PRO B CA 1
ATOM 2633 C C . PRO B 1 5 ? -12.068 1.190 50.500 1.00 122.34 5 PRO B C 1
ATOM 2634 O O . PRO B 1 5 ? -13.208 1.627 50.539 1.00 125.82 5 PRO B O 1
ATOM 2638 N N . ASP B 1 6 ? -11.270 1.278 49.436 1.00 115.43 6 ASP B N 1
ATOM 2639 C CA . ASP B 1 6 ? -11.765 1.642 48.087 1.00 108.17 6 ASP B CA 1
ATOM 2640 C C . ASP B 1 6 ? -12.606 0.474 47.568 1.00 94.96 6 ASP B C 1
ATOM 2641 O O . ASP B 1 6 ? -12.118 -0.675 47.594 1.00 83.94 6 ASP B O 1
ATOM 2646 N N . LEU B 1 7 ? -13.816 0.794 47.107 1.00 93.65 7 LEU B N 1
ATOM 2647 C CA . LEU B 1 7 ? -14.910 -0.166 46.818 1.00 93.79 7 LEU B CA 1
ATOM 2648 C C . LEU B 1 7 ? -14.672 -0.902 45.491 1.00 94.95 7 LEU B C 1
ATOM 2649 O O . LEU B 1 7 ? -13.923 -0.398 44.608 1.00 83.92 7 LEU B O 1
ATOM 2654 N N . PHE B 1 8 ? -15.326 -2.060 45.380 1.00 81.64 8 PHE B N 1
ATOM 2655 C CA . PHE B 1 8 ? -15.435 -2.895 44.166 1.00 80.67 8 PHE B CA 1
ATOM 2656 C C . PHE B 1 8 ? -16.885 -3.336 44.043 1.00 71.28 8 PHE B C 1
ATOM 2657 O O . PHE B 1 8 ? -17.303 -4.260 44.736 1.00 69.94 8 PHE B O 1
ATOM 2665 N N . ILE B 1 9 ? -17.654 -2.637 43.223 1.00 73.43 9 ILE B N 1
ATOM 2666 C CA . ILE B 1 9 ? -19.056 -3.038 42.946 1.00 77.95 9 ILE B CA 1
ATOM 2667 C C . ILE B 1 9 ? -19.068 -4.029 41.784 1.00 75.28 9 ILE B C 1
ATOM 2668 O O . ILE B 1 9 ? -18.824 -3.652 40.632 1.00 79.25 9 ILE B O 1
ATOM 2673 N N . ASN B 1 10 ? -19.325 -5.279 42.127 1.00 75.89 10 ASN B N 1
ATOM 2674 C CA . ASN B 1 10 ? -19.168 -6.431 41.222 1.00 72.84 10 ASN B CA 1
ATOM 2675 C C . ASN B 1 10 ? -20.581 -6.931 40.933 1.00 72.47 10 ASN B C 1
ATOM 2676 O O . ASN B 1 10 ? -21.561 -6.205 41.225 1.00 61.04 10 ASN B O 1
ATOM 2681 N N . THR B 1 11 ? -20.672 -8.128 40.373 1.00 77.90 11 THR B N 1
ATOM 2682 C CA . THR B 1 11 ? -21.938 -8.716 39.879 1.00 79.04 11 THR B CA 1
ATOM 2683 C C . THR B 1 11 ? -22.568 -9.572 40.987 1.00 78.45 11 THR B C 1
ATOM 2684 O O . THR B 1 11 ? -23.744 -9.920 40.839 1.00 74.04 11 THR B O 1
ATOM 2688 N N . CYS B 1 12 ? -21.813 -9.891 42.050 1.00 83.60 12 CYS B N 1
ATOM 2689 C CA . CYS B 1 12 ? -22.290 -10.644 43.242 1.00 80.80 12 CYS B CA 1
ATOM 2690 C C . CYS B 1 12 ? -22.593 -12.086 42.844 1.00 75.44 12 CYS B C 1
ATOM 2691 O O . CYS B 1 12 ? -23.745 -12.499 43.081 1.00 61.21 12 CYS B O 1
ATOM 2694 N N . GLY B 1 13 ? -21.621 -12.768 42.217 1.00 72.24 13 GLY B N 1
ATOM 2695 C CA . GLY B 1 13 ? -21.729 -14.170 41.757 1.00 72.01 13 GLY B CA 1
ATOM 2696 C C . GLY B 1 13 ? -22.504 -14.336 40.452 1.00 71.91 13 GLY B C 1
ATOM 2697 O O . GLY B 1 13 ? -22.234 -15.338 39.748 1.00 85.00 13 GLY B O 1
ATOM 2698 N N . ALA B 1 14 ? -23.416 -13.405 40.130 1.00 66.21 14 ALA B N 1
ATOM 2699 C CA . ALA B 1 14 ? -24.364 -13.481 38.992 1.00 66.11 14 ALA B CA 1
ATOM 2700 C C . ALA B 1 14 ? -23.620 -13.397 37.657 1.00 67.46 14 ALA B C 1
ATOM 2701 O O . ALA B 1 14 ? -22.410 -13.094 37.639 1.00 75.81 14 ALA B O 1
ATOM 2703 N N . SER B 1 15 ? -24.350 -13.699 36.586 1.00 68.79 15 SER B N 1
ATOM 2704 C CA . SER B 1 15 ? -23.907 -13.669 35.172 1.00 62.21 15 SER B CA 1
ATOM 2705 C C . SER B 1 15 ? -25.137 -13.842 34.289 1.00 61.42 15 SER B C 1
ATOM 2706 O O . SER B 1 15 ? -26.210 -14.234 34.815 1.00 67.43 15 SER B O 1
ATOM 2709 N N . GLY B 1 16 ? -24.983 -13.550 33.000 1.00 61.41 16 GLY B N 1
ATOM 2710 C CA . GLY B 1 16 ? -26.072 -13.711 32.028 1.00 58.14 16 GLY B CA 1
ATOM 2711 C C . GLY B 1 16 ? -27.292 -12.896 32.415 1.00 54.39 16 GLY B C 1
ATOM 2712 O O . GLY B 1 16 ? -27.173 -11.913 33.138 1.00 54.89 16 GLY B O 1
ATOM 2713 N N . PHE B 1 17 ? -28.455 -13.332 31.962 1.00 58.54 17 PHE B N 1
ATOM 2714 C CA . PHE B 1 17 ? -29.706 -12.549 32.016 1.00 61.24 17 PHE B CA 1
ATOM 2715 C C . PHE B 1 17 ? -30.122 -12.286 33.465 1.00 65.92 17 PHE B C 1
ATOM 2716 O O . PHE B 1 17 ? -30.611 -11.173 33.739 1.00 63.09 17 PHE B O 1
ATOM 2724 N N . GLU B 1 18 ? -30.009 -13.292 34.341 1.00 75.78 18 GLU B N 1
ATOM 2725 C CA . GLU B 1 18 ? -30.621 -13.232 35.699 1.00 79.92 18 GLU B CA 1
ATOM 2726 C C . GLU B 1 18 ? -29.801 -12.256 36.541 1.00 76.46 18 GLU B C 1
ATOM 2727 O O . GLU B 1 18 ? -28.560 -12.460 36.674 1.00 65.40 18 GLU B O 1
ATOM 2733 N N . GLN B 1 19 ? -30.488 -11.235 37.064 1.00 73.64 19 GLN B N 1
ATOM 2734 C CA . GLN B 1 19 ? -29.903 -10.161 37.899 1.00 70.51 19 GLN B CA 1
ATOM 2735 C C . GLN B 1 19 ? -29.336 -10.770 39.174 1.00 73.21 19 GLN B C 1
ATOM 2736 O O . GLN B 1 19 ? -29.656 -11.905 39.512 1.00 72.71 19 GLN B O 1
ATOM 2742 N N . PRO B 1 20 ? -28.503 -10.028 39.939 1.00 75.55 20 PRO B N 1
ATOM 2743 C CA . PRO B 1 20 ? -27.961 -10.540 41.192 1.00 72.16 20 PRO B CA 1
ATOM 2744 C C . PRO B 1 20 ? -29.081 -10.643 42.234 1.00 70.95 20 PRO B C 1
ATOM 2745 O O . PRO B 1 20 ? -30.029 -9.860 42.175 1.00 6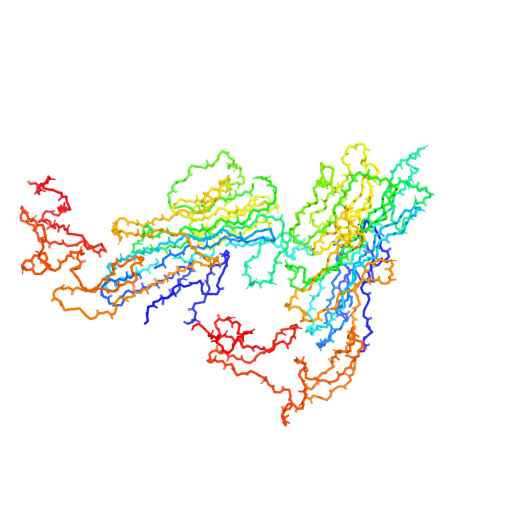5.58 20 PRO B O 1
ATOM 2749 N N . GLN B 1 21 ? -28.943 -11.594 43.157 1.00 79.67 21 GLN B N 1
ATOM 2750 C CA . GLN B 1 21 ? -29.974 -11.916 44.180 1.00 92.49 21 GLN B CA 1
ATOM 2751 C C . GLN B 1 21 ? -29.474 -11.618 45.608 1.00 93.23 21 GLN B C 1
ATOM 2752 O O . GLN B 1 21 ? -30.335 -11.406 46.480 1.00 77.22 21 GLN B O 1
ATOM 2758 N N . ASN B 1 22 ? -28.157 -11.592 45.849 1.00 89.26 22 ASN B N 1
ATOM 2759 C CA . ASN B 1 22 ? -27.581 -11.739 47.207 1.00 102.19 22 ASN B CA 1
ATOM 2760 C C . ASN B 1 22 ? -26.697 -10.535 47.569 1.00 107.31 22 ASN B C 1
ATOM 2761 O O . ASN B 1 22 ? -27.185 -9.636 48.301 1.00 113.94 22 ASN B O 1
ATOM 2766 N N . CYS B 1 23 ? -25.433 -10.541 47.134 1.00 100.10 23 CYS B N 1
ATOM 2767 C CA . CYS B 1 23 ? -24.428 -9.471 47.393 1.00 115.48 23 CYS B CA 1
ATOM 2768 C C . CYS B 1 23 ? -23.995 -9.470 48.873 1.00 118.51 23 CYS B C 1
ATOM 2769 O O . CYS B 1 23 ? -23.765 -8.378 49.425 1.00 109.98 23 CYS B O 1
ATOM 2772 N N . ASP B 1 24 ? -23.841 -10.643 49.497 1.00 132.58 24 ASP B N 1
ATOM 2773 C CA . ASP B 1 24 ? -23.322 -10.768 50.888 1.00 125.40 24 ASP B CA 1
ATOM 2774 C C . ASP B 1 24 ? -21.887 -11.290 50.820 1.00 120.24 24 ASP B C 1
ATOM 2775 O O . ASP B 1 24 ? -21.691 -12.527 50.797 1.00 105.66 24 ASP B O 1
ATOM 2780 N N . HIS B 1 25 ? -20.932 -10.364 50.765 1.00 123.48 25 HIS B N 1
ATOM 2781 C CA . HIS B 1 25 ? -19.481 -10.662 50.658 1.00 145.38 25 HIS B CA 1
ATOM 2782 C C . HIS B 1 25 ? -18.668 -9.563 51.354 1.00 143.77 25 HIS B C 1
ATOM 2783 O O . HIS B 1 25 ? -19.158 -8.417 51.369 1.00 140.73 25 HIS B O 1
ATOM 2790 N N . HIS B 1 35 ? -22.927 -1.481 50.109 1.00 129.20 35 HIS B N 1
ATOM 2791 C CA . HIS B 1 35 ? -23.589 -1.152 48.814 1.00 132.06 35 HIS B CA 1
ATOM 2792 C C . HIS B 1 35 ? -24.875 -1.976 48.681 1.00 125.83 35 HIS B C 1
ATOM 2793 O O . HIS B 1 35 ? -24.935 -2.882 47.825 1.00 120.56 35 HIS B O 1
ATOM 2800 N N . PHE B 1 36 ? -25.916 -1.525 49.385 1.00 117.41 36 PHE B N 1
ATOM 2801 C CA . PHE B 1 36 ? -27.217 -2.234 49.483 1.00 124.59 36 PHE B CA 1
ATOM 2802 C C . PHE B 1 36 ? -27.747 -2.558 48.084 1.00 122.37 36 PHE B C 1
ATOM 2803 O O . PHE B 1 36 ? -27.761 -1.683 47.203 1.00 126.21 36 PHE B O 1
ATOM 2811 N N . LEU B 1 37 ? -28.186 -3.809 47.922 1.00 106.98 37 LEU B N 1
ATOM 2812 C CA . LEU B 1 37 ? -28.714 -4.352 46.636 1.00 85.73 37 LEU B CA 1
ATOM 2813 C C . LEU B 1 37 ? -30.218 -4.087 46.532 1.00 81.62 37 LEU B C 1
ATOM 2814 O O . LEU B 1 37 ? -30.979 -4.616 47.342 1.00 91.06 37 LEU B O 1
ATOM 2819 N N . LYS B 1 38 ? -30.621 -3.331 45.518 1.00 84.72 38 LYS B N 1
ATOM 2820 C CA . LYS B 1 38 ? -32.033 -2.959 45.261 1.00 93.04 38 LYS B CA 1
ATOM 2821 C C . LYS B 1 38 ? -32.814 -4.179 44.752 1.00 100.74 38 LYS B C 1
ATOM 2822 O O . LYS B 1 38 ? -32.201 -5.248 44.540 1.00 107.42 38 LYS B O 1
ATOM 2828 N N . GLU B 1 39 ? -34.128 -4.017 44.568 1.00 108.84 39 GLU B N 1
ATOM 2829 C CA . GLU B 1 39 ? -35.065 -5.094 44.151 1.00 110.94 39 GLU B CA 1
ATOM 2830 C C . GLU B 1 39 ? -34.913 -5.378 42.658 1.00 106.46 39 GLU B C 1
ATOM 2831 O O . GLU B 1 39 ? -35.071 -6.544 42.272 1.00 111.37 39 GLU B O 1
ATOM 2837 N N . ASP B 1 40 ? -34.639 -4.345 41.857 1.00 100.51 40 ASP B N 1
ATOM 2838 C CA . ASP B 1 40 ? -34.499 -4.453 40.381 1.00 89.71 40 ASP B CA 1
ATOM 2839 C C . ASP B 1 40 ? -33.077 -4.876 39.993 1.00 81.32 40 ASP B C 1
ATOM 2840 O O . ASP B 1 40 ? -32.799 -4.893 38.778 1.00 85.48 40 ASP B O 1
ATOM 2845 N N . GLY B 1 41 ? -32.205 -5.167 40.965 1.00 74.24 41 GLY B N 1
ATOM 2846 C CA . GLY B 1 41 ? -30.857 -5.727 40.727 1.00 75.82 41 GLY B CA 1
ATOM 2847 C C . GLY B 1 41 ? -29.790 -4.652 40.574 1.00 74.28 41 GLY B C 1
ATOM 2848 O O . GLY B 1 41 ? -28.603 -5.015 40.373 1.00 73.22 41 GLY B O 1
ATOM 2849 N N . THR B 1 42 ? -30.181 -3.375 40.624 1.00 72.20 42 THR B N 1
ATOM 2850 C CA . THR B 1 42 ? -29.235 -2.236 40.731 1.00 75.03 42 THR B CA 1
ATOM 2851 C C . THR B 1 42 ? -28.669 -2.202 42.157 1.00 78.22 42 THR B C 1
ATOM 2852 O O . THR B 1 42 ? -29.230 -2.859 43.046 1.00 74.84 42 THR B O 1
ATOM 2856 N N . GLN B 1 43 ? -27.573 -1.479 42.355 1.00 75.75 43 GLN B N 1
ATOM 2857 C CA . GLN B 1 43 ? -26.853 -1.409 43.646 1.00 76.14 43 GLN B CA 1
ATOM 2858 C C . GLN B 1 43 ? -26.704 0.060 44.057 1.00 83.69 43 GLN B C 1
ATOM 2859 O O . GLN B 1 43 ? -26.100 0.827 43.285 1.00 76.42 43 GLN B O 1
ATOM 2865 N N . GLN B 1 44 ? -27.247 0.423 45.230 1.00 100.30 44 GLN B N 1
ATOM 2866 C CA . GLN B 1 44 ? -27.185 1.789 45.824 1.00 92.84 44 GLN B CA 1
ATOM 2867 C C . GLN B 1 44 ? -25.906 1.921 46.643 1.00 85.23 44 GLN B C 1
ATOM 2868 O O . GLN B 1 44 ? -25.366 0.879 47.076 1.00 84.57 44 GLN B O 1
ATOM 2874 N N . TRP B 1 45 ? -25.423 3.154 46.792 1.00 94.41 45 TRP B N 1
ATOM 2875 C CA . TRP B 1 45 ? -24.234 3.493 47.622 1.00 103.87 45 TRP B CA 1
ATOM 2876 C C . TRP B 1 45 ? -24.222 4.988 47.920 1.00 105.21 45 TRP B C 1
ATOM 2877 O O . TRP B 1 45 ? -24.161 5.782 46.957 1.00 96.74 45 TRP B O 1
ATOM 2888 N N . THR B 1 46 ? -24.272 5.328 49.210 1.00 117.09 46 THR B N 1
ATOM 2889 C CA . THR B 1 46 ? -24.229 6.716 49.735 1.00 108.08 46 THR B CA 1
ATOM 2890 C C . THR B 1 46 ? -22.766 7.105 49.955 1.00 99.58 46 THR B C 1
ATOM 2891 O O . THR B 1 46 ? -21.959 6.237 50.378 1.00 87.75 46 THR B O 1
ATOM 2895 N N . VAL B 1 47 ? -22.436 8.356 49.646 1.00 98.93 47 VAL B N 1
ATOM 2896 C CA . VAL B 1 47 ? -21.034 8.861 49.700 1.00 107.88 47 VAL B CA 1
ATOM 2897 C C . VAL B 1 47 ? -20.693 9.181 51.150 1.00 95.62 47 VAL B C 1
ATOM 2898 O O . VAL B 1 47 ? -21.323 10.050 51.753 1.00 93.80 47 VAL B O 1
ATOM 2902 N N . PRO B 1 48 ? -19.671 8.517 51.734 1.00 90.07 48 PRO B N 1
ATOM 2903 C CA . PRO B 1 48 ? -19.321 8.728 53.136 1.00 99.60 48 PRO B CA 1
ATOM 2904 C C . PRO B 1 48 ? -18.725 10.121 53.397 1.00 107.76 48 PRO B C 1
ATOM 2905 O O . PRO B 1 48 ? -19.288 10.852 54.189 1.00 115.68 48 PRO B O 1
ATOM 2909 N N . VAL B 1 49 ? -17.624 10.457 52.721 1.00 113.48 49 VAL B N 1
ATOM 2910 C CA . VAL B 1 49 ? -16.881 11.738 52.906 1.00 101.55 49 VAL B CA 1
ATOM 2911 C C . VAL B 1 49 ? -16.989 12.530 51.607 1.00 95.72 49 VAL B C 1
ATOM 2912 O O . VAL B 1 49 ? -17.091 11.914 50.543 1.00 108.55 49 VAL B O 1
ATOM 2916 N N . THR B 1 50 ? -16.980 13.852 51.704 1.00 92.61 50 THR B N 1
ATOM 2917 C CA . THR B 1 50 ? -16.854 14.739 50.530 1.00 89.00 50 THR B CA 1
ATOM 2918 C C . THR B 1 50 ? -15.433 14.622 49.986 1.00 91.49 50 THR B C 1
ATOM 2919 O O . THR B 1 50 ? -14.507 14.409 50.779 1.00 86.56 50 THR B O 1
ATOM 2923 N N . GLY B 1 51 ? -15.295 14.728 48.668 1.00 108.91 51 GLY B N 1
ATOM 2924 C CA . GLY B 1 51 ? -13.986 14.787 48.003 1.00 117.63 51 GLY B CA 1
ATOM 2925 C C . GLY B 1 51 ? -13.986 14.131 46.638 1.00 109.94 51 GLY B C 1
ATOM 2926 O O . GLY B 1 51 ? -15.064 13.851 46.076 1.00 107.71 51 GLY B O 1
ATOM 2927 N N . PHE B 1 52 ? -12.782 13.911 46.132 1.00 101.34 52 PHE B N 1
ATOM 2928 C CA . PHE B 1 52 ? -12.516 13.412 44.770 1.00 94.32 52 PHE B CA 1
ATOM 2929 C C . PHE B 1 52 ? -12.316 11.907 44.838 1.00 92.61 52 PHE B C 1
ATOM 2930 O O . PHE B 1 52 ? -11.411 11.435 45.565 1.00 95.68 52 PHE B O 1
ATOM 2938 N N . TYR B 1 53 ? -13.143 11.193 44.080 1.00 89.68 53 TYR B N 1
ATOM 2939 C CA . TYR B 1 53 ? -13.049 9.730 43.909 1.00 76.99 53 TYR B CA 1
ATOM 2940 C C . TYR B 1 53 ? -12.677 9.427 42.468 1.00 71.03 53 TYR B C 1
ATOM 2941 O O . TYR B 1 53 ? -13.249 10.060 41.563 1.00 67.33 53 TYR B O 1
ATOM 2950 N N . ARG B 1 54 ? -11.759 8.480 42.295 1.00 67.38 54 ARG B N 1
ATOM 2951 C CA . ARG B 1 54 ? -11.423 7.879 40.987 1.00 69.54 54 ARG B CA 1
ATOM 2952 C C . ARG B 1 54 ? -12.326 6.665 40.744 1.00 78.92 54 ARG B C 1
ATOM 2953 O O . ARG B 1 54 ? -12.381 5.789 41.621 1.00 81.35 54 ARG B O 1
ATOM 2969 N N . GLU B 1 56 ? -13.452 3.448 37.972 1.00 70.84 56 GLU B N 1
ATOM 2970 C CA . GLU B 1 56 ? -13.147 2.532 36.846 1.00 65.82 56 GLU B CA 1
ATOM 2971 C C . GLU B 1 56 ? -14.439 1.784 36.556 1.00 65.26 56 GLU B C 1
ATOM 2972 O O . GLU B 1 56 ? -14.756 0.865 37.312 1.00 66.89 56 GLU B O 1
ATOM 2978 N N . ILE B 1 57 ? -15.181 2.245 35.551 1.00 69.98 57 ILE B N 1
ATOM 2979 C CA . ILE B 1 57 ? -16.511 1.705 35.154 1.00 61.39 57 ILE B CA 1
ATOM 2980 C C . ILE B 1 57 ? -16.350 0.925 33.846 1.00 61.80 57 ILE B C 1
ATOM 2981 O O . ILE B 1 57 ? -16.116 1.524 32.786 1.00 52.74 57 ILE B O 1
ATOM 2986 N N . CYS B 1 58 ? -16.424 -0.390 33.960 1.00 63.99 58 CYS B N 1
ATOM 2987 C CA . CYS B 1 58 ? -16.253 -1.350 32.857 1.00 62.40 58 CYS B CA 1
ATOM 2988 C C . CYS B 1 58 ? -17.606 -2.027 32.568 1.00 60.99 58 CYS B C 1
ATOM 2989 O O . CYS B 1 58 ? -18.313 -2.436 33.518 1.00 55.88 58 CYS B O 1
ATOM 2992 N N . GLY B 1 59 ? -17.980 -2.104 31.292 1.00 60.72 59 GLY B N 1
ATOM 2993 C CA . GLY B 1 59 ? -19.132 -2.898 30.823 1.00 55.46 59 GLY B CA 1
ATOM 2994 C C . GLY B 1 59 ? -18.776 -4.376 30.747 1.00 55.53 59 GLY B C 1
ATOM 2995 O O . GLY B 1 59 ? -17.548 -4.741 30.854 1.00 56.47 59 GLY B O 1
ATOM 2996 N N . ALA B 1 60 ? -19.796 -5.210 30.543 1.00 50.66 60 ALA B N 1
ATOM 2997 C CA . ALA B 1 60 ? -19.669 -6.686 30.532 1.00 53.88 60 ALA B CA 1
ATOM 2998 C C . ALA B 1 60 ? -19.225 -7.220 29.165 1.00 52.86 60 ALA B C 1
ATOM 2999 O O . ALA B 1 60 ? -19.709 -6.753 28.146 1.00 51.64 60 ALA B O 1
ATOM 3001 N N . GLY B 1 61 ? -18.350 -8.219 29.168 1.00 51.47 61 GLY B N 1
ATOM 3002 C CA . GLY B 1 61 ? -17.973 -8.955 27.951 1.00 51.29 61 GLY B CA 1
ATOM 3003 C C . GLY B 1 61 ? -19.124 -9.774 27.372 1.00 53.00 61 GLY B C 1
ATOM 3004 O O . GLY B 1 61 ? -20.136 -10.038 28.039 1.00 48.44 61 GLY B O 1
ATOM 3005 N N . GLY B 1 62 ? -18.991 -10.163 26.120 1.00 57.64 62 GLY B N 1
ATOM 3006 C CA . GLY B 1 62 ? -20.027 -10.949 25.445 1.00 53.21 62 GLY B CA 1
ATOM 3007 C C . GLY B 1 62 ? -19.837 -12.412 25.725 1.00 47.96 62 GLY B C 1
ATOM 3008 O O . GLY B 1 62 ? -18.697 -12.811 26.032 1.00 48.70 62 GLY B O 1
ATOM 3009 N N . GLY B 1 63 ? -20.926 -13.168 25.599 1.00 50.53 63 GLY B N 1
ATOM 3010 C CA . GLY B 1 63 ? -20.927 -14.635 25.661 1.00 52.11 63 GLY B CA 1
ATOM 3011 C C . GLY B 1 63 ? -19.921 -15.223 24.686 1.00 50.65 63 GLY B C 1
ATOM 3012 O O . GLY B 1 63 ? -19.492 -14.518 23.789 1.00 52.33 63 GLY B O 1
ATOM 3013 N N . SER B 1 64 ? -19.596 -16.505 24.836 1.00 53.16 64 SER B N 1
ATOM 3014 C CA . SER B 1 64 ? -18.619 -17.210 23.983 1.00 54.01 64 SER B CA 1
ATOM 3015 C C . SER B 1 64 ? -19.234 -18.447 23.319 1.00 53.20 64 SER B C 1
ATOM 3016 O O . SER B 1 64 ? -20.383 -18.804 23.607 1.00 55.63 64 SER B O 1
ATOM 3019 N N . ASN B 1 65 ? -18.440 -19.033 22.438 1.00 49.20 65 ASN B N 1
ATOM 3020 C CA . ASN B 1 65 ? -18.731 -20.190 21.577 1.00 44.79 65 ASN B CA 1
ATOM 3021 C C . ASN B 1 65 ? -17.544 -21.120 21.674 1.00 45.63 65 ASN B C 1
ATOM 3022 O O . ASN B 1 65 ? -16.445 -20.647 22.015 1.00 51.42 65 ASN B O 1
ATOM 3027 N N . SER B 1 66 ? -17.718 -22.357 21.235 1.00 48.60 66 SER B N 1
ATOM 3028 C CA . SER B 1 66 ? -16.565 -23.245 20.949 1.00 47.06 66 SER B CA 1
ATOM 3029 C C . SER B 1 66 ? -15.752 -22.641 19.810 1.00 48.23 66 SER B C 1
ATOM 3030 O O . SER B 1 66 ? -14.613 -23.043 19.656 1.00 58.58 66 SER B O 1
ATOM 3033 N N . LYS B 1 67 ? -16.328 -21.730 19.035 1.00 51.14 67 LYS B N 1
ATOM 3034 C CA . LYS B 1 67 ? -15.619 -21.127 17.890 1.00 53.25 67 LYS B CA 1
ATOM 3035 C C . LYS B 1 67 ? -14.799 -19.931 18.353 1.00 54.48 67 LYS B C 1
ATOM 3036 O O . LYS B 1 67 ? -13.665 -19.780 17.868 1.00 48.65 67 LYS B O 1
ATOM 3042 N N . ALA B 1 68 ? -15.361 -19.090 19.221 1.00 53.42 68 ALA B N 1
ATOM 3043 C CA . ALA B 1 68 ? -14.679 -17.839 19.596 1.00 49.42 68 ALA B CA 1
ATOM 3044 C C . ALA B 1 68 ? -15.157 -17.267 20.914 1.00 52.90 68 ALA B C 1
ATOM 3045 O O . ALA B 1 68 ? -16.301 -17.488 21.280 1.00 52.41 68 ALA B O 1
ATOM 3047 N N . SER B 1 69 ? -14.265 -16.511 21.547 1.00 53.35 69 SER B N 1
ATOM 3048 C CA . SER B 1 69 ? -14.549 -15.777 22.799 1.00 57.71 69 SER B CA 1
ATOM 3049 C C . SER B 1 69 ? -15.408 -14.571 22.478 1.00 46.13 69 SER B C 1
ATOM 3050 O O . SER B 1 69 ? -15.327 -14.038 21.391 1.00 59.14 69 SER B O 1
ATOM 3053 N N . GLY B 1 70 ? -16.179 -14.163 23.447 1.00 44.98 70 GLY B N 1
ATOM 3054 C CA . GLY B 1 70 ? -16.944 -12.917 23.359 1.00 54.56 70 GLY B CA 1
ATOM 3055 C C . GLY B 1 70 ? -16.030 -11.725 23.220 1.00 50.88 70 GLY B C 1
ATOM 3056 O O . GLY B 1 70 ? -14.816 -11.857 23.429 1.00 48.16 70 GLY B O 1
ATOM 3057 N N . ASP B 1 71 ? -16.622 -10.607 22.831 1.00 60.10 71 ASP B N 1
ATOM 3058 C CA . ASP B 1 71 ? -15.906 -9.333 22.660 1.00 58.02 71 ASP B CA 1
ATOM 3059 C C . ASP B 1 71 ? -15.832 -8.742 24.051 1.00 59.09 71 ASP B C 1
ATOM 3060 O O . ASP B 1 71 ? -16.828 -8.826 24.793 1.00 59.15 71 ASP B O 1
ATOM 3065 N N . THR B 1 72 ? -14.679 -8.182 24.370 1.00 58.50 72 THR B N 1
ATOM 3066 C CA . THR B 1 72 ? -14.411 -7.536 25.671 1.00 52.13 72 THR B CA 1
ATOM 3067 C C . THR B 1 72 ? -15.316 -6.322 25.890 1.00 49.54 72 THR B C 1
ATOM 3068 O O . THR B 1 72 ? -15.759 -5.715 24.922 1.00 60.42 72 THR B O 1
ATOM 3072 N N . GLY B 1 73 ? -15.621 -6.027 27.147 1.00 55.27 73 GLY B N 1
ATOM 3073 C CA . GLY B 1 73 ? -16.425 -4.861 27.546 1.00 55.21 73 GLY B CA 1
ATOM 3074 C C . GLY B 1 73 ? -15.646 -3.554 27.396 1.00 59.51 73 GLY B C 1
ATOM 3075 O O . GLY B 1 73 ? -14.372 -3.539 27.398 1.00 48.96 73 GLY B O 1
ATOM 3076 N N . ASP B 1 74 ? -16.391 -2.465 27.256 1.00 54.42 74 ASP B N 1
ATOM 3077 C CA . ASP B 1 74 ? -15.805 -1.115 27.131 1.00 66.31 74 ASP B CA 1
ATOM 3078 C C . ASP B 1 74 ? -15.692 -0.502 28.528 1.00 73.20 74 ASP B C 1
ATOM 3079 O O . ASP B 1 74 ? -16.664 -0.538 29.306 1.00 71.95 74 ASP B O 1
ATOM 3084 N N . CYS B 1 75 ? -14.544 0.100 28.796 1.00 81.24 75 CYS B N 1
ATOM 3085 C CA . CYS B 1 75 ? -14.190 0.662 30.108 1.00 77.04 75 CYS B CA 1
ATOM 3086 C C . CYS B 1 75 ? -14.120 2.185 30.007 1.00 72.58 75 CYS B C 1
ATOM 3087 O O . CYS B 1 75 ? -13.866 2.707 28.905 1.00 80.30 75 CYS B O 1
ATOM 3090 N N . VAL B 1 76 ? -14.411 2.867 31.108 1.00 69.38 76 VAL B N 1
ATOM 3091 C CA . VAL B 1 76 ? -14.065 4.303 31.297 1.00 73.67 76 VAL B CA 1
ATOM 3092 C C . VAL B 1 76 ? -13.468 4.476 32.690 1.00 77.62 76 VAL B C 1
ATOM 3093 O O . VAL B 1 76 ? -14.008 3.900 33.636 1.00 75.80 76 VAL B O 1
ATOM 3097 N N . THR B 1 77 ? -12.371 5.223 32.789 1.00 86.28 77 THR B N 1
ATOM 3098 C CA . THR B 1 77 ? -11.830 5.731 34.071 1.00 77.45 77 THR B CA 1
ATOM 3099 C C . THR B 1 77 ? -12.069 7.234 34.120 1.00 72.25 77 THR B C 1
ATOM 3100 O O . THR B 1 77 ? -11.671 7.924 33.173 1.00 69.85 77 THR B O 1
ATOM 3104 N N . LEU B 1 78 ? -12.721 7.713 35.170 1.00 75.42 78 LEU B N 1
ATOM 3105 C CA . LEU B 1 78 ? -12.914 9.166 35.354 1.00 84.43 78 LEU B CA 1
ATOM 3106 C C . LEU B 1 78 ? -12.457 9.561 36.759 1.00 96.57 78 LEU B C 1
ATOM 3107 O O . LEU B 1 78 ? -11.914 8.693 37.486 1.00 89.12 78 LEU B O 1
ATOM 3112 N N . GLN B 1 79 ? -12.584 10.855 37.057 1.00 98.93 79 GLN B N 1
ATOM 3113 C CA . GLN B 1 79 ? -12.339 11.465 38.386 1.00 84.51 79 GLN B CA 1
ATOM 3114 C C . GLN B 1 79 ? -13.504 12.408 38.639 1.00 70.91 79 GLN B C 1
ATOM 3115 O O . GLN B 1 79 ? -13.884 13.113 37.703 1.00 69.21 79 GLN B O 1
ATOM 3121 N N . VAL B 1 80 ? -14.069 12.402 39.838 1.00 72.45 80 VAL B N 1
ATOM 3122 C CA . VAL B 1 80 ? -15.299 13.200 40.110 1.00 80.88 80 VAL B CA 1
ATOM 3123 C C . VAL B 1 80 ? -15.347 13.622 41.585 1.00 88.40 80 VAL B C 1
ATOM 3124 O O . VAL B 1 80 ? -14.965 12.829 42.479 1.00 80.51 80 VAL B O 1
ATOM 3128 N N . HIS B 1 81 ? -15.847 14.830 41.821 1.00 92.07 81 HIS B N 1
ATOM 3129 C CA . HIS B 1 81 ? -16.056 15.375 43.178 1.00 108.34 81 HIS B CA 1
ATOM 3130 C C . HIS B 1 81 ? -17.480 15.047 43.615 1.00 107.39 81 HIS B C 1
ATOM 3131 O O . HIS B 1 81 ? -18.431 15.540 42.960 1.00 90.90 81 HIS B O 1
ATOM 3138 N N . LEU B 1 82 ? -17.595 14.272 44.698 1.00 112.76 82 LEU B N 1
ATOM 3139 C CA . LEU B 1 82 ? -18.886 13.832 45.282 1.00 112.64 82 LEU B CA 1
ATOM 3140 C C . LEU B 1 82 ? -19.043 14.450 46.668 1.00 108.12 82 LEU B C 1
ATOM 3141 O O . LEU B 1 82 ? -18.044 14.530 47.394 1.00 109.77 82 LEU B O 1
ATOM 3146 N N . ILE B 1 83 ? -20.267 14.864 46.985 1.00 101.71 83 ILE B N 1
ATOM 3147 C CA . ILE B 1 83 ? -20.649 15.535 48.258 1.00 106.91 83 ILE B CA 1
ATOM 3148 C C . ILE B 1 83 ? -21.158 14.452 49.199 1.00 108.52 83 ILE B C 1
ATOM 3149 O O . ILE B 1 83 ? -22.043 13.695 48.775 1.00 113.00 83 ILE B O 1
ATOM 3154 N N . GLU B 1 84 ? -20.632 14.395 50.422 1.00 116.50 84 GLU B N 1
ATOM 3155 C CA . GLU B 1 84 ? -21.033 13.381 51.432 1.00 118.98 84 GLU B CA 1
ATOM 3156 C C . GLU B 1 84 ? -22.562 13.240 51.425 1.00 117.26 84 GLU B C 1
ATOM 3157 O O . GLU B 1 84 ? -23.280 14.263 51.205 1.00 104.31 84 GLU B O 1
ATOM 3163 N N . ASN B 1 85 ? -23.030 12.006 51.640 1.00 105.27 85 ASN B N 1
ATOM 3164 C CA . ASN B 1 85 ? -24.468 11.660 51.776 1.00 116.45 85 ASN B CA 1
ATOM 3165 C C . ASN B 1 85 ? -25.194 11.821 50.437 1.00 123.41 85 ASN B C 1
ATOM 3166 O O . ASN B 1 85 ? -26.425 12.063 50.463 1.00 116.09 85 ASN B O 1
ATOM 3171 N N . LEU B 1 86 ? -24.469 11.723 49.318 1.00 123.94 86 LEU B N 1
ATOM 3172 C CA . LEU B 1 86 ? -25.085 11.621 47.972 1.00 105.10 86 LEU B CA 1
ATOM 3173 C C . LEU B 1 86 ? -25.322 10.142 47.701 1.00 98.26 86 LEU B C 1
ATOM 3174 O O . LEU B 1 86 ? -24.496 9.319 48.171 1.00 88.81 86 LEU B O 1
ATOM 3179 N N . SER B 1 87 ? -26.435 9.845 47.024 1.00 100.60 87 SER B N 1
ATOM 3180 C CA . SER B 1 87 ? -26.893 8.483 46.648 1.00 103.94 87 SER B CA 1
ATOM 3181 C C . SER B 1 87 ? -26.509 8.191 45.192 1.00 96.91 87 SER B C 1
ATOM 3182 O O . SER B 1 87 ? -27.086 8.827 44.289 1.00 100.71 87 SER B O 1
ATOM 3185 N N . LEU B 1 88 ? -25.547 7.288 44.980 1.00 90.22 88 LEU B N 1
ATOM 3186 C CA . LEU B 1 88 ? -25.235 6.713 43.643 1.00 90.09 88 LEU B CA 1
ATOM 3187 C C . LEU B 1 88 ? -26.042 5.427 43.457 1.00 85.68 88 LEU B C 1
ATOM 3188 O O . LEU B 1 88 ? -25.875 4.516 44.289 1.00 82.90 88 LEU B O 1
ATOM 3193 N N . ARG B 1 89 ? -26.838 5.349 42.388 1.00 90.24 89 ARG B N 1
ATOM 3194 C CA . ARG B 1 89 ? -27.488 4.094 41.916 1.0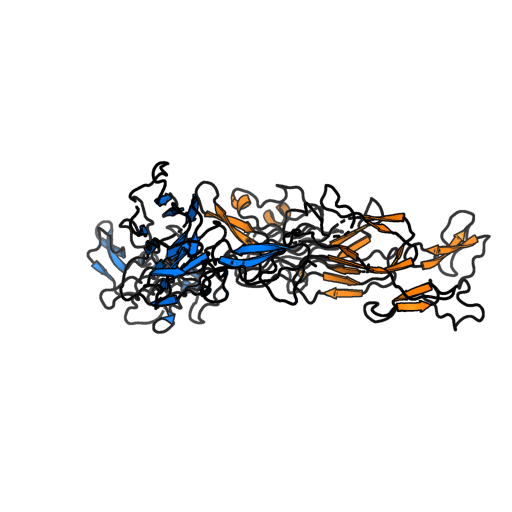0 86.30 89 ARG B CA 1
ATOM 3195 C C . ARG B 1 89 ? -26.711 3.569 40.714 1.00 73.96 89 ARG B C 1
ATOM 3196 O O . ARG B 1 89 ? -26.293 4.391 39.870 1.00 78.26 89 ARG B O 1
ATOM 3212 N N . LEU B 1 91 ? -25.902 0.001 37.869 1.00 76.14 91 LEU B N 1
ATOM 3213 C CA . LEU B 1 91 ? -26.207 -1.316 37.256 1.00 65.79 91 LEU B CA 1
ATOM 3214 C C . LEU B 1 91 ? -24.917 -1.916 36.721 1.00 55.26 91 LEU B C 1
ATOM 3215 O O . LEU B 1 91 ? -24.290 -1.294 35.876 1.00 61.74 91 LEU B O 1
ATOM 3220 N N . ILE B 1 92 ? -24.528 -3.069 37.241 1.00 53.11 92 ILE B N 1
ATOM 3221 C CA . ILE B 1 92 ? -23.284 -3.755 36.800 1.00 56.68 92 ILE B CA 1
ATOM 3222 C C . ILE B 1 92 ? -23.658 -4.706 35.661 1.00 65.98 92 ILE B C 1
ATOM 3223 O O . ILE B 1 92 ? -24.447 -5.655 35.875 1.00 66.97 92 ILE B O 1
ATOM 3228 N N . GLY B 1 93 ? -23.130 -4.423 34.475 1.00 62.26 93 GLY B N 1
ATOM 3229 C CA . GLY B 1 93 ? -23.352 -5.264 33.298 1.00 57.98 93 GLY B CA 1
ATOM 3230 C C . GLY B 1 93 ? -22.896 -6.676 33.579 1.00 55.12 93 GLY B C 1
ATOM 3231 O O . GLY B 1 93 ? -21.802 -6.853 34.158 1.00 51.83 93 GLY B O 1
ATOM 3232 N N . GLN B 1 94 ? -23.690 -7.656 33.149 1.00 64.86 94 GLN B N 1
ATOM 3233 C CA . GLN B 1 94 ? -23.326 -9.094 33.237 1.00 64.88 94 GLN B CA 1
ATOM 3234 C C . GLN B 1 94 ? -23.012 -9.623 31.837 1.00 55.84 94 GLN B C 1
ATOM 3235 O O . GLN B 1 94 ? -23.589 -9.129 30.847 1.00 53.49 94 GLN B O 1
ATOM 3249 N N . GLY B 1 96 ? -22.916 -11.954 28.553 1.00 60.00 96 GLY B N 1
ATOM 3250 C CA . GLY B 1 96 ? -23.948 -12.615 27.750 1.00 53.51 96 GLY B CA 1
ATOM 3251 C C . GLY B 1 96 ? -23.918 -14.123 27.961 1.00 52.89 96 GLY B C 1
ATOM 3252 O O . GLY B 1 96 ? -22.828 -14.710 28.228 1.00 43.82 96 GLY B O 1
ATOM 3253 N N . GLU B 1 97 ? -25.075 -14.756 27.781 1.00 51.43 97 GLU B N 1
ATOM 3254 C CA . GLU B 1 97 ? -25.154 -16.227 27.845 1.00 56.56 97 GLU B CA 1
ATOM 3255 C C . GLU B 1 97 ? -24.619 -16.856 26.551 1.00 55.94 97 GLU B C 1
ATOM 3256 O O . GLU B 1 97 ? -24.270 -16.149 25.584 1.00 51.61 97 GLU B O 1
ATOM 3262 N N . SER B 1 98 ? -24.503 -18.172 26.583 1.00 53.59 98 SER B N 1
ATOM 3263 C CA . SER B 1 98 ? -23.967 -19.011 25.495 1.00 56.92 98 SER B CA 1
ATOM 3264 C C . SER B 1 98 ? -25.010 -20.045 25.098 1.00 56.93 98 SER B C 1
ATOM 3265 O O . SER B 1 98 ? -25.808 -20.480 25.926 1.00 56.92 98 SER B O 1
ATOM 3268 N N . PRO B 1 99 ? -25.011 -20.484 23.822 1.00 59.90 99 PRO B N 1
ATOM 3269 C CA . PRO B 1 99 ? -25.914 -21.538 23.380 1.00 55.23 99 PRO B CA 1
ATOM 3270 C C . PRO B 1 99 ? -25.507 -22.893 23.977 1.00 55.34 99 PRO B C 1
ATOM 3271 O O . PRO B 1 99 ? -24.341 -23.248 23.932 1.00 60.49 99 PRO B O 1
ATOM 3275 N N . CYS B 1 100 ? -26.478 -23.597 24.551 1.00 51.12 100 CYS B N 1
ATOM 3276 C CA . CYS B 1 100 ? -26.315 -24.960 25.112 1.00 51.74 100 CYS B CA 1
ATOM 3277 C C . CYS B 1 100 ? -27.558 -25.768 24.737 1.00 59.23 100 CYS B C 1
ATOM 3278 O O . CYS B 1 100 ? -28.277 -25.349 23.805 1.00 64.85 100 CYS B O 1
ATOM 3281 N N . PHE B 1 101 ? -27.867 -26.829 25.471 1.00 59.31 101 PHE B N 1
ATOM 3282 C CA . PHE B 1 101 ? -29.208 -27.447 25.390 1.00 59.15 101 PHE B CA 1
ATOM 3283 C C . PHE B 1 101 ? -29.749 -27.691 26.794 1.00 62.43 101 PHE B C 1
ATOM 3284 O O . PHE B 1 101 ? -29.005 -27.481 27.782 1.00 65.07 101 PHE B O 1
ATOM 3292 N N . THR B 1 102 ? -31.028 -28.062 26.866 1.00 55.89 102 THR B N 1
ATOM 3293 C CA . THR B 1 102 ? -31.699 -28.463 28.125 1.00 69.09 102 THR B CA 1
ATOM 3294 C C . THR B 1 102 ? -32.798 -29.477 27.842 1.00 73.37 102 THR B C 1
ATOM 3295 O O . THR B 1 102 ? -33.245 -29.589 26.684 1.00 70.59 102 THR B O 1
ATOM 3299 N N . GLU B 1 103 ? -33.221 -30.161 28.901 1.00 75.44 103 GLU B N 1
ATOM 3300 C CA . GLU B 1 103 ? -34.456 -30.969 28.896 1.00 76.97 103 GLU B CA 1
ATOM 3301 C C . GLU B 1 103 ? -35.623 -30.006 28.700 1.00 72.27 103 GLU B C 1
ATOM 3302 O O . GLU B 1 103 ? -35.781 -29.113 29.540 1.00 80.26 103 GLU B O 1
ATOM 3308 N N . HIS B 1 104 ? -36.368 -30.178 27.614 1.00 80.42 104 HIS B N 1
ATOM 3309 C CA . HIS B 1 104 ? -37.677 -29.526 27.367 1.00 97.96 104 HIS B CA 1
ATOM 3310 C C . HIS B 1 104 ? -38.667 -30.568 26.826 1.00 104.11 104 HIS B C 1
ATOM 3311 O O . HIS B 1 104 ? -38.619 -30.881 25.606 1.00 99.58 104 HIS B O 1
ATOM 3318 N N . ASP B 1 105 ? -39.522 -31.087 27.714 1.00 108.09 105 ASP B N 1
ATOM 3319 C CA . ASP B 1 105 ? -40.602 -32.053 27.385 1.00 112.32 105 ASP B CA 1
ATOM 3320 C C . ASP B 1 105 ? -39.937 -33.329 26.861 1.00 100.42 105 ASP B C 1
ATOM 3321 O O . ASP B 1 105 ? -40.083 -33.644 25.666 1.00 92.83 105 ASP B O 1
ATOM 3326 N N . ASP B 1 106 ? -39.179 -33.993 27.733 1.00 102.16 106 ASP B N 1
ATOM 3327 C CA . ASP B 1 106 ? -38.551 -35.309 27.466 1.00 103.13 106 ASP B CA 1
ATOM 3328 C C . ASP B 1 106 ? -37.645 -35.214 26.238 1.00 97.43 106 ASP B C 1
ATOM 3329 O O . ASP B 1 106 ? -37.400 -36.252 25.626 1.00 90.76 106 ASP B O 1
ATOM 3334 N N . GLU B 1 107 ? -37.181 -34.023 25.870 1.00 95.45 107 GLU B N 1
ATOM 3335 C CA . GLU B 1 107 ? -36.388 -33.846 24.630 1.00 92.82 107 GLU B CA 1
ATOM 3336 C C . GLU B 1 107 ? -35.283 -32.815 24.865 1.00 85.97 107 GLU B C 1
ATOM 3337 O O . GLU B 1 107 ? -35.504 -31.876 25.637 1.00 92.79 107 GLU B O 1
ATOM 3343 N N . LEU B 1 108 ? -34.127 -33.015 24.232 1.00 76.47 108 LEU B N 1
ATOM 3344 C CA . LEU B 1 108 ? -32.953 -32.118 24.352 1.00 67.86 108 LEU B CA 1
ATOM 3345 C C . LEU B 1 108 ? -33.075 -31.041 23.284 1.00 71.75 108 LEU B C 1
ATOM 3346 O O . LEU B 1 108 ? -32.888 -31.358 22.111 1.00 76.58 108 LEU B O 1
ATOM 3351 N N . ARG B 1 109 ? -33.397 -29.823 23.705 1.00 76.22 109 ARG B N 1
ATOM 3352 C CA . ARG B 1 109 ? -33.658 -28.680 22.801 1.00 74.01 109 ARG B CA 1
ATOM 3353 C C . ARG B 1 109 ? -32.628 -27.583 23.050 1.00 70.09 109 ARG B C 1
ATOM 3354 O O . ARG B 1 109 ? -32.039 -27.459 24.123 1.00 64.69 109 ARG B O 1
ATOM 3362 N N . PRO B 1 110 ? -32.380 -26.725 22.053 1.00 61.13 110 PRO B N 1
ATOM 3363 C CA . PRO B 1 110 ? -31.490 -25.599 22.245 1.00 62.31 110 PRO B CA 1
ATOM 3364 C C . PRO B 1 110 ? -31.967 -24.686 23.381 1.00 65.61 110 PRO B C 1
ATOM 3365 O O . PRO B 1 110 ? -33.147 -24.391 23.454 1.00 67.60 110 PRO B O 1
ATOM 3369 N N . SER B 1 111 ? -31.016 -24.237 24.203 1.00 67.02 111 SER B N 1
ATOM 3370 C CA . SER B 1 111 ? -31.258 -23.353 25.369 1.00 66.32 111 SER B CA 1
ATOM 3371 C C . SER B 1 111 ? -30.092 -22.369 25.562 1.00 68.17 111 SER B C 1
ATOM 3372 O O . SER B 1 111 ? -29.064 -22.465 24.849 1.00 60.88 111 SER B O 1
ATOM 3375 N N . SER B 1 112 ? -30.255 -21.478 26.538 1.00 63.87 112 SER B N 1
ATOM 3376 C CA . SER B 1 112 ? -29.283 -20.438 26.936 1.00 58.13 112 SER B CA 1
ATOM 3377 C C . SER B 1 112 ? -28.664 -20.838 28.272 1.00 54.61 112 SER B C 1
ATOM 3378 O O . SER B 1 112 ? -29.398 -21.262 29.163 1.00 62.62 112 SER B O 1
ATOM 3381 N N . CYS B 1 113 ? -27.357 -20.696 28.412 1.00 54.05 113 CYS B N 1
ATOM 3382 C CA . CYS B 1 113 ? -26.658 -20.978 29.687 1.00 61.84 113 CYS B CA 1
ATOM 3383 C C . CYS B 1 113 ? -25.695 -19.837 30.008 1.00 66.42 113 CYS B C 1
ATOM 3384 O O . CYS B 1 113 ? -24.808 -19.542 29.178 1.00 72.01 113 CYS B O 1
ATOM 3387 N N . SER B 1 114 ? -25.829 -19.232 31.182 1.00 67.35 114 SER B N 1
ATOM 3388 C CA . SER B 1 114 ? -24.809 -18.299 31.723 1.00 72.86 114 SER B CA 1
ATOM 3389 C C . SER B 1 114 ? -23.514 -19.066 31.963 1.00 74.18 114 SER B C 1
ATOM 3390 O O . SER B 1 114 ? -23.590 -20.266 32.308 1.00 70.35 114 SER B O 1
ATOM 3393 N N . LYS B 1 115 ? -22.381 -18.405 31.743 1.00 89.88 115 LYS B N 1
ATOM 3394 C CA . LYS B 1 115 ? -21.054 -19.056 31.874 1.00 117.95 115 LYS B CA 1
ATOM 3395 C C . LYS B 1 115 ? -20.864 -19.467 33.331 1.00 117.44 115 LYS B C 1
ATOM 3396 O O . LYS B 1 115 ? -20.909 -18.576 34.191 1.00 120.63 115 LYS B O 1
ATOM 3402 N N . ILE B 1 116 ? -20.686 -20.764 33.586 1.00 122.96 116 ILE B N 1
ATOM 3403 C CA . ILE B 1 116 ? -20.517 -21.320 34.963 1.00 146.79 116 ILE B CA 1
ATOM 3404 C C . ILE B 1 116 ? -19.026 -21.304 35.319 1.00 160.84 116 ILE B C 1
ATOM 3405 O O . ILE B 1 116 ? -18.685 -20.924 36.464 1.00 168.07 116 ILE B O 1
ATOM 3410 N N . SER B 1 117 ? -18.172 -21.697 34.374 1.00 155.48 117 SER B N 1
ATOM 3411 C CA . SER B 1 117 ? -16.713 -21.840 34.588 1.00 147.53 117 SER B CA 1
ATOM 3412 C C . SER B 1 117 ? -16.005 -22.016 33.243 1.00 156.42 117 SER B C 1
ATOM 3413 O O . SER B 1 117 ? -16.655 -22.418 32.254 1.00 151.10 117 SER B O 1
ATOM 3416 N N . HIS B 1 118 ? -14.708 -21.714 33.233 1.00 172.60 118 HIS B N 1
ATOM 3417 C CA . HIS B 1 118 ? -13.770 -22.009 32.120 1.00 169.26 118 HIS B CA 1
ATOM 3418 C C . HIS B 1 118 ? -13.525 -23.527 32.141 1.00 163.46 118 HIS B C 1
ATOM 3419 O O . HIS B 1 118 ? -13.638 -24.120 33.233 1.00 166.52 118 HIS B O 1
ATOM 3426 N N . ASN B 1 119 ? -13.285 -24.136 30.975 1.00 150.57 119 ASN B N 1
ATOM 3427 C CA . ASN B 1 119 ? -13.025 -25.595 30.775 1.00 145.67 119 ASN B CA 1
ATOM 3428 C C . ASN B 1 119 ? -14.310 -26.407 31.036 1.00 133.64 119 ASN B C 1
ATOM 3429 O O . ASN B 1 119 ? -14.246 -27.665 31.039 1.00 115.16 119 ASN B O 1
ATOM 3434 N N . TYR B 1 120 ? -15.444 -25.703 31.173 1.00 126.47 120 TYR B N 1
ATOM 3435 C CA . TYR B 1 120 ? -16.829 -26.229 31.078 1.00 108.78 120 TYR B CA 1
ATOM 3436 C C . TYR B 1 120 ? -17.462 -25.574 29.848 1.00 101.51 120 TYR B C 1
ATOM 3437 O O . TYR B 1 120 ? -18.321 -24.679 30.019 1.00 99.29 120 TYR B O 1
ATOM 3446 N N . VAL B 1 121 ? -16.987 -25.992 28.664 1.00 87.02 121 VAL B N 1
ATOM 3447 C CA . VAL B 1 121 ? -17.240 -25.346 27.342 1.00 76.22 121 VAL B CA 1
ATOM 3448 C C . VAL B 1 121 ? -18.512 -25.939 26.742 1.00 71.13 121 VAL B C 1
ATOM 3449 O O . VAL B 1 121 ? -18.493 -27.127 26.338 1.00 64.34 121 VAL B O 1
ATOM 3453 N N . TYR B 1 122 ? -19.570 -25.129 26.681 1.00 63.96 122 TYR B N 1
ATOM 3454 C CA . TYR B 1 122 ? -20.871 -25.543 26.115 1.00 58.73 122 TYR B CA 1
ATOM 3455 C C . TYR B 1 122 ? -20.672 -25.868 24.639 1.00 61.08 122 TYR B C 1
ATOM 3456 O O . TYR B 1 122 ? -19.690 -25.406 24.053 1.00 68.09 122 TYR B O 1
ATOM 3465 N N . ASP B 1 123 ? -21.573 -26.662 24.070 1.00 55.81 123 ASP B N 1
ATOM 3466 C CA . ASP B 1 123 ? -21.403 -27.215 22.706 1.00 57.89 123 ASP B CA 1
ATOM 3467 C C . ASP B 1 123 ? -22.556 -26.765 21.804 1.00 54.32 123 ASP B C 1
ATOM 3468 O O . ASP B 1 123 ? -22.804 -27.421 20.789 1.00 56.96 123 ASP B O 1
ATOM 3473 N N . GLY B 1 124 ? -23.189 -25.641 22.125 1.00 55.75 124 GLY B N 1
ATOM 3474 C CA . GLY B 1 124 ? -24.074 -24.956 21.170 1.00 53.36 124 GLY B CA 1
ATOM 3475 C C . GLY B 1 124 ? -23.322 -24.599 19.909 1.00 55.24 124 GLY B C 1
ATOM 3476 O O . GLY B 1 124 ? -22.062 -24.507 19.959 1.00 64.91 124 GLY B O 1
ATOM 3477 N N . LYS B 1 125 ? -24.052 -24.464 18.802 1.00 58.51 125 LYS B N 1
ATOM 3478 C CA . LYS B 1 125 ? -23.463 -24.069 17.498 1.00 56.36 125 LYS B CA 1
ATOM 3479 C C . LYS B 1 125 ? -24.287 -22.939 16.896 1.00 51.39 125 LYS B C 1
ATOM 3480 O O . LYS B 1 125 ? -24.734 -23.066 15.760 1.00 55.90 125 LYS B O 1
ATOM 3486 N N . ARG B 1 126 ? -24.403 -21.867 17.664 1.00 52.09 126 ARG B N 1
ATOM 3487 C CA . ARG B 1 126 ? -25.068 -20.620 17.276 1.00 54.06 126 ARG B CA 1
ATOM 3488 C C . ARG B 1 126 ? -24.301 -19.433 17.863 1.00 59.41 126 ARG B C 1
ATOM 3489 O O . ARG B 1 126 ? -23.220 -19.582 18.471 1.00 50.22 126 ARG B O 1
ATOM 3497 N N . GLY B 1 127 ? -24.884 -18.257 17.723 1.00 59.45 127 GLY B N 1
ATOM 3498 C CA . GLY B 1 127 ? -24.273 -17.051 18.265 1.00 55.78 127 GLY B CA 1
ATOM 3499 C C . GLY B 1 127 ? -24.455 -17.015 19.745 1.00 51.29 127 GLY B C 1
ATOM 3500 O O . GLY B 1 127 ? -25.515 -17.425 20.195 1.00 52.59 127 GLY B O 1
ATOM 3501 N N . ALA B 1 128 ? -23.468 -16.468 20.445 1.00 52.89 128 ALA B N 1
ATOM 3502 C CA . ALA B 1 128 ? -23.597 -16.112 21.865 1.00 48.62 128 ALA B CA 1
ATOM 3503 C C . ALA B 1 128 ? -24.171 -14.703 21.982 1.00 47.80 128 ALA B C 1
ATOM 3504 O O . ALA B 1 128 ? -24.118 -13.955 21.007 1.00 48.15 128 ALA B O 1
ATOM 3506 N N . ALA B 1 129 ? -24.704 -14.379 23.154 1.00 45.11 129 ALA B N 1
ATOM 3507 C CA . ALA B 1 129 ? -25.394 -13.106 23.405 1.00 47.34 129 ALA B CA 1
ATOM 3508 C C . ALA B 1 129 ? -24.385 -12.046 23.842 1.00 45.76 129 ALA B C 1
ATOM 3509 O O . ALA B 1 129 ? -23.262 -12.381 24.170 1.00 47.53 129 ALA B O 1
ATOM 3511 N N . GLY B 1 130 ? -24.818 -10.789 23.797 1.00 53.31 130 GLY B N 1
ATOM 3512 C CA . GLY B 1 130 ? -23.986 -9.622 24.125 1.00 62.04 130 GLY B CA 1
ATOM 3513 C C . GLY B 1 130 ? -23.922 -9.398 25.625 1.00 62.76 130 GLY B C 1
ATOM 3514 O O . GLY B 1 130 ? -24.855 -9.854 26.344 1.00 53.25 130 GLY B O 1
ATOM 3515 N N . GLY B 1 131 ? -22.843 -8.753 26.079 1.00 55.64 131 GLY B N 1
ATOM 3516 C CA . GLY B 1 131 ? -22.689 -8.309 27.472 1.00 57.90 131 GLY B CA 1
ATOM 3517 C C . GLY B 1 131 ? -23.525 -7.063 27.729 1.00 55.78 131 GLY B C 1
ATOM 3518 O O . GLY B 1 131 ? -23.702 -6.259 26.808 1.00 51.04 131 GLY B O 1
ATOM 3519 N N . GLY B 1 132 ? -24.054 -6.926 28.938 1.00 56.45 132 GLY B N 1
ATOM 3520 C CA . GLY B 1 132 ? -24.833 -5.747 29.350 1.00 57.42 132 GLY B CA 1
ATOM 3521 C C . GLY B 1 132 ? -23.906 -4.587 29.645 1.00 62.05 132 GLY B C 1
ATOM 3522 O O . GLY B 1 132 ? -22.668 -4.804 29.874 1.00 52.98 132 GLY B O 1
ATOM 3523 N N . ALA B 1 133 ? -24.478 -3.389 29.617 1.00 60.66 133 ALA B N 1
ATOM 3524 C CA . ALA B 1 133 ? -23.779 -2.129 29.932 1.00 61.30 133 ALA B CA 1
ATOM 3525 C C . ALA B 1 133 ? -23.713 -1.981 31.446 1.00 64.46 133 ALA B C 1
ATOM 3526 O O . ALA B 1 133 ? -24.627 -2.458 32.152 1.00 65.78 133 ALA B O 1
ATOM 3528 N N . THR B 1 134 ? -22.649 -1.346 31.919 1.00 71.14 134 THR B N 1
ATOM 3529 C CA . THR B 1 134 ? -22.502 -0.943 33.332 1.00 60.99 134 THR B CA 1
ATOM 3530 C C . THR B 1 134 ? -22.906 0.523 33.453 1.00 61.47 134 THR B C 1
ATOM 3531 O O . THR B 1 134 ? -22.337 1.350 32.736 1.00 62.78 134 THR B O 1
ATOM 3535 N N . LEU B 1 135 ? -23.899 0.815 34.282 1.00 68.60 135 LEU B N 1
ATOM 3536 C CA . LEU B 1 135 ? -24.509 2.163 34.364 1.00 72.54 135 LEU B CA 1
ATOM 3537 C C . LEU B 1 135 ? -24.292 2.757 35.765 1.00 80.91 135 LEU B C 1
ATOM 3538 O O . LEU B 1 135 ? -24.000 2.006 36.719 1.00 68.82 135 LEU B O 1
ATOM 3543 N N . LEU B 1 136 ? -24.438 4.077 35.866 1.00 82.38 136 LEU B N 1
ATOM 3544 C CA . LEU B 1 136 ? -24.250 4.851 37.110 1.00 71.51 136 LEU B CA 1
ATOM 3545 C C . LEU B 1 136 ? -24.984 6.176 36.968 1.00 76.82 136 LEU B C 1
ATOM 3546 O O . LEU B 1 136 ? -24.646 6.961 36.062 1.00 81.03 136 LEU B O 1
ATOM 3551 N N . THR B 1 137 ? -25.916 6.426 37.873 1.00 78.03 137 THR B N 1
ATOM 3552 C CA . THR B 1 137 ? -26.704 7.674 37.923 1.00 81.89 137 THR B CA 1
ATOM 3553 C C . THR B 1 137 ? -26.471 8.326 39.285 1.00 87.96 137 THR B C 1
ATOM 3554 O O . THR B 1 137 ? -25.870 7.675 40.167 1.00 81.91 137 THR B O 1
ATOM 3558 N N . VAL B 1 138 ? -26.914 9.575 39.420 1.00 98.54 138 VAL B N 1
ATOM 3559 C CA . VAL B 1 138 ? -27.030 10.303 40.717 1.00 93.74 138 VAL B CA 1
ATOM 3560 C C . VAL B 1 138 ? -28.396 10.987 40.804 1.00 98.41 138 VAL B C 1
ATOM 3561 O O . VAL B 1 138 ? -28.772 11.343 41.926 1.00 111.98 138 VAL B O 1
ATOM 3565 N N . GLU B 1 139 ? -29.100 11.163 39.679 1.00 106.98 139 GLU B N 1
ATOM 3566 C CA . GLU B 1 139 ? -30.502 11.663 39.647 1.00 122.57 139 GLU B CA 1
ATOM 3567 C C . GLU B 1 139 ? -31.441 10.549 39.167 1.00 137.64 139 GLU B C 1
ATOM 3568 O O . GLU B 1 139 ? -30.960 9.413 38.949 1.00 145.13 139 GLU B O 1
ATOM 3574 N N . LYS B 1 140 ? -32.734 10.864 39.029 1.00 138.31 140 LYS B N 1
ATOM 3575 C CA . LYS B 1 140 ? -33.817 9.864 38.833 1.00 143.40 140 LYS B CA 1
ATOM 3576 C C . LYS B 1 140 ? -34.311 9.860 37.380 1.00 133.42 140 LYS B C 1
ATOM 3577 O O . LYS B 1 140 ? -35.389 9.300 37.134 1.00 133.13 140 LYS B O 1
ATOM 3583 N N . ASP B 1 141 ? -33.552 10.415 36.438 1.00 132.83 141 ASP B N 1
ATOM 3584 C CA . ASP B 1 141 ? -34.081 10.707 35.077 1.00 142.90 141 ASP B CA 1
ATOM 3585 C C . ASP B 1 141 ? -33.141 10.224 33.964 1.00 131.83 141 ASP B C 1
ATOM 3586 O O . ASP B 1 141 ? -33.621 10.075 32.832 1.00 122.92 141 ASP B O 1
ATOM 3591 N N . LEU B 1 142 ? -31.846 10.050 34.228 1.00 126.22 142 LEU B N 1
ATOM 3592 C CA . LEU B 1 142 ? -30.912 9.499 33.214 1.00 122.75 142 LEU B CA 1
ATOM 3593 C C . LEU B 1 142 ? -29.748 8.797 33.915 1.00 109.98 142 LEU B C 1
ATOM 3594 O O . LEU B 1 142 ? -29.732 8.765 35.156 1.00 111.41 142 LEU B O 1
ATOM 3599 N N . TRP B 1 143 ? -28.857 8.209 33.119 1.00 91.92 143 TRP B N 1
ATOM 3600 C CA . TRP B 1 143 ? -27.614 7.546 33.575 1.00 88.66 143 TRP B CA 1
ATOM 3601 C C . TRP B 1 143 ? -26.433 8.452 33.219 1.00 83.22 143 TRP B C 1
ATOM 3602 O O . TRP B 1 143 ? -26.212 8.714 32.023 1.00 82.65 143 TRP B O 1
ATOM 3613 N N . ASN B 1 144 ? -25.693 8.908 34.222 1.00 81.65 144 ASN B N 1
ATOM 3614 C CA . ASN B 1 144 ? -24.574 9.860 34.015 1.00 77.49 144 ASN B CA 1
ATOM 3615 C C . ASN B 1 144 ? -23.426 9.151 33.327 1.00 72.28 144 ASN B C 1
ATOM 3616 O O . ASN B 1 144 ? -22.805 9.783 32.469 1.00 90.54 144 ASN B O 1
ATOM 3621 N N . VAL B 1 145 ? -23.155 7.904 33.700 1.00 75.40 145 VAL B N 1
ATOM 3622 C CA . VAL B 1 145 ? -22.088 7.094 33.049 1.00 73.19 145 VAL B CA 1
ATOM 3623 C C . VAL B 1 145 ? -22.715 5.849 32.440 1.00 73.30 145 VAL B C 1
ATOM 3624 O O . VAL B 1 145 ? -23.583 5.242 33.086 1.00 82.45 145 VAL B O 1
ATOM 3628 N N . VAL B 1 146 ? -22.301 5.521 31.220 1.00 72.03 146 VAL B N 1
ATOM 3629 C CA . VAL B 1 146 ? -22.732 4.293 30.498 1.00 67.27 146 VAL B CA 1
ATOM 3630 C C . VAL B 1 146 ? -21.493 3.637 29.914 1.00 59.43 146 VAL B C 1
ATOM 3631 O O . VAL B 1 146 ? -20.922 4.218 29.001 1.00 64.28 146 VAL B O 1
ATOM 3635 N N . ALA B 1 147 ? -21.082 2.495 30.446 1.00 53.35 147 ALA B N 1
ATOM 3636 C CA . ALA B 1 147 ? -19.943 1.725 29.897 1.00 64.91 147 ALA B CA 1
ATOM 3637 C C . ALA B 1 147 ? -20.484 0.600 29.010 1.00 72.58 147 ALA B C 1
ATOM 3638 O O . ALA B 1 147 ? -21.348 -0.198 29.450 1.00 72.72 147 ALA B O 1
ATOM 3640 N N . GLY B 1 148 ? -20.002 0.548 27.778 1.00 70.76 148 GLY B N 1
ATOM 3641 C CA . GLY B 1 148 ? -20.587 -0.326 26.752 1.00 69.67 148 GLY B CA 1
ATOM 3642 C C . GLY B 1 148 ? -20.170 -1.763 26.955 1.00 61.54 148 GLY B C 1
ATOM 3643 O O . GLY B 1 148 ? -19.000 -1.976 27.327 1.00 54.36 148 GLY B O 1
ATOM 3644 N N . GLY B 1 149 ? -21.105 -2.691 26.707 1.00 61.20 149 GLY B N 1
ATOM 3645 C CA . GLY B 1 149 ? -20.883 -4.149 26.743 1.00 59.91 149 GLY B CA 1
ATOM 3646 C C . GLY B 1 149 ? -20.232 -4.685 25.473 1.00 54.91 149 GLY B C 1
ATOM 3647 O O . GLY B 1 149 ? -20.316 -4.045 24.437 1.00 51.77 149 GLY B O 1
ATOM 3648 N N . GLY B 1 150 ? -19.561 -5.832 25.568 1.00 56.17 150 GLY B N 1
ATOM 3649 C CA . GLY B 1 150 ? -18.961 -6.529 24.419 1.00 60.42 150 GLY B CA 1
ATOM 3650 C C . GLY B 1 150 ? -20.013 -7.322 23.662 1.00 58.31 150 GLY B C 1
ATOM 3651 O O . GLY B 1 150 ? -20.977 -7.786 24.281 1.00 58.14 150 GLY B O 1
ATOM 3652 N N . ALA B 1 151 ? -19.857 -7.440 22.352 1.00 49.58 151 ALA B N 1
ATOM 3653 C CA . ALA B 1 151 ? -20.718 -8.276 21.496 1.00 57.83 151 ALA B CA 1
ATOM 3654 C C . ALA B 1 151 ? -20.428 -9.757 21.757 1.00 51.74 151 ALA B C 1
ATOM 3655 O O . ALA B 1 151 ? -19.289 -10.113 22.086 1.00 47.87 151 ALA B O 1
ATOM 3657 N N . GLY B 1 152 ? -21.445 -10.590 21.584 1.00 49.74 152 GLY B N 1
ATOM 3658 C CA . GLY B 1 152 ? -21.300 -12.042 21.734 1.00 53.55 152 GLY B CA 1
ATOM 3659 C C . GLY B 1 152 ? -20.612 -12.641 20.528 1.00 48.02 152 GLY B C 1
ATOM 3660 O O . GLY B 1 152 ? -20.771 -12.124 19.411 1.00 53.32 152 GLY B O 1
ATOM 3661 N N . ALA B 1 153 ? -19.932 -13.752 20.726 1.00 43.07 153 ALA B N 1
ATOM 3662 C CA . ALA B 1 153 ? -19.285 -14.486 19.627 1.00 43.98 153 ALA B CA 1
ATOM 3663 C C . ALA B 1 153 ? -20.345 -15.003 18.646 1.00 51.22 153 ALA B C 1
ATOM 3664 O O . ALA B 1 153 ? -21.378 -15.595 19.062 1.00 50.76 153 ALA B O 1
ATOM 3666 N N . SER B 1 154 ? -20.057 -14.837 17.364 1.00 54.10 154 SER B N 1
ATOM 3667 C CA . SER B 1 154 ? -20.909 -15.312 16.255 1.00 52.75 154 SER B CA 1
ATOM 3668 C C . SER B 1 154 ? -20.407 -16.710 15.899 1.00 58.63 154 SER B C 1
ATOM 3669 O O . SER B 1 154 ? -19.182 -16.994 16.142 1.00 50.27 154 SER B O 1
ATOM 3672 N N . TRP B 1 155 ? -21.313 -17.550 15.389 1.00 50.32 155 TRP B N 1
ATOM 3673 C CA . TRP B 1 155 ? -20.964 -18.860 14.793 1.00 48.46 155 TRP B CA 1
ATOM 3674 C C . TRP B 1 155 ? -20.573 -18.641 13.316 1.00 54.70 155 TRP B C 1
ATOM 3675 O O . TRP B 1 155 ? -20.471 -17.462 12.892 1.00 62.53 155 TRP B O 1
ATOM 3686 N N . ASP B 1 156 ? -20.392 -19.718 12.548 1.00 57.02 156 ASP B N 1
ATOM 3687 C CA . ASP B 1 156 ? -19.995 -19.681 11.121 1.00 55.80 156 ASP B CA 1
ATOM 3688 C C . ASP B 1 156 ? -21.024 -19.058 10.166 1.00 60.50 156 ASP B C 1
ATOM 3689 O O . ASP B 1 156 ? -20.567 -18.360 9.204 1.00 84.40 156 ASP B O 1
ATOM 3694 N N . GLY B 1 157 ? -22.324 -19.277 10.305 1.00 48.37 157 GLY B N 1
ATOM 3695 C CA . GLY B 1 157 ? -23.184 -18.877 9.154 1.00 54.04 157 GLY B CA 1
ATOM 3696 C C . GLY B 1 157 ? -23.479 -17.375 8.991 1.00 48.23 157 GLY B C 1
ATOM 3697 O O . GLY B 1 157 ? -22.631 -16.504 9.318 1.00 50.74 157 GLY B O 1
ATOM 3698 N N . PHE B 1 158 ? -24.674 -17.068 8.491 1.00 49.42 158 PHE B N 1
ATOM 3699 C CA . PHE B 1 158 ? -25.243 -15.703 8.521 1.00 50.97 158 PHE B CA 1
ATOM 3700 C C . PHE B 1 158 ? -26.759 -15.777 8.491 1.00 49.00 158 PHE B C 1
ATOM 3701 O O . PHE B 1 158 ? -27.305 -16.566 7.746 1.00 53.53 158 PHE B O 1
ATOM 3709 N N . ASP B 1 159 ? -27.380 -14.901 9.263 1.00 50.63 159 ASP B N 1
ATOM 3710 C CA . ASP B 1 159 ? -28.833 -14.657 9.239 1.00 52.46 159 ASP B CA 1
ATOM 3711 C C . ASP B 1 159 ? -29.111 -13.302 9.881 1.00 52.36 159 ASP B C 1
ATOM 3712 O O . ASP B 1 159 ? -28.159 -12.610 10.254 1.00 57.40 159 ASP B O 1
ATOM 3725 N N . GLU B 1 161 ? -31.323 -13.013 12.447 1.00 54.10 161 GLU B N 1
ATOM 3726 C CA . GLU B 1 161 ? -32.052 -13.440 13.667 1.00 60.25 161 GLU B CA 1
ATOM 3727 C C . GLU B 1 161 ? -31.217 -13.093 14.906 1.00 66.69 161 GLU B C 1
ATOM 3728 O O . GLU B 1 161 ? -30.866 -14.011 15.700 1.00 68.79 161 GLU B O 1
ATOM 3734 N N . VAL B 1 162 ? -30.965 -11.797 15.090 1.00 57.50 162 VAL B N 1
ATOM 3735 C CA . VAL B 1 162 ? -30.071 -11.283 16.155 1.00 49.31 162 VAL B CA 1
ATOM 3736 C C . VAL B 1 162 ? -30.557 -9.909 16.589 1.00 51.69 162 VAL B C 1
ATOM 3737 O O . VAL B 1 162 ? -31.114 -9.183 15.766 1.00 53.41 162 VAL B O 1
ATOM 3741 N N . GLY B 1 163 ? -30.377 -9.605 17.869 1.00 57.52 163 GLY B N 1
ATOM 3742 C CA . GLY B 1 163 ? -30.845 -8.355 18.487 1.00 53.71 163 GLY B CA 1
ATOM 3743 C C . GLY B 1 163 ? -29.696 -7.378 18.653 1.00 59.04 163 GLY B C 1
ATOM 3744 O O . GLY B 1 163 ? -28.512 -7.822 18.752 1.00 51.33 163 GLY B O 1
ATOM 3745 N N . TYR B 1 164 ? -30.036 -6.088 18.657 1.00 58.66 164 TYR B N 1
ATOM 3746 C CA . TYR B 1 164 ? -29.223 -5.000 19.261 1.00 57.07 164 TYR B CA 1
ATOM 3747 C C . TYR B 1 164 ? -29.327 -5.072 20.787 1.00 55.88 164 TYR B C 1
ATOM 3748 O O . TYR B 1 164 ? -30.434 -5.363 21.328 1.00 54.28 164 TYR B O 1
ATOM 3757 N N . GLY B 1 165 ? -28.228 -4.778 21.475 1.00 54.59 165 GLY B N 1
ATOM 3758 C CA . GLY B 1 165 ? -28.304 -4.484 22.913 1.00 62.74 165 GLY B CA 1
ATOM 3759 C C . GLY B 1 165 ? -29.140 -3.234 23.134 1.00 62.86 165 GLY B C 1
ATOM 3760 O O . GLY B 1 165 ? -29.432 -2.540 22.138 1.00 62.46 165 GLY B O 1
ATOM 3761 N N . ALA B 1 166 ? -29.495 -2.938 24.384 1.00 58.31 166 ALA B N 1
ATOM 3762 C CA . ALA B 1 166 ? -30.098 -1.647 24.772 1.00 60.22 166 ALA B CA 1
ATOM 3763 C C . ALA B 1 166 ? -29.146 -0.471 24.457 1.00 63.35 166 ALA B C 1
ATOM 3764 O O . ALA B 1 166 ? -27.885 -0.622 24.450 1.00 53.24 166 ALA B O 1
ATOM 3766 N N . SER B 1 167 ? -29.742 0.693 24.220 1.00 67.16 167 SER B N 1
ATOM 3767 C CA . SER B 1 167 ? -29.022 1.961 23.943 1.00 72.57 167 SER B CA 1
ATOM 3768 C C . SER B 1 167 ? -29.567 3.088 24.812 1.00 70.87 167 SER B C 1
ATOM 3769 O O . SER B 1 167 ? -30.775 3.111 25.099 1.00 82.03 167 SER B O 1
ATOM 3772 N N . ALA B 1 168 ? -28.699 4.008 25.197 1.00 74.19 168 ALA B N 1
ATOM 3773 C CA . ALA B 1 168 ? -29.118 5.217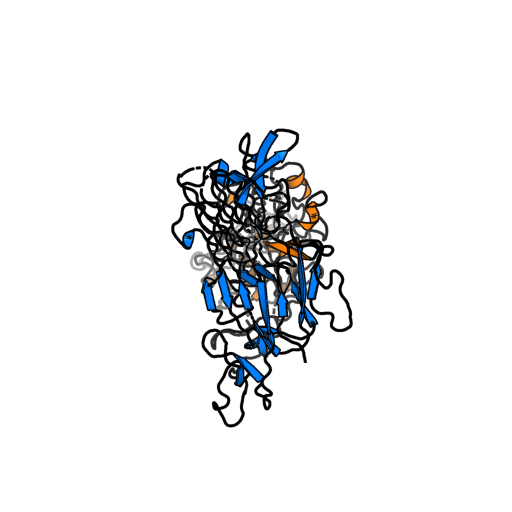 25.936 1.00 79.86 168 ALA B CA 1
ATOM 3774 C C . ALA B 1 168 ? -29.853 6.139 24.966 1.00 79.61 168 ALA B C 1
ATOM 3775 O O . ALA B 1 168 ? -30.975 6.564 25.275 1.00 76.35 168 ALA B O 1
ATOM 3777 N N . ILE B 1 169 ? -29.232 6.409 23.818 1.00 83.34 169 ILE B N 1
ATOM 3778 C CA . ILE B 1 169 ? -29.816 7.267 22.748 1.00 83.67 169 ILE B CA 1
ATOM 3779 C C . ILE B 1 169 ? -30.181 6.404 21.545 1.00 83.28 169 ILE B C 1
ATOM 3780 O O . ILE B 1 169 ? -29.594 5.317 21.368 1.00 77.57 169 ILE B O 1
ATOM 3785 N N . HIS B 1 170 ? -31.060 6.937 20.705 1.00 83.38 170 HIS B N 1
ATOM 3786 C CA . HIS B 1 170 ? -31.525 6.274 19.465 1.00 85.21 170 HIS B CA 1
ATOM 3787 C C . HIS B 1 170 ? -30.323 5.784 18.652 1.00 85.06 170 HIS B C 1
ATOM 3788 O O . HIS B 1 170 ? -29.268 6.473 18.634 1.00 82.23 170 HIS B O 1
ATOM 3795 N N . VAL B 1 171 ? -30.481 4.616 18.031 1.00 75.85 171 VAL B N 1
ATOM 3796 C CA . VAL B 1 171 ? -29.518 4.081 17.036 1.00 69.47 171 VAL B CA 1
ATOM 3797 C C . VAL B 1 171 ? -30.302 3.736 15.779 1.00 71.65 171 VAL B C 1
ATOM 3798 O O . VAL B 1 171 ? -31.332 3.039 15.904 1.00 62.35 171 VAL B O 1
ATOM 3802 N N . LYS B 1 172 ? -29.846 4.235 14.629 1.00 81.39 172 LYS B N 1
ATOM 3803 C CA . LYS B 1 172 ? -30.498 3.949 13.329 1.00 83.16 172 LYS B CA 1
ATOM 3804 C C . LYS B 1 172 ? -30.111 2.526 12.990 1.00 77.41 172 LYS B C 1
ATOM 3805 O O . LYS B 1 172 ? -28.924 2.230 12.846 1.00 78.57 172 LYS B O 1
ATOM 3811 N N . PRO B 1 173 ? -31.090 1.598 12.937 1.00 70.19 173 PRO B N 1
ATOM 3812 C CA . PRO B 1 173 ? -30.762 0.192 12.782 1.00 72.21 173 PRO B CA 1
ATOM 3813 C C . PRO B 1 173 ? -30.204 -0.082 11.386 1.00 69.57 173 PRO B C 1
ATOM 3814 O O . PRO B 1 173 ? -30.426 0.668 10.475 1.00 69.20 173 PRO B O 1
ATOM 3818 N N . ASP B 1 174 ? -29.473 -1.178 11.294 1.00 64.92 174 ASP B N 1
ATOM 3819 C CA . ASP B 1 174 ? -28.779 -1.615 10.075 1.00 54.07 174 ASP B CA 1
ATOM 3820 C C . ASP B 1 174 ? -29.847 -1.998 9.052 1.00 62.54 174 ASP B C 1
ATOM 3821 O O . ASP B 1 174 ? -31.003 -2.303 9.452 1.00 57.49 174 ASP B O 1
ATOM 3826 N N . GLN B 1 175 ? -29.454 -1.977 7.780 1.00 70.98 175 GLN B N 1
ATOM 3827 C CA . GLN B 1 175 ? -30.276 -2.436 6.626 1.00 74.89 175 GLN B CA 1
ATOM 3828 C C . GLN B 1 175 ? -30.799 -3.849 6.966 1.00 69.11 175 GLN B C 1
ATOM 3829 O O . GLN B 1 175 ? -31.980 -4.124 6.730 1.00 62.98 175 GLN B O 1
ATOM 3835 N N . ARG B 1 176 ? -29.984 -4.696 7.606 1.00 66.50 176 ARG B N 1
ATOM 3836 C CA . ARG B 1 176 ? -30.280 -6.137 7.823 1.00 57.82 176 ARG B CA 1
ATOM 3837 C C . ARG B 1 176 ? -31.112 -6.345 9.093 1.00 55.83 176 ARG B C 1
ATOM 3838 O O . ARG B 1 176 ? -31.379 -7.504 9.411 1.00 58.33 176 ARG B O 1
ATOM 3846 N N . CYS B 1 177 ? -31.525 -5.303 9.814 1.00 52.19 177 CYS B N 1
ATOM 3847 C CA . CYS B 1 177 ? -32.363 -5.497 11.031 1.00 62.29 177 CYS B CA 1
ATOM 3848 C C . CYS B 1 177 ? -33.829 -5.621 10.593 1.00 54.85 177 CYS B C 1
ATOM 3849 O O . CYS B 1 177 ? -34.427 -4.597 10.303 1.00 71.02 177 CYS B O 1
ATOM 3852 N N . ASN B 1 178 ? -34.388 -6.826 10.555 1.00 55.94 178 ASN B N 1
ATOM 3853 C CA . ASN B 1 178 ? -35.766 -7.045 10.048 1.00 62.51 178 ASN B CA 1
ATOM 3854 C C . ASN B 1 178 ? -36.652 -7.499 11.204 1.00 60.00 178 ASN B C 1
ATOM 3855 O O . ASN B 1 178 ? -36.418 -7.037 12.308 1.00 61.61 178 ASN B O 1
ATOM 3860 N N . GLU B 1 179 ? -37.632 -8.360 10.945 1.00 64.89 179 GLU B N 1
ATOM 3861 C CA . GLU B 1 179 ? -38.743 -8.652 11.888 1.00 71.62 179 GLU B CA 1
ATOM 3862 C C . GLU B 1 179 ? -38.161 -9.154 13.202 1.00 65.69 179 GLU B C 1
ATOM 3863 O O . GLU B 1 179 ? -38.583 -8.624 14.251 1.00 63.24 179 GLU B O 1
ATOM 3869 N N . THR B 1 180 ? -37.234 -10.113 13.148 1.00 61.78 180 THR B N 1
ATOM 3870 C CA . THR B 1 180 ? -36.718 -10.760 14.378 1.00 62.94 180 THR B CA 1
ATOM 3871 C C . THR B 1 180 ? -35.832 -9.771 15.131 1.00 61.79 180 THR B C 1
ATOM 3872 O O . THR B 1 180 ? -36.045 -9.596 16.349 1.00 61.95 180 THR B O 1
ATOM 3876 N N . CYS B 1 181 ? -34.900 -9.127 14.433 1.00 60.00 181 CYS B N 1
ATOM 3877 C CA . CYS B 1 181 ? -33.958 -8.164 15.053 1.00 60.00 181 CYS B CA 1
ATOM 3878 C C . CYS B 1 181 ? -34.742 -7.057 15.772 1.00 63.44 181 CYS B C 1
ATOM 3879 O O . CYS B 1 181 ? -34.369 -6.688 16.892 1.00 77.63 181 CYS B O 1
ATOM 3882 N N . LYS B 1 182 ? -35.838 -6.591 15.192 1.00 62.75 182 LYS B N 1
ATOM 3883 C CA . LYS B 1 182 ? -36.629 -5.483 15.774 1.00 62.48 182 LYS B CA 1
ATOM 3884 C C . LYS B 1 182 ? -37.487 -6.040 16.901 1.00 62.15 182 LYS B C 1
ATOM 3885 O O . LYS B 1 182 ? -37.829 -5.281 17.798 1.00 66.01 182 LYS B O 1
ATOM 3891 N N . ALA B 1 183 ? -37.836 -7.317 16.862 1.00 61.76 183 ALA B N 1
ATOM 3892 C CA . ALA B 1 183 ? -38.712 -7.919 17.892 1.00 58.51 183 ALA B CA 1
ATOM 3893 C C . ALA B 1 183 ? -37.903 -8.163 19.162 1.00 60.07 183 ALA B C 1
ATOM 3894 O O . ALA B 1 183 ? -38.452 -7.929 20.245 1.00 63.58 183 ALA B O 1
ATOM 3896 N N . VAL B 1 184 ? -36.660 -8.633 19.025 1.00 56.06 184 VAL B N 1
ATOM 3897 C CA . VAL B 1 184 ? -35.848 -9.096 20.187 1.00 59.95 184 VAL B CA 1
ATOM 3898 C C . VAL B 1 184 ? -34.916 -7.969 20.663 1.00 60.62 184 VAL B C 1
ATOM 3899 O O . VAL B 1 184 ? -34.328 -8.125 21.747 1.00 58.27 184 VAL B O 1
ATOM 3903 N N . SER B 1 185 ? -34.739 -6.899 19.888 1.00 58.24 185 SER B N 1
ATOM 3904 C CA . SER B 1 185 ? -33.865 -5.778 20.305 1.00 58.67 185 SER B CA 1
ATOM 3905 C C . SER B 1 185 ? -34.456 -5.136 21.560 1.00 62.95 185 SER B C 1
ATOM 3906 O O . SER B 1 185 ? -35.697 -5.104 21.721 1.00 64.00 185 SER B O 1
ATOM 3909 N N . HIS B 1 186 ? -33.578 -4.692 22.450 1.00 69.62 186 HIS B N 1
ATOM 3910 C CA . HIS B 1 186 ? -33.951 -4.171 23.783 1.00 65.80 186 HIS B CA 1
ATOM 3911 C C . HIS B 1 186 ? -34.224 -2.669 23.682 1.00 70.37 186 HIS B C 1
ATOM 3912 O O . HIS B 1 186 ? -33.378 -1.929 23.127 1.00 68.29 186 HIS B O 1
ATOM 3919 N N . THR B 1 187 ? -35.331 -2.226 24.264 1.00 77.02 187 THR B N 1
ATOM 3920 C CA . THR B 1 187 ? -35.653 -0.785 24.423 1.00 83.58 187 THR B CA 1
ATOM 3921 C C . THR B 1 187 ? -34.952 -0.226 25.666 1.00 83.82 187 THR B C 1
ATOM 3922 O O . THR B 1 187 ? -34.248 0.779 25.526 1.00 101.40 187 THR B O 1
ATOM 3926 N N . ASP B 1 188 ? -35.112 -0.873 26.821 1.00 87.06 188 ASP B N 1
ATOM 3927 C CA . ASP B 1 188 ? -34.559 -0.411 28.121 1.00 92.05 188 ASP B CA 1
ATOM 3928 C C . ASP B 1 188 ? -33.402 -1.310 28.542 1.00 82.90 188 ASP B C 1
ATOM 3929 O O . ASP B 1 188 ? -33.306 -2.437 28.040 1.00 75.76 188 ASP B O 1
ATOM 3934 N N . PHE B 1 189 ? -32.562 -0.816 29.447 1.00 80.53 189 PHE B N 1
ATOM 3935 C CA . PHE B 1 189 ? -31.355 -1.541 29.913 1.00 74.56 189 PHE B CA 1
ATOM 3936 C C . PHE B 1 189 ? -31.743 -2.650 30.883 1.00 75.57 189 PHE B C 1
ATOM 3937 O O . PHE B 1 189 ? -31.017 -3.662 30.941 1.00 75.94 189 PHE B O 1
ATOM 3945 N N . ILE B 1 190 ? -32.814 -2.439 31.651 1.00 78.44 190 ILE B N 1
ATOM 3946 C CA . ILE B 1 190 ? -33.357 -3.477 32.572 1.00 86.92 190 ILE B CA 1
ATOM 3947 C C . ILE B 1 190 ? -34.524 -4.115 31.841 1.00 87.95 190 ILE B C 1
ATOM 3948 O O . ILE B 1 190 ? -35.613 -3.503 31.783 1.00 86.07 190 ILE B O 1
ATOM 3953 N N . VAL B 1 191 ? -34.262 -5.280 31.270 1.00 87.27 191 VAL B N 1
ATOM 3954 C CA . VAL B 1 191 ? -35.208 -5.957 30.345 1.00 92.13 191 VAL B CA 1
ATOM 3955 C C . VAL B 1 191 ? -36.155 -6.777 31.208 1.00 82.70 191 VAL B C 1
ATOM 3956 O O . VAL B 1 191 ? -35.679 -7.429 32.163 1.00 69.91 191 VAL B O 1
ATOM 3960 N N . GLU B 1 192 ? -37.442 -6.726 30.880 1.00 92.12 192 GLU B N 1
ATOM 3961 C CA . GLU B 1 192 ? -38.480 -7.483 31.616 1.00 101.01 192 GLU B CA 1
ATOM 3962 C C . GLU B 1 192 ? -38.313 -8.963 31.290 1.00 102.57 192 GLU B C 1
ATOM 3963 O O . GLU B 1 192 ? -37.958 -9.276 30.136 1.00 98.49 192 GLU B O 1
ATOM 3969 N N . ARG B 1 193 ? -38.535 -9.819 32.290 1.00 114.47 193 ARG B N 1
ATOM 3970 C CA . ARG B 1 193 ? -38.529 -11.297 32.148 1.00 120.65 193 ARG B CA 1
ATOM 3971 C C . ARG B 1 193 ? -39.534 -11.674 31.059 1.00 128.12 193 ARG B C 1
ATOM 3972 O O . ARG B 1 193 ? -40.576 -10.990 30.952 1.00 134.23 193 ARG B O 1
ATOM 3980 N N . ARG B 1 194 ? -39.218 -12.688 30.251 1.00 129.75 194 ARG B N 1
ATOM 3981 C CA . ARG B 1 194 ? -40.143 -13.233 29.218 1.00 132.15 194 ARG B CA 1
ATOM 3982 C C . ARG B 1 194 ? -40.417 -12.167 28.148 1.00 116.47 194 ARG B C 1
ATOM 3983 O O . ARG B 1 194 ? -41.363 -12.347 27.368 1.00 117.26 194 ARG B O 1
ATOM 3991 N N . ASP B 1 195 ? -39.614 -11.104 28.106 1.00 106.95 195 ASP B N 1
ATOM 3992 C CA . ASP B 1 195 ? -39.702 -10.056 27.058 1.00 98.49 195 ASP B CA 1
ATOM 3993 C C . ASP B 1 195 ? -38.580 -10.296 26.045 1.00 83.34 195 ASP B C 1
ATOM 3994 O O . ASP B 1 195 ? -37.609 -11.008 26.378 1.00 77.80 195 ASP B O 1
ATOM 3999 N N . ASN B 1 196 ? -38.753 -9.774 24.833 1.00 73.93 196 ASN B N 1
ATOM 4000 C CA . ASN B 1 196 ? -37.743 -9.847 23.749 1.00 71.71 196 ASN B CA 1
ATOM 4001 C C . ASN B 1 196 ? -37.268 -11.293 23.509 1.00 68.66 196 ASN B C 1
ATOM 4002 O O . ASN B 1 196 ? -36.128 -11.472 23.041 1.00 57.27 196 ASN B O 1
ATOM 4007 N N . ARG B 1 197 ? -38.123 -12.297 23.731 1.00 74.41 197 ARG B N 1
ATOM 4008 C CA . ARG B 1 197 ? -37.816 -13.706 23.357 1.00 76.09 197 ARG B CA 1
ATOM 4009 C C . ARG B 1 197 ? -37.957 -13.866 21.835 1.00 73.02 197 ARG B C 1
ATOM 4010 O O . ARG B 1 197 ? -38.733 -13.107 21.219 1.00 70.81 197 ARG B O 1
ATOM 4018 N N . CYS B 1 198 ? -37.184 -14.775 21.236 1.00 68.91 198 CYS B N 1
ATOM 4019 C CA . CYS B 1 198 ? -37.213 -15.041 19.776 1.00 68.44 198 CYS B CA 1
ATOM 4020 C C . CYS B 1 198 ? -38.632 -15.429 19.383 1.00 79.88 198 CYS B C 1
ATOM 4021 O O . CYS B 1 198 ? -39.284 -16.184 20.100 1.00 87.67 198 CYS B O 1
ATOM 4024 N N . PRO B 1 199 ? -39.145 -14.953 18.228 1.00 84.50 199 PRO B N 1
ATOM 4025 C CA . PRO B 1 199 ? -40.541 -15.173 17.862 1.00 89.92 199 PRO B CA 1
ATOM 4026 C C . PRO B 1 199 ? -40.817 -16.641 17.512 1.00 88.71 199 PRO B C 1
ATOM 4027 O O . PRO B 1 199 ? -39.893 -17.330 17.106 1.00 74.99 199 PRO B O 1
ATOM 4031 N N . GLY B 1 200 ? -42.071 -17.063 17.708 1.00 99.49 200 GLY B N 1
ATOM 4032 C CA . GLY B 1 200 ? -42.584 -18.392 17.335 1.00 105.77 200 GLY B CA 1
ATOM 4033 C C . GLY B 1 200 ? -42.182 -19.455 18.339 1.00 119.71 200 GLY B C 1
ATOM 4034 O O . GLY B 1 200 ? -42.070 -19.140 19.540 1.00 129.01 200 GLY B O 1
ATOM 4035 N N . GLU B 1 201 ? -41.989 -20.683 17.857 1.00 134.53 201 GLU B N 1
ATOM 4036 C CA . GLU B 1 201 ? -41.577 -21.857 18.675 1.00 143.78 201 GLU B CA 1
ATOM 4037 C C . GLU B 1 201 ? -40.069 -21.798 18.957 1.00 136.14 201 GLU B C 1
ATOM 4038 O O . GLU B 1 201 ? -39.604 -22.494 19.889 1.00 113.52 201 GLU B O 1
ATOM 4044 N N . LYS B 1 202 ? -39.331 -20.994 18.185 1.00 128.44 202 LYS B N 1
ATOM 4045 C CA . LYS B 1 202 ? -37.867 -20.795 18.355 1.00 126.38 202 LYS B CA 1
ATOM 4046 C C . LYS B 1 202 ? -37.560 -19.970 19.615 1.00 120.15 202 LYS B C 1
ATOM 4047 O O . LYS B 1 202 ? -36.369 -19.678 19.834 1.00 105.85 202 LYS B O 1
ATOM 4053 N N . GLY B 1 203 ? -38.566 -19.604 20.417 1.00 114.83 203 GLY B N 1
ATOM 4054 C CA . GLY B 1 203 ? -38.367 -18.806 21.643 1.00 106.83 203 GLY B CA 1
ATOM 4055 C C . GLY B 1 203 ? -37.458 -19.508 22.644 1.00 101.19 203 GLY B C 1
ATOM 4056 O O . GLY B 1 203 ? -36.620 -18.835 23.268 1.00 93.30 203 GLY B O 1
ATOM 4057 N N . GLU B 1 204 ? -37.617 -20.819 22.817 1.00 99.49 204 GLU B N 1
ATOM 4058 C CA . GLU B 1 204 ? -36.760 -21.615 23.735 1.00 94.37 204 GLU B CA 1
ATOM 4059 C C . GLU B 1 204 ? -35.306 -21.484 23.276 1.00 80.20 204 GLU B C 1
ATOM 4060 O O . GLU B 1 204 ? -34.419 -21.649 24.123 1.00 77.75 204 GLU B O 1
ATOM 4066 N N . SER B 1 205 ? -35.080 -21.193 21.991 1.00 73.87 205 SER B N 1
ATOM 4067 C CA . SER B 1 205 ? -33.736 -21.219 21.355 1.00 82.51 205 SER B CA 1
ATOM 4068 C C . SER B 1 205 ? -33.019 -19.880 21.534 1.00 69.65 205 SER B C 1
ATOM 4069 O O . SER B 1 205 ? -31.854 -19.802 21.104 1.00 63.59 205 SER B O 1
ATOM 4072 N N . THR B 1 206 ? -33.687 -18.884 22.124 1.00 62.70 206 THR B N 1
ATOM 4073 C CA . THR B 1 206 ? -33.092 -17.569 22.464 1.00 60.52 206 THR B CA 1
ATOM 4074 C C . THR B 1 206 ? -31.868 -17.755 23.370 1.00 58.15 206 THR B C 1
ATOM 4075 O O . THR B 1 206 ? -31.987 -18.452 24.395 1.00 60.78 206 THR B O 1
ATOM 4079 N N . VAL B 1 207 ? -30.743 -17.150 22.981 1.00 47.50 207 VAL B N 1
ATOM 4080 C CA . VAL B 1 207 ? -29.536 -16.983 23.836 1.00 49.06 207 VAL B CA 1
ATOM 4081 C C . VAL B 1 207 ? -29.552 -15.565 24.394 1.00 47.91 207 VAL B C 1
ATOM 4082 O O . VAL B 1 207 ? -29.517 -14.601 23.621 1.00 48.49 207 VAL B O 1
ATOM 4086 N N . PHE B 1 208 ? -29.707 -15.456 25.701 1.00 52.24 208 PHE B N 1
ATOM 4087 C CA . PHE B 1 208 ? -30.061 -14.186 26.379 1.00 55.41 208 PHE B CA 1
ATOM 4088 C C . PHE B 1 208 ? -28.802 -13.350 26.633 1.00 52.11 208 PHE B C 1
ATOM 4089 O O . PHE B 1 208 ? -27.741 -13.856 27.129 1.00 46.73 208 PHE B O 1
ATOM 4097 N N . GLY B 1 209 ? -28.923 -12.074 26.281 1.00 54.68 209 GLY B N 1
ATOM 4098 C CA . GLY B 1 209 ? -27.929 -11.053 26.628 1.00 57.20 209 GLY B CA 1
ATOM 4099 C C . GLY B 1 209 ? -27.869 -10.889 28.129 1.00 58.55 209 GLY B C 1
ATOM 4100 O O . GLY B 1 209 ? -28.918 -11.157 28.797 1.00 59.03 209 GLY B O 1
ATOM 4101 N N . GLY B 1 210 ? -26.688 -10.507 28.625 1.00 51.35 210 GLY B N 1
ATOM 4102 C CA . GLY B 1 210 ? -26.428 -10.315 30.055 1.00 49.44 210 GLY B CA 1
ATOM 4103 C C . GLY B 1 210 ? -27.252 -9.165 30.610 1.00 53.91 210 GLY B C 1
ATOM 4104 O O . GLY B 1 210 ? -27.609 -8.227 29.854 1.00 46.96 210 GLY B O 1
ATOM 4105 N N . PHE B 1 211 ? -27.592 -9.269 31.892 1.00 59.79 211 PHE B N 1
ATOM 4106 C CA . PHE B 1 211 ? -28.214 -8.184 32.675 1.00 63.34 211 PHE B CA 1
ATOM 4107 C C . PHE B 1 211 ? -27.428 -6.918 32.364 1.00 59.77 211 PHE B C 1
ATOM 4108 O O . PHE B 1 211 ? -26.182 -7.012 32.375 1.00 52.00 211 PHE B O 1
ATOM 4116 N N . GLY B 1 212 ? -28.139 -5.823 32.073 1.00 54.33 212 GLY B N 1
ATOM 4117 C CA . GLY B 1 212 ? -27.529 -4.583 31.559 1.00 63.11 212 GLY B CA 1
ATOM 4118 C C . GLY B 1 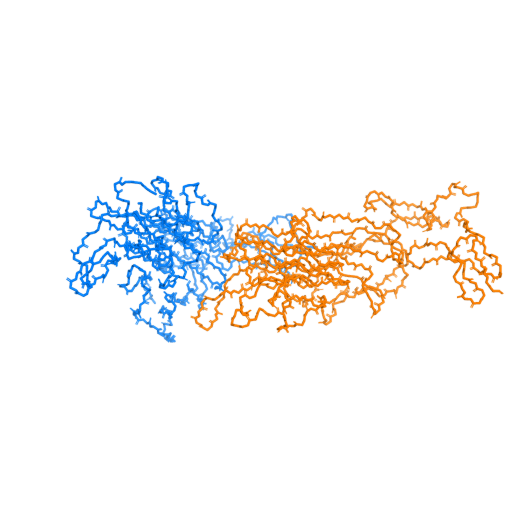212 ? -27.876 -4.318 30.102 1.00 63.44 212 GLY B C 1
ATOM 4119 O O . GLY B 1 212 ? -27.389 -3.308 29.544 1.00 56.46 212 GLY B O 1
ATOM 4120 N N . GLY B 1 213 ? -28.707 -5.172 29.498 1.00 66.92 213 GLY B N 1
ATOM 4121 C CA . GLY B 1 213 ? -29.250 -4.951 28.142 1.00 63.20 213 GLY B CA 1
ATOM 4122 C C . GLY B 1 213 ? -28.394 -5.581 27.051 1.00 54.22 213 GLY B C 1
ATOM 4123 O O . GLY B 1 213 ? -28.500 -5.156 25.891 1.00 54.28 213 GLY B O 1
ATOM 4124 N N . GLY B 1 214 ? -27.597 -6.593 27.388 1.00 56.82 214 GLY B N 1
ATOM 4125 C CA . GLY B 1 214 ? -26.882 -7.398 26.382 1.00 56.56 214 GLY B CA 1
ATOM 4126 C C . GLY B 1 214 ? -27.825 -7.860 25.272 1.00 61.06 214 GLY B C 1
ATOM 4127 O O . GLY B 1 214 ? -28.979 -8.273 25.556 1.00 51.41 214 GLY B O 1
ATOM 4128 N N . GLY B 1 215 ? -27.379 -7.794 24.021 1.00 58.68 215 GLY B N 1
ATOM 4129 C CA . GLY B 1 215 ? -28.232 -8.175 22.882 1.00 57.16 215 GLY B CA 1
ATOM 4130 C C . GLY B 1 215 ? -28.509 -9.669 22.881 1.00 59.53 215 GLY B C 1
ATOM 4131 O O . GLY B 1 215 ? -27.560 -10.482 23.137 1.00 55.83 215 GLY B O 1
ATOM 4132 N N . ASN B 1 216 ? -29.750 -10.042 22.583 1.00 54.65 216 ASN B N 1
ATOM 4133 C CA . ASN B 1 216 ? -30.117 -11.461 22.361 1.00 57.37 216 ASN B CA 1
ATOM 4134 C C . ASN B 1 216 ? -29.685 -11.899 20.963 1.00 54.54 216 ASN B C 1
ATOM 4135 O O . ASN B 1 216 ? -29.533 -11.045 20.084 1.00 54.03 216 ASN B O 1
ATOM 4140 N N . SER B 1 217 ? -29.521 -13.203 20.777 1.00 51.48 217 SER B N 1
ATOM 4141 C CA . SER B 1 217 ? -29.320 -13.836 19.457 1.00 51.41 217 SER B CA 1
ATOM 4142 C C . SER B 1 217 ? -30.304 -14.985 19.288 1.00 57.87 217 SER B C 1
ATOM 4143 O O . SER B 1 217 ? -30.529 -15.717 20.257 1.00 65.23 217 SER B O 1
ATOM 4146 N N . CYS B 1 218 ? -30.861 -15.126 18.092 1.00 60.49 218 CYS B N 1
ATOM 4147 C CA . CYS B 1 218 ? -31.768 -16.241 17.733 1.00 59.96 218 CYS B CA 1
ATOM 4148 C C . CYS B 1 218 ? -31.117 -17.113 16.664 1.00 53.07 218 CYS B C 1
ATOM 4149 O O . CYS B 1 218 ? -31.800 -17.953 16.144 1.00 64.87 218 CYS B O 1
ATOM 4152 N N . GLY B 1 219 ? -29.845 -16.907 16.344 1.00 56.03 219 GLY B N 1
ATOM 4153 C CA . GLY B 1 219 ? -29.194 -17.621 15.239 1.00 48.75 219 GLY B CA 1
ATOM 4154 C C . GLY B 1 219 ? -27.692 -17.486 15.287 1.00 55.27 219 GLY B C 1
ATOM 4155 O O . GLY B 1 219 ? -27.145 -17.579 16.389 1.00 59.37 219 GLY B O 1
ATOM 4164 N N . LEU B 1 221 ? -25.349 -15.194 14.418 1.00 54.46 221 LEU B N 1
ATOM 4165 C CA . LEU B 1 221 ? -24.575 -13.991 14.766 1.00 49.28 221 LEU B CA 1
ATOM 4166 C C . LEU B 1 221 ? -24.656 -13.789 16.278 1.00 53.22 221 LEU B C 1
ATOM 4167 O O . LEU B 1 221 ? -25.696 -14.121 16.887 1.00 50.64 221 LEU B O 1
ATOM 4172 N N . GLY B 1 222 ? -23.596 -13.232 16.854 1.00 53.15 222 GLY B N 1
ATOM 4173 C CA . GLY B 1 222 ? -23.604 -12.802 18.259 1.00 51.23 222 GLY B CA 1
ATOM 4174 C C . GLY B 1 222 ? -24.470 -11.564 18.442 1.00 48.02 222 GLY B C 1
ATOM 4175 O O . GLY B 1 222 ? -24.444 -10.677 17.554 1.00 46.88 222 GLY B O 1
ATOM 4176 N N . GLY B 1 223 ? -25.235 -11.511 19.533 1.00 44.55 223 GLY B N 1
ATOM 4177 C CA . GLY B 1 223 ? -25.886 -10.270 19.989 1.00 52.03 223 GLY B CA 1
ATOM 4178 C C . GLY B 1 223 ? -24.858 -9.152 20.200 1.00 57.69 223 GLY B C 1
ATOM 4179 O O . GLY B 1 223 ? -23.675 -9.419 20.619 1.00 52.44 223 GLY B O 1
ATOM 4180 N N . SER B 1 224 ? -25.258 -7.920 19.897 1.00 55.17 224 SER B N 1
ATOM 4181 C CA . SER B 1 224 ? -24.392 -6.728 20.078 1.00 52.68 224 SER B CA 1
ATOM 4182 C C . SER B 1 224 ? -24.382 -6.354 21.557 1.00 55.49 224 SER B C 1
ATOM 4183 O O . SER B 1 224 ? -25.385 -6.638 22.257 1.00 51.33 224 SER B O 1
ATOM 4186 N N . GLY B 1 225 ? -23.274 -5.753 21.996 1.00 57.95 225 GLY B N 1
ATOM 4187 C CA . GLY B 1 225 ? -23.147 -5.136 23.325 1.00 57.85 225 GLY B CA 1
ATOM 4188 C C . GLY B 1 225 ? -24.135 -3.989 23.490 1.00 55.46 225 GLY B C 1
ATOM 4189 O O . GLY B 1 225 ? -24.418 -3.292 22.510 1.00 52.79 225 GLY B O 1
ATOM 4190 N N . ALA B 1 226 ? -24.686 -3.821 24.692 1.00 59.22 226 ALA B N 1
ATOM 4191 C CA . ALA B 1 226 ? -25.449 -2.614 25.045 1.00 53.42 226 ALA B CA 1
ATOM 4192 C C . ALA B 1 226 ? -24.425 -1.506 25.219 1.00 54.72 226 ALA B C 1
ATOM 4193 O O . ALA B 1 226 ? -23.218 -1.829 25.372 1.00 60.41 226 ALA B O 1
ATOM 4195 N N . GLY B 1 227 ? -24.885 -0.264 25.167 1.00 50.42 227 GLY B N 1
ATOM 4196 C CA . GLY B 1 227 ? -23.994 0.882 25.410 1.00 60.23 227 GLY B CA 1
ATOM 4197 C C . GLY B 1 227 ? -24.716 2.200 25.275 1.00 62.27 227 GLY B C 1
ATOM 4198 O O . GLY B 1 227 ? -25.979 2.213 25.162 1.00 61.49 227 GLY B O 1
ATOM 4199 N N . TYR B 1 228 ? -23.945 3.284 25.277 1.00 63.16 228 TYR B N 1
ATOM 4200 C CA . TYR B 1 228 ? -24.498 4.638 25.058 1.00 69.25 228 TYR B CA 1
ATOM 4201 C C . TYR B 1 228 ? -25.295 4.562 23.757 1.00 69.00 228 TYR B C 1
ATOM 4202 O O . TYR B 1 228 ? -26.520 4.863 23.771 1.00 69.68 228 TYR B O 1
ATOM 4211 N N . GLN B 1 229 ? -24.607 4.117 22.698 1.00 65.95 229 GLN B N 1
ATOM 4212 C CA . GLN B 1 229 ? -25.219 3.517 21.486 1.00 64.92 229 GLN B CA 1
ATOM 4213 C C . GLN B 1 229 ? -24.827 2.043 21.410 1.00 63.31 229 GLN B C 1
ATOM 4214 O O . GLN B 1 229 ? -23.586 1.753 21.469 1.00 65.75 229 GLN B O 1
ATOM 4220 N N . ALA B 1 230 ? -25.826 1.163 21.263 1.00 51.66 230 ALA B N 1
ATOM 4221 C CA . ALA B 1 230 ? -25.616 -0.299 21.225 1.00 54.15 230 ALA B CA 1
ATOM 4222 C C . ALA B 1 230 ? -24.914 -0.667 19.933 1.00 50.98 230 ALA B C 1
ATOM 4223 O O . ALA B 1 230 ? -25.198 -0.034 18.900 1.00 65.21 230 ALA B O 1
ATOM 4225 N N . GLY B 1 231 ? -24.018 -1.648 20.029 1.00 50.79 231 GLY B N 1
ATOM 4226 C CA . GLY B 1 231 ? -23.250 -2.167 18.893 1.00 53.66 231 GLY B CA 1
ATOM 4227 C C . GLY B 1 231 ? -24.176 -2.622 17.780 1.00 61.59 231 GLY B C 1
ATOM 4228 O O . GLY B 1 231 ? -25.424 -2.735 17.986 1.00 53.83 231 GLY B O 1
ATOM 4229 N N . ASN B 1 232 ? -23.581 -2.843 16.616 1.00 60.48 232 ASN B N 1
ATOM 4230 C CA . ASN B 1 232 ? -24.283 -3.326 15.411 1.00 52.26 232 ASN B CA 1
ATOM 4231 C C . ASN B 1 232 ? -23.921 -4.793 15.242 1.00 53.72 232 ASN B C 1
ATOM 4232 O O . ASN B 1 232 ? -22.738 -5.103 15.056 1.00 47.40 232 ASN B O 1
ATOM 4237 N N . PRO B 1 233 ? -24.916 -5.717 15.295 1.00 51.28 233 PRO B N 1
ATOM 4238 C CA . PRO B 1 233 ? -24.627 -7.144 15.186 1.00 50.20 233 PRO B CA 1
ATOM 4239 C C . PRO B 1 233 ? -24.067 -7.484 13.801 1.00 56.20 233 PRO B C 1
ATOM 4240 O O . PRO B 1 233 ? -23.272 -8.407 13.684 1.00 75.63 233 PRO B O 1
ATOM 4244 N N . PHE B 1 234 ? -24.436 -6.699 12.791 1.00 56.86 234 PHE B N 1
ATOM 4245 C CA . PHE B 1 234 ? -23.941 -6.870 11.397 1.00 55.74 234 PHE B CA 1
ATOM 4246 C C . PHE B 1 234 ? -22.621 -6.122 11.174 1.00 47.23 234 PHE B C 1
ATOM 4247 O O . PHE B 1 234 ? -22.056 -6.253 10.094 1.00 49.36 234 PHE B O 1
ATOM 4255 N N . GLY B 1 235 ? -22.136 -5.393 12.176 1.00 48.91 235 GLY B N 1
ATOM 4256 C CA . GLY B 1 235 ? -20.880 -4.629 12.098 1.00 56.26 235 GLY B CA 1
ATOM 4257 C C . GLY B 1 235 ? -19.638 -5.507 12.134 1.00 51.56 235 GLY B C 1
ATOM 4258 O O . GLY B 1 235 ? -19.755 -6.728 12.259 1.00 51.01 235 GLY B O 1
ATOM 4259 N N . LYS B 1 236 ? -18.478 -4.874 11.986 1.00 60.45 236 LYS B N 1
ATOM 4260 C CA . LYS B 1 236 ? -17.142 -5.522 11.947 1.00 59.96 236 LYS B CA 1
ATOM 4261 C C . LYS B 1 236 ? -16.348 -5.032 13.164 1.00 67.76 236 LYS B C 1
ATOM 4262 O O . LYS B 1 236 ? -16.560 -3.860 13.634 1.00 63.89 236 LYS B O 1
ATOM 4268 N N . SER B 1 237 ? -15.464 -5.887 13.676 1.00 70.12 237 SER B N 1
ATOM 4269 C CA . SER B 1 237 ? -14.582 -5.552 14.819 1.00 71.96 237 SER B CA 1
ATOM 4270 C C . SER B 1 237 ? -15.435 -4.904 15.928 1.00 70.38 237 SER B C 1
ATOM 4271 O O . SER B 1 237 ? -16.509 -5.471 16.270 1.00 68.88 237 SER B O 1
ATOM 4274 N N . ARG B 1 238 ? -15.025 -3.734 16.428 1.00 59.77 238 ARG B N 1
ATOM 4275 C CA . ARG B 1 238 ? -15.604 -3.121 17.652 1.00 62.54 238 ARG B CA 1
ATOM 4276 C C . ARG B 1 238 ? -16.984 -2.530 17.379 1.00 53.85 238 ARG B C 1
ATOM 4277 O O . ARG B 1 238 ? -17.646 -2.159 18.353 1.00 60.42 238 ARG B O 1
ATOM 4285 N N . ALA B 1 239 ? -17.425 -2.429 16.133 1.00 51.69 239 ALA B N 1
ATOM 4286 C CA . ALA B 1 239 ? -18.740 -1.815 15.850 1.00 48.10 239 ALA B CA 1
ATOM 4287 C C . ALA B 1 239 ? -19.846 -2.685 16.425 1.00 50.10 239 ALA B C 1
ATOM 4288 O O . ALA B 1 239 ? -20.963 -2.171 16.556 1.00 46.66 239 ALA B O 1
ATOM 4290 N N . ARG B 1 240 ? -19.540 -3.950 16.740 1.00 56.30 240 ARG B N 1
ATOM 4291 C CA . ARG B 1 240 ? -20.529 -4.906 17.305 1.00 52.32 240 ARG B CA 1
ATOM 4292 C C . ARG B 1 240 ? -20.733 -4.647 18.792 1.00 52.66 240 ARG B C 1
ATOM 4293 O O . ARG B 1 240 ? -21.838 -4.912 19.276 1.00 53.60 240 ARG B O 1
ATOM 4301 N N . SER B 1 241 ? -19.702 -4.161 19.479 1.00 60.30 241 SER B N 1
ATOM 4302 C CA . SER B 1 241 ? -19.742 -3.833 20.927 1.00 54.24 241 SER B CA 1
ATOM 4303 C C . SER B 1 241 ? -20.249 -2.399 21.105 1.00 47.54 241 SER B C 1
ATOM 4304 O O . SER B 1 241 ? -20.091 -1.576 20.186 1.00 55.37 241 SER B O 1
ATOM 4307 N N . GLY B 1 242 ? -20.853 -2.138 22.255 1.00 52.41 242 GLY B N 1
ATOM 4308 C CA . GLY B 1 242 ? -21.472 -0.850 22.598 1.00 56.52 242 GLY B CA 1
ATOM 4309 C C . GLY B 1 242 ? -20.439 0.240 22.873 1.00 62.43 242 GLY B C 1
ATOM 4310 O O . GLY B 1 242 ? -19.235 -0.041 23.192 1.00 51.98 242 GLY B O 1
ATOM 4311 N N . SER B 1 243 ? -20.900 1.474 22.746 1.00 61.54 243 SER B N 1
ATOM 4312 C CA . SER B 1 243 ? -20.109 2.692 23.024 1.00 62.52 243 SER B CA 1
ATOM 4313 C C . SER B 1 243 ? -20.396 3.145 24.454 1.00 68.35 243 SER B C 1
ATOM 4314 O O . SER B 1 243 ? -21.529 2.908 24.958 1.00 58.74 243 SER B O 1
ATOM 4317 N N . SER B 1 244 ? -19.421 3.832 25.042 1.00 69.99 244 SER B N 1
ATOM 4318 C CA . SER B 1 244 ? -19.482 4.384 26.413 1.00 63.70 244 SER B CA 1
ATOM 4319 C C . SER B 1 244 ? -19.557 5.915 26.348 1.00 67.31 244 SER B C 1
ATOM 4320 O O . SER B 1 244 ? -18.989 6.509 25.406 1.00 69.16 244 SER B O 1
ATOM 4323 N N . ASN B 1 245 ? -20.235 6.526 27.317 1.00 71.71 245 ASN B N 1
ATOM 4324 C CA . ASN B 1 245 ? -20.285 8.000 27.444 1.00 80.92 245 ASN B CA 1
ATOM 4325 C C . ASN B 1 245 ? -20.416 8.401 28.906 1.00 85.05 245 ASN B C 1
ATOM 4326 O O . ASN B 1 245 ? -21.145 7.724 29.654 1.00 91.03 245 ASN B O 1
ATOM 4331 N N . VAL B 1 246 ? -19.760 9.509 29.243 1.00 87.02 246 VAL B N 1
ATOM 4332 C CA . VAL B 1 246 ? -19.860 10.203 30.553 1.00 79.41 246 VAL B CA 1
ATOM 4333 C C . VAL B 1 246 ? -20.462 11.588 30.319 1.00 76.28 246 VAL B C 1
ATOM 4334 O O . VAL B 1 246 ? -19.960 12.326 29.444 1.00 85.00 246 VAL B O 1
ATOM 4338 N N . SER B 1 247 ? -21.495 11.935 31.081 1.00 74.11 247 SER B N 1
ATOM 4339 C CA . SER B 1 247 ? -22.095 13.292 31.068 1.00 83.57 247 SER B CA 1
ATOM 4340 C C . SER B 1 247 ? -20.970 14.327 31.237 1.00 88.77 247 SER B C 1
ATOM 4341 O O . SER B 1 247 ? -20.002 14.028 31.957 1.00 89.83 247 SER B O 1
ATOM 4344 N N . ILE B 1 248 ? -21.067 15.477 30.562 1.00 89.08 248 ILE B N 1
ATOM 4345 C CA . ILE B 1 248 ? -20.073 16.591 30.677 1.00 88.88 248 ILE B CA 1
ATOM 4346 C C . ILE B 1 248 ? -20.272 17.305 32.020 1.00 95.19 248 ILE B C 1
ATOM 4347 O O . ILE B 1 248 ? -19.319 17.991 32.444 1.00 103.61 248 ILE B O 1
ATOM 4352 N N . ASP B 1 249 ? -21.449 17.152 32.647 1.00 83.04 249 ASP B N 1
ATOM 4353 C CA . ASP B 1 249 ? -21.782 17.704 33.987 1.00 82.91 249 ASP B CA 1
ATOM 4354 C C . ASP B 1 249 ? -21.523 16.659 35.075 1.00 83.46 249 ASP B C 1
ATOM 4355 O O . ASP B 1 249 ? -22.274 16.639 36.071 1.00 92.99 249 ASP B O 1
ATOM 4360 N N . PHE B 1 250 ? -20.503 15.820 34.903 1.00 84.44 250 PHE B N 1
ATOM 4361 C CA . PHE B 1 250 ? -20.153 14.769 35.887 1.00 78.77 250 PHE B CA 1
ATOM 4362 C C . PHE B 1 250 ? -18.644 14.614 35.951 1.00 73.79 250 PHE B C 1
ATOM 4363 O O . PHE B 1 250 ? -18.116 14.623 37.053 1.00 82.58 250 PHE B O 1
ATOM 4371 N N . SER B 1 251 ? -17.988 14.465 34.808 1.00 72.59 251 SER B N 1
ATOM 4372 C CA . SER B 1 251 ? -16.510 14.495 34.722 1.00 78.68 251 SER B CA 1
ATOM 4373 C C . SER B 1 251 ? -16.082 15.284 33.483 1.00 91.11 251 SER B C 1
ATOM 4374 O O . SER B 1 251 ? -16.605 15.042 32.392 1.00 90.93 251 SER B O 1
ATOM 4377 N N . LYS B 1 252 ? -15.182 16.239 33.697 1.00 118.91 252 LYS B N 1
ATOM 4378 C CA . LYS B 1 252 ? -14.584 17.112 32.656 1.00 115.60 252 LYS B CA 1
ATOM 4379 C C . LYS B 1 252 ? -13.898 16.249 31.586 1.00 96.85 252 LYS B C 1
ATOM 4380 O O . LYS B 1 252 ? -14.098 16.519 30.399 1.00 87.59 252 LYS B O 1
ATOM 4386 N N . SER B 1 253 ? -13.111 15.251 31.987 1.00 86.95 253 SER B N 1
ATOM 4387 C CA . SER B 1 253 ? -12.133 14.580 31.095 1.00 89.76 253 SER B CA 1
ATOM 4388 C C . SER B 1 253 ? -12.034 13.100 31.433 1.00 84.21 253 SER B C 1
ATOM 4389 O O . SER B 1 253 ? -11.012 12.654 31.949 1.00 87.75 253 SER B O 1
ATOM 4392 N N . PRO B 1 254 ? -13.068 12.289 31.109 1.00 77.52 254 PRO B N 1
ATOM 4393 C CA . PRO B 1 254 ? -12.972 10.843 31.272 1.00 70.53 254 PRO B CA 1
ATOM 4394 C C . PRO B 1 254 ? -12.024 10.272 30.221 1.00 63.21 254 PRO B C 1
ATOM 4395 O O . PRO B 1 254 ? -11.892 10.878 29.199 1.00 66.51 254 PRO B O 1
ATOM 4399 N N . ILE B 1 255 ? -11.375 9.153 30.526 1.00 65.04 255 ILE B N 1
ATOM 4400 C CA . ILE B 1 255 ? -10.546 8.398 29.543 1.00 72.95 255 ILE B CA 1
ATOM 4401 C C . ILE B 1 255 ? -11.266 7.086 29.214 1.00 76.07 255 ILE B C 1
ATOM 4402 O O . ILE B 1 255 ? -11.605 6.339 30.144 1.00 82.75 255 ILE B O 1
ATOM 4407 N N . TYR B 1 256 ? -11.516 6.828 27.932 1.00 74.16 256 TYR B N 1
ATOM 4408 C CA . TYR B 1 256 ? -12.219 5.610 27.462 1.00 59.96 256 TYR B CA 1
ATOM 4409 C C . TYR B 1 256 ? -11.212 4.636 26.869 1.00 55.98 256 TYR B C 1
ATOM 4410 O O . TYR B 1 256 ? -10.259 5.044 26.225 1.00 68.68 256 TYR B O 1
ATOM 4419 N N . TYR B 1 257 ? -11.420 3.360 27.103 1.00 57.42 257 TYR B N 1
ATOM 4420 C CA . TYR B 1 257 ? -10.494 2.303 26.639 1.00 63.17 257 TYR B CA 1
ATOM 4421 C C . TYR B 1 257 ? -11.256 0.979 26.646 1.00 66.57 257 TYR B C 1
ATOM 4422 O O . TYR B 1 257 ? -12.254 0.808 27.365 1.00 63.22 257 TYR B O 1
ATOM 4431 N N . GLN B 1 258 ? -10.802 0.058 25.816 1.00 67.81 258 GLN B N 1
ATOM 4432 C CA . GLN B 1 258 ? -11.402 -1.289 25.735 1.00 67.42 258 GLN B CA 1
ATOM 4433 C C . GLN B 1 258 ? -10.721 -2.133 26.805 1.00 60.61 258 GLN B C 1
ATOM 4434 O O . GLN B 1 258 ? -9.468 -2.086 26.899 1.00 65.40 258 GLN B O 1
ATOM 4440 N N . SER B 1 259 ? -11.497 -2.879 27.582 1.00 54.64 259 SER B N 1
ATOM 4441 C CA . SER B 1 259 ? -10.923 -3.773 28.622 1.00 61.07 259 SER B CA 1
ATOM 4442 C C . SER B 1 259 ? -9.983 -4.796 27.983 1.00 54.26 259 SER B C 1
ATOM 4443 O O . SER B 1 259 ? -10.177 -5.160 26.824 1.00 69.93 259 SER B O 1
ATOM 4446 N N . GLU B 1 260 ? -8.951 -5.193 28.711 1.00 65.30 260 GLU B N 1
ATOM 4447 C CA . GLU B 1 260 ? -7.932 -6.131 28.190 1.00 76.60 260 GLU B CA 1
ATOM 4448 C C . GLU B 1 260 ? -8.346 -7.519 28.650 1.00 67.44 260 GLU B C 1
ATOM 4449 O O . GLU B 1 260 ? -7.640 -8.482 28.307 1.00 72.88 260 GLU B O 1
ATOM 4455 N N . ARG B 1 261 ? -9.415 -7.610 29.437 1.00 63.05 261 ARG B N 1
ATOM 4456 C CA . ARG B 1 261 ? -9.841 -8.922 29.981 1.00 75.46 261 ARG B CA 1
ATOM 4457 C C . ARG B 1 261 ? -11.309 -9.181 29.652 1.00 66.09 261 ARG B C 1
ATOM 4458 O O . ARG B 1 261 ? -12.102 -8.239 29.731 1.00 60.45 261 ARG B O 1
ATOM 4466 N N . LEU B 1 262 ? -11.647 -10.431 29.338 1.00 59.46 262 LEU B N 1
ATOM 4467 C CA . LEU B 1 262 ? -13.062 -10.785 29.081 1.00 58.74 262 LEU B CA 1
ATOM 4468 C C . LEU B 1 262 ? -13.651 -11.200 30.427 1.00 54.77 262 LEU B C 1
ATOM 4469 O O . LEU B 1 262 ? -13.266 -12.257 30.929 1.00 59.34 262 LEU B O 1
ATOM 4474 N N . ASP B 1 263 ? -14.538 -10.376 30.981 1.00 56.43 263 ASP B N 1
ATOM 4475 C CA . ASP B 1 263 ? -15.106 -10.658 32.321 1.00 59.79 263 ASP B CA 1
ATOM 4476 C C . ASP B 1 263 ? -16.379 -9.841 32.526 1.00 54.58 263 ASP B C 1
ATOM 4477 O O . ASP B 1 263 ? -16.747 -9.086 31.625 1.00 64.42 263 ASP B O 1
ATOM 4482 N N . GLU B 1 264 ? -17.022 -10.028 33.674 1.00 54.88 264 GLU B N 1
ATOM 4483 C CA . GLU B 1 264 ? -18.287 -9.329 34.002 1.00 61.39 264 GLU B CA 1
ATOM 4484 C C . GLU B 1 264 ? -17.972 -7.846 34.112 1.00 57.37 264 GLU B C 1
ATOM 4485 O O . GLU B 1 264 ? -16.786 -7.501 34.191 1.00 57.47 264 GLU B O 1
ATOM 4491 N N . GLY B 1 265 ? -19.016 -7.029 34.144 1.00 54.49 265 GLY B N 1
ATOM 4492 C CA . GLY B 1 265 ? -18.873 -5.590 34.403 1.00 63.86 265 GLY B CA 1
ATOM 4493 C C . GLY B 1 265 ? -18.487 -5.366 35.849 1.00 67.74 265 GLY B C 1
ATOM 4494 O O . GLY B 1 265 ? -18.684 -6.260 36.683 1.00 64.60 265 GLY B O 1
ATOM 4495 N N . TYR B 1 266 ? -17.975 -4.192 36.158 1.00 72.50 266 TYR B N 1
ATOM 4496 C CA . TYR B 1 266 ? -17.642 -3.831 37.547 1.00 68.66 266 TYR B CA 1
ATOM 4497 C C . TYR B 1 266 ? -17.452 -2.337 37.654 1.00 71.90 266 TYR B C 1
ATOM 4498 O O . TYR B 1 266 ? -17.278 -1.669 36.638 1.00 77.45 266 TYR B O 1
ATOM 4507 N N . ILE B 1 267 ? -17.414 -1.854 38.882 1.00 77.95 267 ILE B N 1
ATOM 4508 C CA . ILE B 1 267 ? -17.001 -0.459 39.174 1.00 73.84 267 ILE B CA 1
ATOM 4509 C C . ILE B 1 267 ? -16.065 -0.458 40.379 1.00 75.49 267 ILE B C 1
ATOM 4510 O O . ILE B 1 267 ? -16.489 -0.888 41.449 1.00 82.29 267 ILE B O 1
ATOM 4515 N N . LYS B 1 268 ? -14.817 -0.049 40.166 1.00 78.58 268 LYS B N 1
ATOM 4516 C CA . LYS B 1 268 ? -13.848 0.267 41.242 1.00 68.84 268 LYS B CA 1
ATOM 4517 C C . LYS B 1 268 ? -13.982 1.744 41.597 1.00 72.85 268 LYS B C 1
ATOM 4518 O O . LYS B 1 268 ? -13.627 2.582 40.769 1.00 77.92 268 LYS B O 1
ATOM 4524 N N . ILE B 1 269 ? -14.485 2.042 42.788 1.00 79.21 269 ILE B N 1
ATOM 4525 C CA . ILE B 1 269 ? -14.480 3.422 43.341 1.00 77.96 269 ILE B CA 1
ATOM 4526 C C . ILE B 1 269 ? -13.343 3.526 44.346 1.00 81.97 269 ILE B C 1
ATOM 4527 O O . ILE B 1 269 ? -13.404 2.812 45.350 1.00 88.88 269 ILE B O 1
ATOM 4532 N N . ALA B 1 270 ? -12.360 4.379 44.071 1.00 84.72 270 ALA B N 1
ATOM 4533 C CA . ALA B 1 270 ? -11.254 4.702 44.993 1.00 78.33 270 ALA B CA 1
ATOM 4534 C C . ALA B 1 270 ? -11.430 6.139 45.477 1.00 87.65 270 ALA B C 1
ATOM 4535 O O . ALA B 1 270 ? -11.685 7.027 44.642 1.00 88.14 270 ALA B O 1
ATOM 4537 N N . PHE B 1 271 ? -11.356 6.342 46.794 1.00 109.82 271 PHE B N 1
ATOM 4538 C CA . PHE B 1 271 ? -11.097 7.671 47.403 1.00 115.63 271 PHE B CA 1
ATOM 4539 C C . PHE B 1 271 ? -9.585 7.874 47.410 1.00 94.86 271 PHE B C 1
ATOM 4540 O O . PHE B 1 271 ? -8.856 6.857 47.515 1.00 90.17 271 PHE B O 1
ATOM 4548 N N . CYS B 1 272 ? -9.125 9.114 47.224 1.00 89.36 272 CYS B N 1
ATOM 4549 C CA . CYS B 1 272 ? -7.667 9.409 47.258 1.00 112.72 272 CYS B CA 1
ATOM 4550 C C . CYS B 1 272 ? -7.306 9.827 48.693 1.00 117.35 272 CYS B C 1
ATOM 4551 O O . CYS B 1 272 ? -7.960 10.746 49.272 1.00 95.99 272 CYS B O 1
ATOM 4554 N N . ARG B 1 273 ? -6.341 9.087 49.251 1.00 119.19 273 ARG B N 1
ATOM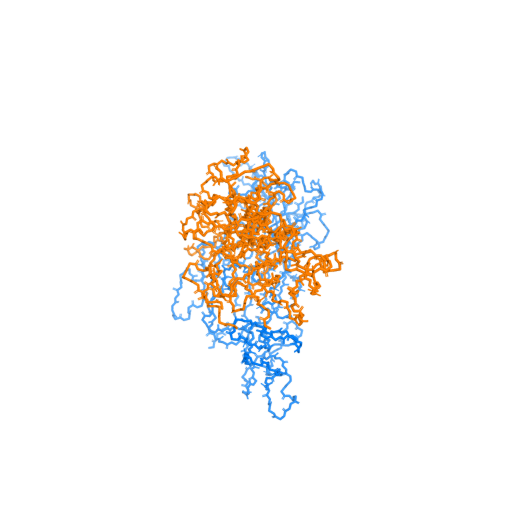 4555 C CA . ARG B 1 273 ? -6.022 8.986 50.697 1.00 115.53 273 ARG B CA 1
ATOM 4556 C C . ARG B 1 273 ? -4.638 9.604 50.913 1.00 111.81 273 ARG B C 1
ATOM 4557 O O . ARG B 1 273 ? -3.777 8.982 51.573 1.00 103.75 273 ARG B O 1
ATOM 4565 N N . LYS B 1 274 ? -4.433 10.788 50.345 1.00 110.02 274 LYS B N 1
ATOM 4566 C CA . LYS B 1 274 ? -3.224 11.600 50.599 1.00 114.53 274 LYS B CA 1
ATOM 4567 C C . LYS B 1 274 ? -3.647 12.828 51.396 1.00 115.26 274 LYS B C 1
ATOM 4568 O O . LYS B 1 274 ? -4.674 13.438 51.021 1.00 99.12 274 LYS B O 1
ATOM 4574 N N . ARG B 1 275 ? -2.887 13.142 52.451 1.00 119.33 275 ARG B N 1
ATOM 4575 C CA . ARG B 1 275 ? -3.166 14.274 53.367 1.00 116.28 275 ARG B CA 1
ATOM 4576 C C . ARG B 1 275 ? -2.677 15.543 52.668 1.00 105.36 275 ARG B C 1
ATOM 4577 O O . ARG B 1 275 ? -1.479 15.571 52.262 1.00 82.88 275 ARG B O 1
ATOM 4585 N N . CYS B 1 276 ? -3.591 16.507 52.479 1.00 94.45 276 CYS B N 1
ATOM 4586 C CA . CYS B 1 276 ? -3.368 17.753 51.701 1.00 100.46 276 CYS B CA 1
ATOM 4587 C C . CYS B 1 276 ? -3.731 18.982 52.534 1.00 105.49 276 CYS B C 1
ATOM 4588 O O . CYS B 1 276 ? -4.895 19.059 53.004 1.00 101.12 276 CYS B O 1
ATOM 4591 N N . GLU B 1 277 ? -2.787 19.929 52.622 1.00 101.26 277 GLU B N 1
ATOM 4592 C CA . GLU B 1 277 ? -2.899 21.169 53.432 1.00 107.30 277 GLU B CA 1
ATOM 4593 C C . GLU B 1 277 ? -3.759 22.183 52.689 1.00 93.35 277 GLU B C 1
ATOM 4594 O O . GLU B 1 277 ? -3.364 22.653 51.627 1.00 94.91 277 GLU B O 1
ATOM 4600 N N . PRO B 1 278 ? -4.947 22.555 53.220 1.00 91.54 278 PRO B N 1
ATOM 4601 C CA . PRO B 1 278 ? -5.813 23.540 52.567 1.00 100.75 278 PRO B CA 1
ATOM 4602 C C . PRO B 1 278 ? -5.061 24.789 52.122 1.00 107.47 278 PRO B C 1
ATOM 4603 O O . PRO B 1 278 ? -4.083 25.180 52.751 1.00 128.13 278 PRO B O 1
ATOM 4607 N N . PRO B 1 279 ? -5.497 25.461 51.035 1.00 114.98 279 PRO B N 1
ATOM 4608 C CA . PRO B 1 279 ? -6.799 25.219 50.420 1.00 116.92 279 PRO B CA 1
ATOM 4609 C C . PRO B 1 279 ? -6.785 24.072 49.397 1.00 112.21 279 PRO B C 1
ATOM 4610 O O . PRO B 1 279 ? -7.831 23.787 48.836 1.00 114.60 279 PRO B O 1
ATOM 4614 N N . THR B 1 280 ? -5.633 23.426 49.199 1.00 95.64 280 THR B N 1
ATOM 4615 C CA . THR B 1 280 ? -5.486 22.329 48.212 1.00 101.35 280 THR B CA 1
ATOM 4616 C C . THR B 1 280 ? -6.156 21.081 48.769 1.00 110.22 280 THR B C 1
ATOM 4617 O O . THR B 1 280 ? -6.070 20.864 49.985 1.00 109.74 280 THR B O 1
ATOM 4621 N N . VAL B 1 281 ? -6.789 20.306 47.891 1.00 117.81 281 VAL B N 1
ATOM 4622 C CA . VAL B 1 281 ? -7.375 18.982 48.231 1.00 104.84 281 VAL B CA 1
ATOM 4623 C C . VAL B 1 281 ? -6.592 17.928 47.459 1.00 104.33 281 VAL B C 1
ATOM 4624 O O . VAL B 1 281 ? -5.686 18.292 46.665 1.00 100.52 281 VAL B O 1
ATOM 4628 N N . CYS B 1 282 ? -6.912 16.669 47.729 1.00 109.10 282 CYS B N 1
ATOM 4629 C CA . CYS B 1 282 ? -6.309 15.509 47.041 1.00 108.93 282 CYS B CA 1
ATOM 4630 C C . CYS B 1 282 ? -7.061 15.318 45.730 1.00 102.87 282 CYS B C 1
ATOM 4631 O O . CYS B 1 282 ? -8.295 15.532 45.704 1.00 96.29 282 CYS B O 1
ATOM 4634 N N . ARG B 1 283 ? -6.315 14.974 44.687 1.00 92.62 283 ARG B N 1
ATOM 4635 C CA . ARG B 1 283 ? -6.855 14.765 43.329 1.00 86.62 283 ARG B CA 1
ATOM 4636 C C . ARG B 1 283 ? -6.018 13.689 42.652 1.00 86.46 283 ARG B C 1
ATOM 4637 O O . ARG B 1 283 ? -5.049 13.197 43.290 1.00 85.61 283 ARG B O 1
ATOM 4645 N N . PHE B 1 284 ? -6.424 13.316 41.436 1.00 81.84 284 PHE B N 1
ATOM 4646 C CA . PHE B 1 284 ? -5.698 12.357 40.571 1.00 77.44 284 PHE B CA 1
ATOM 4647 C C . PHE B 1 284 ? -5.290 13.055 39.276 1.00 76.73 284 PHE B C 1
ATOM 4648 O O . PHE B 1 284 ? -6.032 13.977 38.822 1.00 75.72 284 PHE B O 1
ATOM 4656 N N . ARG B 1 285 ? -4.162 12.653 38.687 1.00 69.77 285 ARG B N 1
ATOM 4657 C CA . ARG B 1 285 ? -3.624 13.442 37.555 1.00 91.48 285 ARG B CA 1
ATOM 4658 C C . ARG B 1 285 ? -2.881 12.561 36.556 1.00 95.12 285 ARG B C 1
ATOM 4659 O O . ARG B 1 285 ? -2.836 12.957 35.375 1.00 113.34 285 ARG B O 1
ATOM 4667 N N . LYS B 1 286 ? -2.315 11.431 36.967 1.00 85.46 286 LYS B N 1
ATOM 4668 C CA . LYS B 1 286 ? -1.485 10.647 36.020 1.00 110.08 286 LYS B CA 1
ATOM 4669 C C . LYS B 1 286 ? -2.380 10.052 34.917 1.00 115.43 286 LYS B C 1
ATOM 4670 O O . LYS B 1 286 ? -3.593 10.378 34.871 1.00 130.46 286 LYS B O 1
ATOM 4676 N N . ASP B 1 287 ? -1.784 9.281 34.002 1.00 118.27 287 ASP B N 1
ATOM 4677 C CA . ASP B 1 287 ? -2.523 8.485 32.987 1.00 120.79 287 ASP B CA 1
ATOM 4678 C C . ASP B 1 287 ? -3.399 7.478 33.744 1.00 117.88 287 ASP B C 1
ATOM 4679 O O . ASP B 1 287 ? -2.870 6.759 34.628 1.00 104.40 287 ASP B O 1
ATOM 4684 N N . TYR B 1 288 ? -4.699 7.482 33.431 1.00 113.65 288 TYR B N 1
ATOM 4685 C CA . TYR B 1 288 ? -5.774 6.680 34.073 1.00 105.84 288 TYR B CA 1
ATOM 4686 C C . TYR B 1 288 ? -5.956 7.121 35.536 1.00 96.77 288 TYR B C 1
ATOM 4687 O O . TYR B 1 288 ? -6.557 6.353 36.310 1.00 102.55 288 TYR B O 1
ATOM 4696 N N . PHE B 1 289 ? -5.501 8.332 35.885 1.00 84.93 289 PHE B N 1
ATOM 4697 C CA . PHE B 1 289 ? -5.608 8.946 37.233 1.00 76.72 289 PHE B CA 1
ATOM 4698 C C . PHE B 1 289 ? -4.980 8.037 38.294 1.00 81.17 289 PHE B C 1
ATOM 4699 O O . PHE B 1 289 ? -5.507 7.955 39.409 1.00 84.86 289 PHE B O 1
ATOM 4707 N N . GLU B 1 290 ? -3.852 7.404 37.973 1.00 87.70 290 GLU B N 1
ATOM 4708 C CA . GLU B 1 290 ? -3.205 6.386 38.846 1.00 100.89 290 GLU B CA 1
ATOM 4709 C C . GLU B 1 290 ? -2.403 7.052 39.974 1.00 103.46 290 GLU B C 1
ATOM 4710 O O . GLU B 1 290 ? -1.928 6.319 40.858 1.00 104.44 290 GLU B O 1
ATOM 4716 N N . GLU B 1 291 ? -2.243 8.378 39.947 1.00 112.94 291 GLU B N 1
ATOM 4717 C CA . GLU B 1 291 ? -1.418 9.128 40.931 1.00 105.89 291 GLU B CA 1
ATOM 4718 C C . GLU B 1 291 ? -2.297 10.116 41.698 1.00 97.76 291 GLU B C 1
ATOM 4719 O O . GLU B 1 291 ? -3.070 10.873 41.066 1.00 80.78 291 GLU B O 1
ATOM 4725 N N . GLU B 1 292 ? -2.190 10.074 43.023 1.00 96.00 292 GLU B N 1
ATOM 4726 C CA . GLU B 1 292 ? -2.820 11.060 43.929 1.00 95.46 292 GLU B CA 1
ATOM 4727 C C . GLU B 1 292 ? -1.811 12.208 44.063 1.00 95.56 292 GLU B C 1
ATOM 4728 O O . GLU B 1 292 ? -0.582 11.947 44.140 1.00 86.97 292 GLU B O 1
ATOM 4734 N N . TYR B 1 293 ? -2.301 13.442 44.014 1.00 98.09 293 TYR B N 1
ATOM 4735 C CA . TYR B 1 293 ? -1.482 14.664 44.189 1.00 93.29 293 TYR B CA 1
ATOM 4736 C C . TYR B 1 293 ? -2.333 15.711 44.910 1.00 95.30 293 TYR B C 1
ATOM 4737 O O . TYR B 1 293 ? -3.587 15.686 44.832 1.00 85.99 293 TYR B O 1
ATOM 4746 N N . CYS B 1 294 ? -1.653 16.613 45.612 1.00 102.96 294 CYS B N 1
ATOM 4747 C CA . CYS B 1 294 ? -2.291 17.738 46.334 1.00 104.89 294 CYS B CA 1
ATOM 4748 C C . CYS B 1 294 ? -2.296 18.949 45.408 1.00 88.53 294 CYS B C 1
ATOM 4749 O O . CYS B 1 294 ? -1.206 19.297 44.896 1.00 87.94 294 CYS B O 1
ATOM 4752 N N . GLY B 1 295 ? -3.471 19.524 45.171 1.00 71.31 295 GLY B N 1
ATOM 4753 C CA . GLY B 1 295 ? -3.593 20.636 44.222 1.00 72.51 295 GLY B CA 1
ATOM 4754 C C . GLY B 1 295 ? -4.902 21.363 44.380 1.00 80.53 295 GLY B C 1
ATOM 4755 O O . GLY B 1 295 ? -5.779 20.897 45.146 1.00 73.40 295 GLY B O 1
ATOM 4756 N N . CYS B 1 296 ? -5.035 22.476 43.668 1.00 89.00 296 CYS B N 1
ATOM 4757 C CA . CYS B 1 296 ? -6.252 23.316 43.732 1.00 105.68 296 CYS B CA 1
ATOM 4758 C C . CYS B 1 296 ? -7.426 22.457 43.290 1.00 104.36 296 CYS B C 1
ATOM 4759 O O . CYS B 1 296 ? -7.338 21.760 42.282 1.00 121.71 296 CYS B O 1
ATOM 4762 N N . PRO B 1 297 ? -8.541 22.452 44.045 1.00 100.85 297 PRO B N 1
ATOM 4763 C CA . PRO B 1 297 ? -9.663 21.571 43.733 1.00 112.89 297 PRO B CA 1
ATOM 4764 C C . PRO B 1 297 ? -10.277 21.761 42.333 1.00 115.10 297 PRO B C 1
ATOM 4765 O O . PRO B 1 297 ? -10.811 20.796 41.817 1.00 114.30 297 PRO B O 1
ATOM 4769 N N . ASP B 1 298 ? -10.162 22.948 41.728 1.00 115.60 298 ASP B N 1
ATOM 4770 C CA . ASP B 1 298 ? -10.664 23.206 40.348 1.00 110.49 298 ASP B CA 1
ATOM 4771 C C . ASP B 1 298 ? -9.641 22.725 39.310 1.00 99.93 298 ASP B C 1
ATOM 4772 O O . ASP B 1 298 ? -9.907 22.912 38.118 1.00 97.32 298 ASP B O 1
ATOM 4777 N N . GLY B 1 299 ? -8.513 22.152 39.737 1.00 94.77 299 GLY B N 1
ATOM 4778 C CA . GLY B 1 299 ? -7.527 21.541 38.828 1.00 93.16 299 GLY B CA 1
ATOM 4779 C C . GLY B 1 299 ? -6.428 22.498 38.404 1.00 96.32 299 GLY B C 1
ATOM 4780 O O . GLY B 1 299 ? -5.696 22.132 37.480 1.00 102.16 299 GLY B O 1
ATOM 4781 N N . SER B 1 300 ? -6.291 23.662 39.051 1.00 107.71 300 SER B N 1
ATOM 4782 C CA . SER B 1 300 ? -5.208 24.648 38.779 1.00 109.77 300 SER B CA 1
ATOM 4783 C C . SER B 1 300 ? -3.882 24.110 39.326 1.00 111.92 300 SER B C 1
ATOM 4784 O O . SER B 1 300 ? -3.848 22.960 39.790 1.00 118.38 300 SER B O 1
ATOM 4787 N N . ASN B 1 301 ? -2.825 24.915 39.253 1.00 132.22 301 ASN B N 1
ATOM 4788 C CA . ASN B 1 301 ? -1.604 24.750 40.083 1.00 150.44 301 ASN B CA 1
ATOM 4789 C C . ASN B 1 301 ? -1.670 25.800 41.191 1.00 146.95 301 ASN B C 1
ATOM 4790 O O . ASN B 1 301 ? -2.333 26.841 40.988 1.00 134.65 301 ASN B O 1
ATOM 4795 N N . VAL B 1 302 ? -1.012 25.534 42.315 1.00 146.26 302 VAL B N 1
ATOM 4796 C CA . VAL B 1 302 ? -0.994 26.467 43.475 1.00 151.52 302 VAL B CA 1
ATOM 4797 C C . VAL B 1 302 ? 0.038 27.561 43.181 1.00 150.27 302 VAL B C 1
ATOM 4798 O O . VAL B 1 302 ? -0.253 28.740 43.478 1.00 158.05 302 VAL B O 1
ATOM 4802 N N . THR B 1 303 ? 1.160 27.184 42.557 1.00 135.88 303 THR B N 1
ATOM 4803 C CA . THR B 1 303 ? 2.312 28.075 42.257 1.00 130.22 303 THR B CA 1
ATOM 4804 C C . THR B 1 303 ? 1.862 29.247 41.375 1.00 139.08 303 THR B C 1
ATOM 4805 O O . THR B 1 303 ? 2.513 30.310 41.451 1.00 149.28 303 THR B O 1
ATOM 4809 N N . ASP B 1 304 ? 0.793 29.064 40.589 1.00 141.99 304 ASP B N 1
ATOM 4810 C CA . ASP B 1 304 ? 0.356 30.008 39.525 1.00 144.02 304 ASP B CA 1
ATOM 4811 C C . ASP B 1 304 ? 0.022 31.368 40.143 1.00 140.46 304 ASP B C 1
ATOM 4812 O O . ASP B 1 304 ? 0.638 32.361 39.722 1.00 149.08 304 ASP B O 1
ATOM 4817 N N . THR B 1 305 ? -0.897 31.411 41.108 1.00 145.60 305 THR B N 1
ATOM 4818 C CA . THR B 1 305 ? -1.374 32.671 41.738 1.00 162.23 305 THR B CA 1
ATOM 4819 C C . THR B 1 305 ? -0.670 32.881 43.081 1.00 175.42 305 THR B C 1
ATOM 4820 O O . THR B 1 305 ? -0.470 31.885 43.810 1.00 176.83 305 THR B O 1
ATOM 4824 N N . GLU B 1 306 ? -0.324 34.136 43.388 1.00 182.56 306 GLU B N 1
ATOM 4825 C CA . GLU B 1 306 ? 0.392 34.529 44.633 1.00 181.15 306 GLU B CA 1
ATOM 4826 C C . GLU B 1 306 ? -0.465 34.172 45.851 1.00 170.74 306 GLU B C 1
ATOM 4827 O O . GLU B 1 306 ? 0.118 33.855 46.902 1.00 159.73 306 GLU B O 1
ATOM 4833 N N . GLU B 1 307 ? -1.792 34.245 45.718 1.00 164.68 307 GLU B N 1
ATOM 4834 C CA . GLU B 1 307 ? -2.750 33.611 46.661 1.00 160.03 307 GLU B CA 1
ATOM 4835 C C . GLU B 1 307 ? -3.150 32.251 46.086 1.00 160.16 307 GLU B C 1
ATOM 4836 O O . GLU B 1 307 ? -3.694 32.223 44.962 1.00 154.56 307 GLU B O 1
ATOM 4842 N N . ALA B 1 308 ? -2.877 31.175 46.829 1.00 159.51 308 ALA B N 1
ATOM 4843 C CA . ALA B 1 308 ? -3.113 29.778 46.399 1.00 146.79 308 ALA B CA 1
ATOM 4844 C C . ALA B 1 308 ? -4.612 29.561 46.175 1.00 139.31 308 ALA B C 1
ATOM 4845 O O . ALA B 1 308 ? -5.410 29.906 47.070 1.00 124.48 308 ALA B O 1
ATOM 4847 N N . CYS B 1 309 ? -4.965 29.018 45.008 1.00 136.08 309 CYS B N 1
ATOM 4848 C CA . CYS B 1 309 ? -6.339 28.586 44.647 1.00 124.89 309 CYS B CA 1
ATOM 4849 C C . CYS B 1 309 ? -7.304 29.759 44.812 1.00 111.79 309 CYS B C 1
ATOM 4850 O O . CYS B 1 309 ? -8.383 29.561 45.393 1.00 102.05 309 CYS B O 1
ATOM 4853 N N . ALA B 1 310 ? -6.913 30.936 44.325 1.00 118.48 310 ALA B N 1
ATOM 4854 C CA . ALA B 1 310 ? -7.754 32.153 44.326 1.00 131.54 310 ALA B CA 1
ATOM 4855 C C . ALA B 1 310 ? -8.723 32.080 43.146 1.00 121.70 310 ALA B C 1
ATOM 4856 O O . ALA B 1 310 ? -8.253 31.807 42.025 1.00 115.71 310 ALA B O 1
ATOM 4858 N N . PHE B 1 311 ? -10.013 32.323 43.400 1.00 117.87 311 PHE B N 1
ATOM 4859 C CA . PHE B 1 311 ? -11.116 32.167 42.418 1.00 131.67 311 PHE B CA 1
ATOM 4860 C C . PHE B 1 311 ? -10.740 32.824 41.092 1.00 138.45 311 PHE B C 1
ATOM 4861 O O . PHE B 1 311 ? -10.713 34.047 40.992 1.00 156.44 311 PHE B O 1
ATOM 4869 N N . PRO B 1 312 ? -10.419 32.024 40.050 1.00 151.09 312 PRO B N 1
ATOM 4870 C CA . PRO B 1 312 ? -9.864 32.545 38.798 1.00 143.77 312 PRO B CA 1
ATOM 4871 C C . PRO B 1 312 ? -10.771 33.278 37.797 1.00 134.29 312 PRO B C 1
ATOM 4872 O O . PRO B 1 312 ? -10.267 33.557 36.727 1.00 117.66 312 PRO B O 1
ATOM 4876 N N . LEU B 1 313 ? -12.031 33.582 38.128 1.00 138.71 313 LEU B N 1
ATOM 4877 C CA . LEU B 1 313 ? -12.897 34.424 37.253 1.00 151.50 313 LEU B CA 1
ATOM 4878 C C . LEU B 1 313 ? -13.275 35.728 37.957 1.00 155.79 313 LEU B C 1
ATOM 4879 O O . LEU B 1 313 ? -13.076 35.831 39.182 1.00 153.46 313 LEU B O 1
ATOM 4884 N N . VAL B 1 314 ? -13.828 36.663 37.181 1.00 155.82 314 VAL B N 1
ATOM 4885 C CA . VAL B 1 314 ? -14.483 37.909 37.673 1.00 155.24 314 VAL B CA 1
ATOM 4886 C C . VAL B 1 314 ? -15.995 37.676 37.650 1.00 157.48 314 VAL B C 1
ATOM 4887 O O . VAL B 1 314 ? -16.480 37.101 36.658 1.00 171.16 314 VAL B O 1
ATOM 4891 N N . CYS B 1 315 ? -16.697 38.069 38.717 1.00 161.09 315 CYS B N 1
ATOM 4892 C CA . CYS B 1 315 ? -18.156 37.838 38.902 1.00 175.92 315 CYS B CA 1
ATOM 4893 C C . CYS B 1 315 ? -18.872 39.173 39.095 1.00 176.45 315 CYS B C 1
ATOM 4894 O O . CYS B 1 315 ? -19.301 39.492 40.204 1.00 183.17 315 CYS B O 1
ATOM 4897 N N . PRO B 1 316 ? -19.057 39.987 38.028 1.00 169.27 316 PRO B N 1
ATOM 4898 C CA . PRO B 1 316 ? -19.703 41.290 38.169 1.00 170.07 316 PRO B CA 1
ATOM 4899 C C . PRO B 1 316 ? -21.229 41.136 38.279 1.00 172.40 316 PRO B C 1
ATOM 4900 O O . PRO B 1 316 ? -21.687 40.029 38.504 1.00 164.20 316 PRO B O 1
ATOM 4904 N N . SER B 1 317 ? -21.966 42.246 38.145 1.00 176.85 317 SER B N 1
ATOM 4905 C CA . SER B 1 317 ? -23.453 42.311 38.122 1.00 176.58 317 SER B CA 1
ATOM 4906 C C . SER B 1 317 ? -24.041 41.781 39.438 1.00 187.54 317 SER B C 1
ATOM 4907 O O . SER B 1 317 ? -25.158 41.221 39.398 1.00 183.17 317 SER B O 1
ATOM 4910 N N . SER B 1 318 ? -23.333 41.965 40.560 1.00 199.31 318 SER B N 1
ATOM 4911 C CA . SER B 1 318 ? -23.745 41.513 41.917 1.00 198.04 318 SER B CA 1
ATOM 4912 C C . SER B 1 318 ? -24.011 40.003 41.907 1.00 208.63 318 SER B C 1
ATOM 4913 O O . SER B 1 318 ? -25.198 39.610 41.924 1.00 219.69 318 SER B O 1
ATOM 4916 N N . SER B 1 319 ? -22.947 39.196 41.882 1.00 198.52 319 SER B N 1
ATOM 4917 C CA . SER B 1 319 ? -23.011 37.721 41.713 1.00 188.22 319 SER B CA 1
ATOM 4918 C C . SER B 1 319 ? -21.927 37.058 42.558 1.00 178.86 319 SER B C 1
ATOM 4919 O O . SER B 1 319 ? -20.758 37.467 42.426 1.00 181.00 319 SER B O 1
ATOM 4922 N N . THR B 1 320 ? -22.301 36.063 43.364 1.00 165.95 320 THR B N 1
ATOM 4923 C CA . THR B 1 320 ? -21.365 35.313 44.241 1.00 167.08 320 THR B CA 1
ATOM 4924 C C . THR B 1 320 ? -20.624 34.261 43.414 1.00 165.81 320 THR B C 1
ATOM 4925 O O . THR B 1 320 ? -21.252 33.624 42.548 1.00 166.45 320 THR B O 1
ATOM 4929 N N . ASN B 1 321 ? -19.329 34.097 43.684 1.00 170.70 321 ASN B N 1
ATOM 4930 C CA . ASN B 1 321 ? -18.450 33.147 42.958 1.00 173.38 321 ASN B CA 1
ATOM 4931 C C . ASN B 1 321 ? -18.731 31.737 43.485 1.00 180.31 321 ASN B C 1
ATOM 4932 O O . ASN B 1 321 ? -18.834 31.572 44.718 1.00 188.79 321 ASN B O 1
ATOM 4937 N N . GLN B 1 322 ? -18.857 30.770 42.574 1.00 179.15 322 GLN B N 1
ATOM 4938 C CA . GLN B 1 322 ? -19.197 29.362 42.898 1.00 163.98 322 GLN B CA 1
ATOM 4939 C C . GLN B 1 322 ? -18.437 28.409 41.975 1.00 152.03 322 GLN B C 1
ATOM 4940 O O . GLN B 1 322 ? -17.863 28.859 40.961 1.00 133.42 322 GLN B O 1
ATOM 4946 N N . TYR B 1 323 ? -18.461 27.127 42.332 1.00 144.85 323 TYR B N 1
ATOM 4947 C CA . TYR B 1 323 ? -17.904 26.006 41.541 1.00 134.39 323 TYR B CA 1
ATOM 4948 C C . TYR B 1 323 ? -19.027 25.007 41.243 1.00 135.53 323 TYR B C 1
ATOM 4949 O O . TYR B 1 323 ? -20.006 24.937 42.025 1.00 122.06 323 TYR B O 1
ATOM 4958 N N . ARG B 1 324 ? -18.886 24.257 40.147 1.00 137.50 324 ARG B N 1
ATOM 4959 C CA . ARG B 1 324 ? -19.869 23.223 39.728 1.00 132.17 324 ARG B CA 1
ATOM 4960 C C . ARG B 1 324 ? -19.677 21.968 40.580 1.00 118.85 324 ARG B C 1
ATOM 4961 O O . ARG B 1 324 ? -18.517 21.656 40.936 1.00 99.00 324 ARG B O 1
ATOM 4969 N N . ASN B 1 325 ? -20.779 21.262 40.845 1.00 111.03 325 ASN B N 1
ATOM 4970 C CA . ASN B 1 325 ? -20.907 20.326 41.991 1.00 117.07 325 ASN B CA 1
ATOM 4971 C C . ASN B 1 325 ? -20.245 18.966 41.721 1.00 120.59 325 ASN B C 1
ATOM 4972 O O . ASN B 1 325 ? -20.150 18.187 42.702 1.00 140.53 325 ASN B O 1
ATOM 4977 N N . PHE B 1 326 ? -19.785 18.668 40.497 1.00 96.76 326 PHE B N 1
ATOM 4978 C CA . PHE B 1 326 ? -19.123 17.364 40.206 1.00 86.64 326 PHE B CA 1
ATOM 4979 C C . PHE B 1 326 ? -17.774 17.559 39.528 1.00 82.88 326 PHE B C 1
ATOM 4980 O O . PHE B 1 326 ? -16.854 16.771 39.791 1.00 77.52 326 PHE B O 1
ATOM 4988 N N . THR B 1 327 ? -17.677 18.551 38.653 1.00 83.96 327 THR B N 1
ATOM 4989 C CA . THR B 1 327 ? -16.478 18.794 37.817 1.00 98.70 327 THR B CA 1
ATOM 4990 C C . THR B 1 327 ? -15.530 19.722 38.573 1.00 97.66 327 THR B C 1
ATOM 4991 O O . THR B 1 327 ? -14.323 19.671 38.289 1.00 90.99 327 THR B O 1
ATOM 4995 N N . TYR B 1 328 ? -16.081 20.531 39.487 1.00 113.28 328 TYR B N 1
ATOM 4996 C CA . TYR B 1 328 ? -15.397 21.666 40.156 1.00 115.41 328 TYR B CA 1
ATOM 4997 C C . TYR B 1 328 ? -14.900 22.623 39.075 1.00 116.75 328 TYR B C 1
ATOM 4998 O O . TYR B 1 328 ? -13.672 22.836 38.939 1.00 114.90 328 TYR B O 1
ATOM 5007 N N . GLU B 1 329 ? -15.843 23.141 38.289 1.00 115.24 329 GLU B N 1
ATOM 5008 C CA . GLU B 1 329 ? -15.554 24.131 37.227 1.00 120.44 329 GLU B CA 1
ATOM 5009 C C . GLU B 1 329 ? -16.095 25.477 37.683 1.00 122.89 329 GLU B C 1
ATOM 5010 O O . GLU B 1 329 ? -17.258 25.573 38.074 1.00 114.47 329 GLU B O 1
ATOM 5016 N N . PRO B 1 330 ? -15.258 26.540 37.652 1.00 133.01 330 PRO B N 1
ATOM 5017 C CA . PRO B 1 330 ? -15.662 27.843 38.170 1.00 125.18 330 PRO B CA 1
ATOM 5018 C C . PRO B 1 330 ? -16.812 28.454 37.364 1.00 121.38 330 PRO B C 1
ATOM 5019 O O . PRO B 1 330 ? -16.838 28.319 36.160 1.00 116.38 330 PRO B O 1
ATOM 5023 N N . PHE B 1 331 ? -17.738 29.091 38.073 1.00 127.06 331 PHE B N 1
ATOM 5024 C CA . PHE B 1 331 ? -18.853 29.885 37.504 1.00 129.86 331 PHE B CA 1
ATOM 5025 C C . PHE B 1 331 ? -19.335 30.844 38.592 1.00 138.59 331 PHE B C 1
ATOM 5026 O O . PHE B 1 331 ? -18.921 30.688 39.758 1.00 122.95 331 PHE B O 1
ATOM 5034 N N . CYS B 1 332 ? -20.188 31.800 38.229 1.00 155.13 332 CYS B N 1
ATOM 5035 C CA . CYS B 1 332 ? -20.709 32.818 39.174 1.00 167.45 332 CYS B CA 1
ATOM 5036 C C . CYS B 1 332 ? -22.230 32.692 39.260 1.00 162.38 332 CYS B C 1
ATOM 5037 O O . CYS B 1 332 ? -22.908 32.925 38.244 1.00 156.22 332 CYS B O 1
ATOM 5040 N N . LEU B 1 333 ? -22.730 32.303 40.434 1.00 180.57 333 LEU B N 1
ATOM 5041 C CA . LEU B 1 333 ? -24.179 32.307 40.759 1.00 207.61 333 LEU B CA 1
ATOM 5042 C C . LEU B 1 333 ? -24.613 33.763 40.946 1.00 225.32 333 LEU B C 1
ATOM 5043 O O . LEU B 1 333 ? -24.146 34.411 41.909 1.00 240.66 333 LEU B O 1
ATOM 5048 N N . CYS B 1 334 ? -25.459 34.255 40.040 1.00 226.40 334 CYS B N 1
ATOM 5049 C CA . CYS B 1 334 ? -25.927 35.663 40.009 1.00 220.23 334 CYS B CA 1
ATOM 5050 C C . CYS B 1 334 ? -27.028 35.860 41.055 1.00 223.18 334 CYS B C 1
ATOM 5051 O O . CYS B 1 334 ? -27.507 34.855 41.626 1.00 214.34 334 CYS B O 1
ATOM 5054 N N . ASN B 1 335 ? -27.394 37.118 41.308 1.00 223.05 335 ASN B N 1
ATOM 5055 C CA . ASN B 1 335 ? -28.497 37.485 42.233 1.00 214.53 335 ASN B CA 1
ATOM 5056 C C . ASN B 1 335 ? -29.814 36.978 41.634 1.00 216.11 335 ASN B C 1
ATOM 5057 O O . ASN B 1 335 ? -30.594 36.362 42.387 1.00 197.01 335 ASN B O 1
ATOM 5062 N N . ASN B 1 336 ? -30.023 37.196 40.328 1.00 225.61 336 ASN B N 1
ATOM 5063 C CA . ASN B 1 336 ? -31.296 36.903 39.611 1.00 218.17 336 ASN B CA 1
ATOM 5064 C C . ASN B 1 336 ? -31.403 35.401 39.317 1.00 211.94 336 ASN B C 1
ATOM 5065 O O . ASN B 1 336 ? -32.531 34.936 39.054 1.00 201.62 336 ASN B O 1
ATOM 5070 N N . GLY B 1 337 ? -30.281 34.676 39.346 1.00 208.00 337 GLY B N 1
ATOM 5071 C CA . GLY B 1 337 ? -30.254 33.207 39.211 1.00 200.26 337 GLY B CA 1
ATOM 5072 C C . GLY B 1 337 ? -29.863 32.748 37.817 1.00 198.11 337 GLY B C 1
ATOM 5073 O O . GLY B 1 337 ? -30.227 31.612 37.461 1.00 197.50 337 GLY B O 1
ATOM 5074 N N . LYS B 1 338 ? -29.160 33.583 37.046 1.00 196.22 338 LYS B N 1
ATOM 5075 C CA . LYS B 1 338 ? -28.575 33.182 35.740 1.00 186.75 338 LYS B CA 1
ATOM 5076 C C . LYS B 1 338 ? -27.163 32.643 35.980 1.00 181.52 338 LYS B C 1
ATOM 5077 O O . LYS B 1 338 ? -26.481 33.134 36.905 1.00 184.03 338 LYS B O 1
ATOM 5083 N N . GLU B 1 339 ? -26.756 31.663 35.174 1.00 178.05 339 GLU B N 1
ATOM 5084 C CA . GLU B 1 339 ? -25.411 31.041 35.249 1.00 184.85 339 GLU B CA 1
ATOM 5085 C C . GLU B 1 339 ? -24.414 31.929 34.503 1.00 184.86 339 GLU B C 1
ATOM 5086 O O . GLU B 1 339 ? -24.635 32.183 33.302 1.00 179.41 339 GLU B O 1
ATOM 5092 N N . ILE B 1 340 ? -23.356 32.367 35.193 1.00 188.53 340 ILE B N 1
ATOM 5093 C CA . ILE B 1 340 ? -22.183 33.050 34.571 1.00 191.31 340 ILE B CA 1
ATOM 5094 C C . ILE B 1 340 ? -21.090 31.998 34.373 1.00 182.62 340 ILE B C 1
ATOM 5095 O O . ILE B 1 340 ? -19.900 32.300 34.585 1.00 166.94 340 ILE B O 1
ATOM 5100 N N . TYR B 1 341 ? -21.525 30.794 33.999 1.00 193.95 341 TYR B N 1
ATOM 5101 C CA . TYR B 1 341 ? -20.725 29.732 33.340 1.00 201.00 341 TYR B CA 1
ATOM 5102 C C . TYR B 1 341 ? -19.867 30.375 32.245 1.00 200.40 341 TYR B C 1
ATOM 5103 O O . TYR B 1 341 ? -18.651 30.096 32.160 1.00 178.54 341 TYR B O 1
ATOM 5112 N N . ASP B 1 342 ? -20.499 31.258 31.465 1.00 202.67 342 ASP B N 1
ATOM 5113 C CA . ASP B 1 342 ? -20.033 31.702 30.127 1.00 205.09 342 ASP B CA 1
ATOM 5114 C C . ASP B 1 342 ? -18.853 32.663 30.279 1.00 201.03 342 ASP B C 1
ATOM 5115 O O . ASP B 1 342 ? -18.574 33.102 31.414 1.00 191.64 342 ASP B O 1
ATOM 5120 N N . VAL B 1 343 ? -18.268 32.975 29.115 1.00 204.65 343 VAL B N 1
ATOM 5121 C CA . VAL B 1 343 ? -17.099 33.872 28.884 1.00 199.97 343 VAL B CA 1
ATOM 5122 C C . VAL B 1 343 ? -17.560 35.330 28.950 1.00 203.86 343 VAL B C 1
ATOM 5123 O O . VAL B 1 343 ? -18.777 35.573 29.049 1.00 197.76 343 VAL B O 1
ATOM 5127 N N . TYR B 1 344 ? -16.592 36.246 28.904 1.00 203.70 344 TYR B N 1
ATOM 5128 C CA . TYR B 1 344 ? -16.811 37.708 29.069 1.00 200.71 344 TYR B CA 1
ATOM 5129 C C . TYR B 1 344 ? -18.142 38.128 28.437 1.00 203.91 344 TYR B C 1
ATOM 5130 O O . TYR B 1 344 ? -18.774 39.075 28.945 1.00 189.13 344 TYR B O 1
ATOM 5139 N N . ASN B 1 345 ? -18.540 37.448 27.359 1.00 209.11 345 ASN B N 1
ATOM 5140 C CA . ASN B 1 345 ? -19.790 37.713 26.601 1.00 208.51 345 ASN B CA 1
ATOM 5141 C C . ASN B 1 345 ? -20.994 37.226 27.418 1.00 215.01 345 ASN B C 1
ATOM 5142 O O . ASN B 1 345 ? -21.396 36.061 27.227 1.00 221.53 345 ASN B O 1
ATOM 5147 N N . ASP B 1 346 ? -21.543 38.085 28.288 1.00 209.24 346 ASP B N 1
ATOM 5148 C CA . ASP B 1 346 ? -22.708 37.771 29.162 1.00 202.55 346 ASP B CA 1
ATOM 5149 C C . ASP B 1 346 ? -23.006 38.962 30.080 1.00 192.49 346 ASP B C 1
ATOM 5150 O O . ASP B 1 346 ? -22.101 39.794 30.286 1.00 179.00 346 ASP B O 1
ATOM 5155 N N . THR B 1 347 ? -24.226 39.016 30.623 1.00 195.88 347 THR B N 1
ATOM 5156 C CA . THR B 1 347 ? -24.645 39.957 31.698 1.00 191.73 347 THR B CA 1
ATOM 5157 C C . THR B 1 347 ? -25.620 39.245 32.647 1.00 191.81 347 THR B C 1
ATOM 5158 O O . THR B 1 347 ? -25.716 38.001 32.591 1.00 181.09 347 THR B O 1
ATOM 5162 N N . CYS B 1 348 ? -26.294 40.015 33.503 1.00 197.61 348 CYS B N 1
ATOM 5163 C CA . CYS B 1 348 ? -27.380 39.553 34.403 1.00 199.64 348 CYS B CA 1
ATOM 5164 C C . CYS B 1 348 ? -28.571 40.514 34.299 1.00 193.99 348 CYS B C 1
ATOM 5165 O O . CYS B 1 348 ? -29.038 41.002 35.347 1.00 189.60 348 CYS B O 1
ATOM 5168 N N . GLU B 1 349 ? -29.034 40.772 33.072 1.00 193.75 349 GLU B N 1
ATOM 5169 C CA . GLU B 1 349 ? -30.187 41.661 32.765 1.00 188.43 349 GLU B CA 1
ATOM 5170 C C . GLU B 1 349 ? -29.989 43.014 33.456 1.00 175.75 349 GLU B C 1
ATOM 5171 O O . GLU B 1 349 ? -30.762 43.937 33.220 1.00 162.80 349 GLU B O 1
#

InterPro domains:
  IPR000719 Protein kinase domain [PS50011] (976-1261)
  IPR000998 MAM domain [PS50060] (327-542)
  IPR001245 Serine-threonine/tyrosine-protein kinase, catalytic domain [PF07714] (977-1239)
  IPR001245 Serine-threonine/tyrosine-protein kinase, catalytic domain [PR00109] (1051-1064)
  IPR001245 Serine-threonine/tyrosine-protein kinase, catalytic domain [PR00109] (1096-1114)
  IPR001245 Serine-threonine/tyrosine-protein kinase, catalytic domain [PR00109] (1149-1159)
  IPR001245 Serine-threonine/tyrosine-protein kinase, catalytic domain [PR00109] (1168-1190)
  IPR001245 Serine-threonine/tyrosine-protein kinase, catalytic domain [PR00109] (1212-1234)
  IPR002172 Low-density lipoprotein (LDL) receptor class A repeat [PS50068] (300-339)
  IPR002172 Low-density lipoprotein (LDL) receptor class A repeat [SM00192] (300-340)
  IPR002172 Low-density lipoprotein (LDL) receptor class A repeat [cd00112] (305-338)
  IPR008266 Tyrosine-protein kinase, active site [PS00109] (1102-1114)
  IPR011009 Protein kinase-like domain superfamily [SSF56112] (971-1275)
  IPR013320 Concanavalin A-like lectin/glucanase domain superfamily [SSF49899] (138-290)
  IPR017441 Protein kinase, ATP binding site [PS00107] (982-1003)
  IPR020635 Tyrosine-protein kinase, catalytic domain [SM00219] (976-1241)
  IPR050122 Receptor Tyrosine Kinase [PTHR24416] (146-1247)
  IPR055163 ALK/LTK-like, glycine-rich domain [PF12810] (598-804)

Secondary structure (DSSP, 8-state):
--PPEEE--TT--SSSPP---S-SS--STT--EEE-TTS-EEEE--SSEEE--EEPPPPP-BTTBPPPPPEEEE--EEE-TT-EE-------EEEEEEETTEEEEEEE-TT-SS--EE-SS--PPPPPEEE-SSSSS-SEEEPPPPPPP-SS---B----BSS-----TT--HHHHHH--SSSS--TTTTPPSGGGGGG-BPPPTTTPPPB---PPPPPBSS---TTS-GGGGSPP-EE-TTT-SS-EEEE-SS----EEEE-B------TT-EEEE-SGGG--EEEE-TTS--GGGSSSTT-------SSEEEEE-TTT--EEEEETTS-B--S-SS----/--EEE--TT--SSSPP-------B-TTS-B-EE--S-EEE--EEPPPPP--SS-PPPPPEEEE--EEE-TT-EE-------EEEEEESSSSEEEEEE----TT------SPPPPPPPEEE-SSSSS-SEEEPPPPPPP-SS---BPPPPBSS-----TT--HHHHHHS-SSSSPPTT-SPPSGGGGGG-BPPPTTTPPPB---PPPPPBSS---TTS-GGGGSPP-EE-TTT-SS-EEEE-SS----EEEE-B------TT-EEEE-SGGG--EEEE-TTS--STTSSSTT---S--TTTEEEEE-TTT--EEEEESS--B--S-SS----

Solvent-accessible surface area: 32594 Å² total

Organism: Caenorhabditis elegans (NCBI:txid6239)